Protein AF-A0A1U9KDY7-F1 (afdb_monomer)

Structure (mmCIF, N/CA/C/O backbone):
data_AF-A0A1U9KDY7-F1
#
_entry.id   AF-A0A1U9KDY7-F1
#
loop_
_atom_site.group_PDB
_atom_site.id
_atom_site.type_symbol
_atom_site.label_atom_id
_atom_site.label_alt_id
_atom_site.label_comp_id
_atom_site.label_asym_id
_atom_site.label_entity_id
_atom_site.label_seq_id
_atom_site.pdbx_PDB_ins_code
_atom_site.Cartn_x
_atom_site.Cartn_y
_atom_site.Cartn_z
_atom_site.occupancy
_atom_site.B_iso_or_equiv
_atom_site.auth_seq_id
_atom_site.auth_comp_id
_atom_site.auth_asym_id
_atom_site.auth_atom_id
_atom_site.pdbx_PDB_model_num
ATOM 1 N N . MET A 1 1 ? -13.726 41.980 17.828 1.00 31.78 1 MET A N 1
ATOM 2 C CA . MET A 1 1 ? -12.642 41.576 18.744 1.00 31.78 1 MET A CA 1
ATOM 3 C C . MET A 1 1 ? -13.266 41.300 20.098 1.00 31.78 1 MET A C 1
ATOM 5 O O . MET A 1 1 ? -13.610 42.235 20.807 1.00 31.78 1 MET A O 1
ATOM 9 N N . THR A 1 2 ? -13.547 40.036 20.394 1.00 39.03 2 THR A N 1
ATOM 10 C CA . THR A 1 2 ? -13.950 39.594 21.735 1.00 39.03 2 THR A CA 1
ATOM 11 C C . THR A 1 2 ? -12.689 39.502 22.590 1.00 39.03 2 THR A C 1
ATOM 13 O O . THR A 1 2 ? -11.702 38.934 22.131 1.00 39.03 2 THR A O 1
ATOM 16 N N . ALA A 1 3 ? -12.694 40.101 23.782 1.00 50.66 3 ALA A N 1
ATOM 17 C CA . ALA A 1 3 ? -11.550 40.074 24.691 1.00 50.66 3 ALA A CA 1
ATOM 18 C C . ALA A 1 3 ? -11.145 38.627 25.031 1.00 50.66 3 ALA A C 1
ATOM 20 O O . ALA A 1 3 ? -12.005 37.751 25.130 1.00 50.66 3 ALA A O 1
ATOM 21 N N . ALA A 1 4 ? -9.841 38.383 25.192 1.00 56.50 4 ALA A N 1
ATOM 22 C CA . ALA A 1 4 ? -9.329 37.079 25.602 1.00 56.50 4 ALA A CA 1
ATOM 23 C C . ALA A 1 4 ? -9.941 36.663 26.956 1.00 56.50 4 ALA A C 1
ATOM 25 O O . ALA A 1 4 ? -10.046 37.512 27.847 1.00 56.50 4 ALA A O 1
ATOM 26 N N . PRO A 1 5 ? -10.333 35.385 27.128 1.00 69.56 5 PRO A N 1
ATOM 27 C CA . PRO A 1 5 ? -10.949 34.923 28.364 1.00 69.56 5 PRO A CA 1
ATOM 28 C C . PRO A 1 5 ? -9.964 35.058 29.529 1.00 69.56 5 PRO A C 1
ATOM 30 O O . PRO A 1 5 ? -8.771 34.790 29.398 1.00 69.56 5 PRO A O 1
ATOM 33 N N . THR A 1 6 ? -10.458 35.483 30.683 1.00 77.50 6 THR A N 1
ATOM 34 C CA . THR A 1 6 ? -9.680 35.599 31.920 1.00 77.50 6 THR A CA 1
ATOM 35 C C . THR A 1 6 ? -9.407 34.220 32.537 1.00 77.50 6 THR A C 1
ATOM 37 O O . THR A 1 6 ? -10.126 33.253 32.285 1.00 77.50 6 THR A O 1
ATOM 40 N N . ALA A 1 7 ? -8.392 34.108 33.407 1.00 73.19 7 ALA A N 1
ATOM 41 C CA . ALA A 1 7 ? -8.082 32.863 34.133 1.00 73.19 7 ALA A CA 1
ATOM 42 C C . ALA A 1 7 ? -9.287 32.305 34.908 1.00 73.19 7 ALA A C 1
ATOM 44 O O . ALA A 1 7 ? -9.514 31.096 34.927 1.00 73.19 7 ALA A O 1
ATOM 45 N N . LYS A 1 8 ? -10.107 33.197 35.471 1.00 79.06 8 LYS A N 1
ATOM 46 C CA . LYS A 1 8 ? -11.328 32.840 36.194 1.00 79.06 8 LYS A CA 1
ATOM 47 C C . LYS A 1 8 ? -12.395 32.240 35.275 1.00 79.06 8 LYS A C 1
ATOM 49 O O . LYS A 1 8 ? -13.006 31.241 35.637 1.00 79.06 8 LYS A O 1
ATOM 54 N N . GLU A 1 9 ? -12.600 32.811 34.089 1.00 76.75 9 GLU A N 1
ATOM 55 C CA . GLU A 1 9 ? -13.555 32.285 33.101 1.00 76.75 9 GLU A CA 1
ATOM 56 C C . GLU A 1 9 ? -13.103 30.924 32.560 1.00 76.75 9 GLU A C 1
ATOM 58 O O . GLU A 1 9 ? -13.907 30.000 32.467 1.00 76.75 9 GLU A O 1
ATOM 63 N N . VAL A 1 10 ? -11.804 30.758 32.292 1.00 80.38 10 VAL A N 1
ATOM 64 C CA . VAL A 1 10 ? -11.223 29.472 31.873 1.00 80.38 10 VAL A CA 1
ATOM 65 C C . VAL A 1 10 ? -11.395 28.407 32.958 1.00 80.38 10 VAL A C 1
ATOM 67 O O . VAL A 1 10 ? -11.844 27.303 32.660 1.00 80.38 10 VAL A O 1
ATOM 70 N N . SER A 1 11 ? -11.121 28.735 34.222 1.00 86.62 11 SER A N 1
ATOM 71 C CA . SER A 1 11 ? -11.331 27.828 35.360 1.00 86.62 11 SER A CA 1
ATOM 72 C C . SER A 1 11 ? -12.807 27.420 35.524 1.00 86.62 11 SER A C 1
ATOM 74 O O . SER A 1 11 ? -13.123 26.242 35.726 1.00 86.62 11 SER A O 1
ATOM 76 N N . GLN A 1 12 ? -13.745 28.355 35.331 1.00 85.38 12 GLN A N 1
ATOM 77 C CA . GLN A 1 12 ? -15.184 28.060 35.332 1.00 85.38 12 GLN A CA 1
ATOM 78 C C . GLN A 1 12 ? -15.598 27.140 34.172 1.00 85.38 12 GLN A C 1
ATOM 80 O O . GLN A 1 12 ? -16.376 26.207 34.374 1.00 85.38 12 GLN A O 1
ATOM 85 N N . MET A 1 13 ? -15.051 27.350 32.972 1.00 83.44 13 MET A N 1
ATOM 86 C CA . MET A 1 13 ? -15.305 26.490 31.810 1.00 83.44 13 MET A CA 1
ATOM 87 C C . MET A 1 13 ? -14.715 25.081 31.990 1.00 83.44 13 MET A C 1
ATOM 89 O O . MET A 1 13 ? -15.371 24.096 31.652 1.00 83.44 13 MET A O 1
ATOM 93 N N . LEU A 1 14 ? -13.522 24.960 32.585 1.00 85.12 14 LEU A N 1
ATOM 94 C CA . LEU A 1 14 ? -12.928 23.671 32.969 1.00 85.12 14 LEU A CA 1
ATOM 95 C C . LEU A 1 14 ? -13.802 22.924 33.984 1.00 85.12 14 LEU A C 1
ATOM 97 O O . LEU A 1 14 ? -14.040 21.724 33.846 1.00 85.12 14 LEU A O 1
ATOM 101 N N . THR A 1 15 ? -14.333 23.649 34.970 1.00 90.19 15 THR A N 1
ATOM 102 C CA . THR A 1 15 ? -15.209 23.105 36.015 1.00 90.19 15 THR A CA 1
ATOM 103 C C . THR A 1 15 ? -16.473 22.458 35.433 1.00 90.19 15 THR A C 1
ATOM 105 O O . THR A 1 15 ? -16.929 21.432 35.939 1.00 90.19 15 THR A O 1
ATOM 108 N N . ALA A 1 16 ? -17.004 22.975 34.319 1.00 86.44 16 ALA A N 1
ATOM 109 C CA . ALA A 1 16 ? -18.147 22.372 33.625 1.00 86.44 16 ALA A CA 1
ATOM 110 C C . ALA A 1 16 ? -17.845 20.974 33.042 1.00 86.44 16 ALA A C 1
ATOM 112 O O . ALA A 1 16 ? -18.763 20.187 32.822 1.00 86.44 16 ALA A O 1
ATOM 113 N N . SER A 1 17 ? -16.565 20.641 32.836 1.00 88.69 17 SER A N 1
ATOM 114 C CA . SER A 1 17 ? -16.097 19.352 32.306 1.00 88.69 17 SER A CA 1
ATOM 115 C C . SER A 1 17 ? -15.237 18.569 33.310 1.00 88.69 17 SER A C 1
ATOM 117 O O . SER A 1 17 ? -14.437 17.710 32.922 1.00 88.69 17 SER A O 1
ATOM 119 N N . MET A 1 18 ? -15.414 18.828 34.614 1.00 90.31 18 MET A N 1
ATOM 120 C CA . MET A 1 18 ? -14.553 18.298 35.678 1.00 90.31 18 MET A CA 1
ATOM 121 C C . MET A 1 18 ? -14.406 16.764 35.708 1.00 90.31 18 MET A C 1
ATOM 123 O O . MET A 1 18 ? -13.293 16.295 35.940 1.00 90.31 18 MET A O 1
ATOM 127 N N . PRO A 1 19 ? -15.448 15.944 35.441 1.00 88.88 19 PRO A N 1
ATOM 128 C CA . PRO A 1 19 ? -15.286 14.488 35.398 1.00 88.88 19 PRO A CA 1
ATOM 129 C C . PRO A 1 19 ? -14.310 13.998 34.321 1.00 88.88 19 PRO A C 1
ATOM 131 O O . PRO A 1 19 ? -13.645 12.983 34.522 1.00 88.88 19 PRO A O 1
ATOM 134 N N . THR A 1 20 ? -14.240 14.687 33.180 1.00 87.38 20 THR A N 1
ATOM 135 C CA . THR A 1 20 ? -13.313 14.366 32.085 1.00 87.38 20 THR A CA 1
ATOM 136 C C . THR A 1 20 ? -11.924 14.901 32.413 1.00 87.38 20 THR A C 1
ATOM 138 O O . THR A 1 20 ? -10.951 14.157 32.335 1.00 87.38 20 THR A O 1
ATOM 141 N N . LEU A 1 21 ? -11.847 16.150 32.877 1.00 87.94 21 LEU A N 1
ATOM 142 C CA . LEU A 1 21 ? -10.590 16.796 33.252 1.00 87.94 21 LEU A CA 1
ATOM 143 C C . LEU A 1 21 ? -9.856 16.034 34.368 1.00 87.94 21 LEU A C 1
ATOM 145 O O . LEU A 1 21 ? -8.656 15.803 34.272 1.00 87.94 21 LEU A O 1
ATOM 149 N N . ALA A 1 22 ? -10.576 15.563 35.391 1.00 88.94 22 ALA A N 1
ATOM 150 C CA . ALA A 1 22 ? -9.989 14.796 36.491 1.00 88.94 22 ALA A CA 1
ATOM 151 C C . ALA A 1 22 ? -9.363 13.467 36.027 1.00 88.94 22 ALA A C 1
ATOM 153 O O . ALA A 1 22 ? -8.336 13.063 36.564 1.00 88.94 22 ALA A O 1
ATOM 154 N N . ARG A 1 23 ? -9.938 12.808 35.009 1.00 89.56 23 ARG A N 1
ATOM 155 C CA . ARG A 1 23 ? -9.361 11.588 34.414 1.00 89.56 23 ARG A CA 1
ATOM 156 C C . ARG A 1 23 ? -8.089 11.870 33.634 1.00 89.56 23 ARG A C 1
ATOM 158 O O . ARG A 1 23 ? -7.176 11.058 33.663 1.00 89.56 23 ARG A O 1
ATOM 165 N N . GLU A 1 2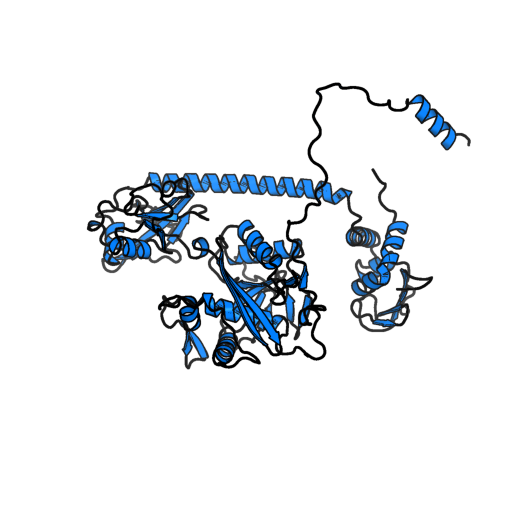4 ? -8.044 12.988 32.921 1.00 84.44 24 GLU A N 1
ATOM 166 C CA . GLU A 1 24 ? -6.861 13.362 32.149 1.00 84.44 24 GLU A CA 1
ATOM 167 C C . GLU A 1 24 ? -5.710 13.818 33.045 1.00 84.44 24 GLU A C 1
ATOM 169 O O . GLU A 1 24 ? -4.569 13.428 32.810 1.00 84.44 24 GLU A O 1
ATOM 174 N N . CYS A 1 25 ? -5.999 14.596 34.091 1.00 83.06 25 CYS A N 1
ATOM 175 C CA . CYS A 1 25 ? -4.983 15.035 35.045 1.00 83.06 25 CYS A CA 1
ATOM 176 C C . CYS A 1 25 ? -4.508 13.898 35.966 1.00 83.06 25 CYS A C 1
ATOM 178 O O . CYS A 1 25 ? -3.344 13.881 36.351 1.00 83.06 25 CYS A O 1
ATOM 180 N N . LEU A 1 26 ? -5.389 12.957 36.329 1.00 90.62 26 LEU A N 1
ATOM 181 C CA . LEU A 1 26 ? -5.114 11.887 37.298 1.00 90.62 26 LEU A CA 1
ATOM 182 C C . LEU A 1 26 ? -5.581 10.516 36.757 1.00 90.62 26 LEU A C 1
ATOM 184 O O . LEU A 1 26 ? -6.595 9.981 37.228 1.00 90.62 26 LEU A O 1
ATOM 188 N N . PRO A 1 27 ? -4.860 9.930 35.781 1.00 79.25 27 PRO A N 1
ATOM 189 C CA . PRO A 1 27 ? -5.314 8.762 35.017 1.00 79.25 27 PRO A CA 1
ATOM 190 C C . PRO A 1 27 ? -5.483 7.468 35.827 1.00 79.25 27 PRO A C 1
ATOM 192 O O . PRO A 1 27 ? -6.337 6.655 35.485 1.00 79.25 27 PRO A O 1
ATOM 195 N N . GLY A 1 28 ? -4.722 7.267 36.908 1.00 81.25 28 GLY A N 1
ATOM 196 C CA . GLY A 1 28 ? -4.883 6.128 37.825 1.00 81.25 28 GLY A CA 1
ATOM 197 C C . GLY A 1 28 ? -5.885 6.367 38.959 1.00 81.25 28 GLY A C 1
ATOM 198 O O . GLY A 1 28 ? -6.029 5.515 39.838 1.00 81.25 28 GLY A O 1
ATOM 199 N N . GLY A 1 29 ? -6.567 7.517 38.971 1.00 88.81 29 GLY A N 1
ATOM 200 C CA . GLY A 1 29 ? -7.576 7.841 39.973 1.00 88.81 29 GLY A CA 1
ATOM 201 C C . GLY A 1 29 ? -8.881 7.055 39.806 1.00 88.81 29 GLY A C 1
ATOM 202 O O . GLY A 1 29 ? -9.156 6.447 38.773 1.00 88.81 29 GLY A O 1
ATOM 203 N N . GLN A 1 30 ? -9.709 7.065 40.850 1.00 90.81 30 GLN A N 1
ATOM 204 C CA . GLN A 1 30 ? -10.998 6.375 40.884 1.00 90.81 30 GLN A CA 1
ATOM 205 C C . GLN A 1 30 ? -12.121 7.313 41.314 1.00 90.81 30 GLN A C 1
ATOM 207 O O . GLN A 1 30 ? -11.955 8.154 42.198 1.00 90.81 30 GLN A O 1
ATOM 212 N N . LYS A 1 31 ? -13.306 7.121 40.730 1.00 94.44 31 LYS A N 1
ATOM 213 C CA . LYS A 1 31 ? -14.515 7.833 41.147 1.00 94.44 31 LYS A CA 1
ATOM 214 C C . LYS A 1 31 ? -15.029 7.278 42.479 1.00 94.44 31 LYS A C 1
ATOM 216 O O . LYS A 1 31 ? -15.332 6.092 42.579 1.00 94.44 31 LYS A O 1
ATOM 221 N N . ARG A 1 32 ? -15.207 8.153 43.470 1.00 90.19 32 ARG A N 1
ATOM 222 C CA . ARG A 1 32 ? -15.816 7.859 44.775 1.00 90.19 32 ARG 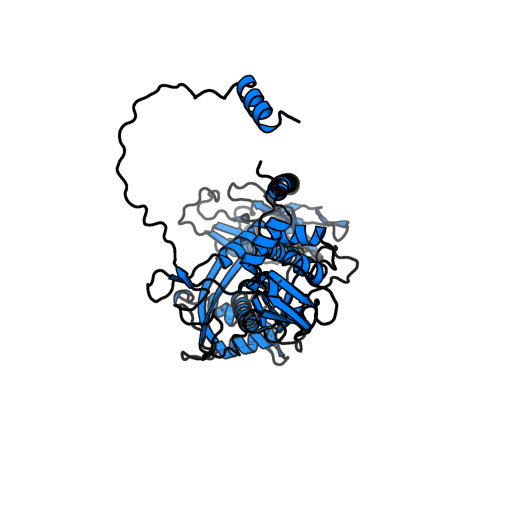A CA 1
ATOM 223 C C . ARG A 1 32 ? -16.914 8.879 45.066 1.00 90.19 32 ARG A C 1
ATOM 225 O O . ARG A 1 32 ? -16.655 10.000 45.493 1.00 90.19 32 ARG A O 1
ATOM 232 N N . GLY A 1 33 ? -18.162 8.504 44.789 1.00 90.62 33 GLY A N 1
ATOM 233 C CA . GLY A 1 33 ? -19.305 9.414 44.902 1.00 90.62 33 GLY A CA 1
ATOM 234 C C . GLY A 1 33 ? -19.148 10.643 43.997 1.00 90.62 33 GLY A C 1
ATOM 235 O O . GLY A 1 33 ? -19.055 10.509 42.774 1.00 90.62 33 GLY A O 1
ATOM 236 N N . ASN A 1 34 ? -19.100 11.827 44.614 1.00 92.38 34 ASN A N 1
ATOM 237 C CA . ASN A 1 34 ? -18.917 13.119 43.939 1.00 92.38 34 ASN A CA 1
ATOM 238 C C . ASN A 1 34 ? -17.442 13.544 43.812 1.00 92.38 34 ASN A C 1
ATOM 240 O O . ASN A 1 34 ? -17.159 14.676 43.415 1.00 92.38 34 ASN A O 1
ATOM 244 N N . GLU A 1 35 ? -16.509 12.658 44.155 1.00 93.81 35 GLU A N 1
ATOM 245 C CA . GLU A 1 35 ? -15.072 12.909 44.121 1.00 93.81 35 GLU A CA 1
ATOM 246 C C . GLU A 1 35 ? -14.350 11.967 43.148 1.00 93.81 35 GLU A C 1
ATOM 248 O O . GLU A 1 35 ? -14.798 10.853 42.868 1.00 93.81 35 GLU A O 1
ATOM 253 N N . TRP A 1 36 ? -13.215 12.427 42.633 1.00 95.81 36 TRP A N 1
ATOM 254 C CA . TRP A 1 36 ? -12.211 11.636 41.932 1.00 95.81 36 TRP A CA 1
ATOM 255 C C . TRP A 1 36 ? -10.949 11.617 42.789 1.00 95.81 36 TRP A C 1
ATOM 257 O O . TRP A 1 36 ? -10.396 12.677 43.080 1.00 95.81 36 TRP A O 1
ATOM 267 N N . THR A 1 37 ? -10.520 10.435 43.228 1.00 94.81 37 THR A N 1
ATOM 268 C CA . THR A 1 37 ? -9.414 10.289 44.182 1.00 94.81 37 THR A CA 1
ATOM 269 C C . THR A 1 37 ? -8.218 9.579 43.561 1.00 94.81 37 THR A C 1
ATOM 271 O O . THR A 1 37 ? -8.402 8.548 42.913 1.00 94.81 37 THR A O 1
ATOM 274 N N . ALA A 1 38 ? -7.011 10.094 43.795 1.00 92.38 38 ALA A N 1
ATOM 275 C CA . ALA A 1 38 ? -5.741 9.521 43.346 1.00 92.38 38 ALA A CA 1
ATOM 276 C C . ALA A 1 38 ? -4.706 9.473 44.487 1.00 92.38 38 ALA A C 1
ATOM 278 O O . ALA A 1 38 ? -4.865 10.104 45.530 1.00 92.38 38 ALA A O 1
ATOM 279 N N . GLY A 1 39 ? -3.648 8.687 44.324 1.00 87.88 39 GLY A N 1
ATOM 280 C CA . GLY A 1 39 ? -2.564 8.489 45.288 1.00 87.88 39 GLY A CA 1
ATOM 281 C C . GLY A 1 39 ? -1.512 9.596 45.283 1.00 87.88 39 GLY A C 1
ATOM 282 O O . GLY A 1 39 ? -0.847 9.793 46.297 1.00 87.88 39 GLY A O 1
ATOM 283 N N . SER A 1 40 ? -1.389 10.344 44.189 1.00 90.00 40 SER A N 1
ATOM 284 C CA . SER A 1 40 ? -0.450 11.461 44.044 1.00 90.00 40 SER A CA 1
ATOM 285 C C . SER A 1 40 ? -0.849 12.357 42.865 1.00 90.00 40 SER A C 1
ATOM 287 O O . SER A 1 40 ? -1.687 11.979 42.044 1.00 90.00 40 SER A O 1
ATOM 289 N N . LEU A 1 41 ? -0.231 13.539 42.757 1.00 86.19 41 LEU A N 1
ATOM 290 C CA . LEU A 1 41 ? -0.391 14.440 41.604 1.00 86.19 41 LEU A CA 1
ATOM 291 C C . LEU A 1 41 ? 0.188 13.871 40.300 1.00 86.19 41 LEU A C 1
ATOM 293 O O . LEU A 1 41 ? -0.178 14.336 39.226 1.00 86.19 41 LEU A O 1
ATOM 297 N N . ALA A 1 42 ? 1.026 12.834 40.395 1.00 82.88 42 ALA A N 1
ATOM 298 C CA . ALA A 1 42 ? 1.508 12.052 39.258 1.00 82.88 42 ALA A CA 1
ATOM 299 C C . ALA A 1 42 ? 0.456 11.059 38.716 1.00 82.88 42 ALA A C 1
ATOM 301 O O . ALA A 1 42 ? 0.704 10.380 37.723 1.00 82.88 42 ALA A O 1
ATOM 302 N N . GLY A 1 43 ? -0.722 10.968 39.350 1.00 82.56 43 GLY A N 1
ATOM 303 C CA . GLY A 1 43 ? -1.843 10.174 38.854 1.00 82.56 43 GLY A CA 1
ATOM 304 C C . GLY A 1 43 ? -1.814 8.696 39.242 1.00 82.56 43 GLY A C 1
ATOM 305 O O . GLY A 1 43 ? -2.520 7.907 38.622 1.00 82.56 43 GLY A O 1
ATOM 306 N N . GLU A 1 44 ? -1.034 8.303 40.250 1.00 87.44 44 GLU A N 1
ATOM 307 C CA . GLU A 1 44 ? -1.033 6.934 40.787 1.00 87.44 44 GLU A CA 1
ATOM 308 C C . GLU A 1 44 ? -2.369 6.603 41.486 1.00 87.44 44 GLU A C 1
ATOM 310 O O . GLU A 1 44 ? -3.053 7.516 41.956 1.00 87.44 44 GLU A O 1
ATOM 315 N N . PRO A 1 45 ? -2.773 5.326 41.618 1.00 87.62 45 PRO A N 1
ATOM 316 C CA . PRO A 1 45 ? -3.964 4.954 42.384 1.00 87.62 45 PRO A CA 1
ATOM 317 C C . PRO A 1 45 ? -3.828 5.253 43.884 1.00 87.62 45 PRO A C 1
ATOM 319 O O . PRO A 1 45 ? -2.783 5.024 44.486 1.00 87.62 45 PRO A O 1
ATOM 322 N N . GLY A 1 46 ? -4.901 5.730 44.520 1.00 89.44 46 GLY A N 1
ATOM 323 C CA . GLY A 1 46 ? -4.927 5.995 45.963 1.00 89.44 46 GLY A CA 1
ATOM 324 C C . GLY A 1 46 ? -5.932 7.076 46.362 1.00 89.44 46 GLY A C 1
ATOM 325 O O . GLY A 1 46 ? -6.846 7.393 45.604 1.00 89.44 46 GLY A O 1
ATOM 326 N N . THR A 1 47 ? -5.778 7.626 47.570 1.00 89.00 47 THR A N 1
ATOM 327 C CA . THR A 1 47 ? -6.737 8.576 48.173 1.00 89.00 47 THR A CA 1
ATOM 328 C C . THR A 1 47 ? -6.089 9.841 48.740 1.00 89.00 47 THR A C 1
ATOM 330 O O . THR A 1 47 ? -6.687 10.513 49.576 1.00 89.00 47 THR A O 1
ATOM 333 N N . ARG A 1 48 ? -4.850 10.151 48.345 1.00 90.75 48 ARG A N 1
ATOM 334 C CA . ARG A 1 48 ? -4.112 11.315 48.857 1.00 90.75 48 ARG A CA 1
ATOM 335 C C . ARG A 1 48 ? -4.453 12.605 48.121 1.00 90.75 48 ARG A C 1
ATOM 337 O O . ARG A 1 48 ? -4.278 13.661 48.695 1.00 90.75 48 ARG A O 1
ATOM 344 N N . VAL A 1 49 ? -4.966 12.547 46.899 1.00 92.12 49 VAL A N 1
ATOM 345 C CA . VAL A 1 49 ? -5.482 13.702 46.155 1.00 92.12 49 VAL A CA 1
ATOM 346 C C . VAL A 1 49 ? -6.968 13.475 45.924 1.00 92.12 49 VAL A C 1
ATOM 348 O O . VAL A 1 49 ? -7.344 12.401 45.459 1.00 92.12 49 VAL A O 1
ATOM 351 N N . SER A 1 50 ? -7.813 14.456 46.243 1.00 94.12 50 SER A N 1
ATOM 352 C CA . SER A 1 50 ? -9.250 14.409 45.945 1.00 94.12 50 SER A CA 1
ATOM 353 C C . SER A 1 50 ? -9.680 15.624 45.136 1.00 94.12 50 SER A C 1
ATOM 355 O O . SER A 1 50 ? -9.347 16.761 45.472 1.00 94.12 50 SER A O 1
ATOM 357 N N . VAL A 1 51 ? -10.437 15.368 44.071 1.00 96.00 51 VAL A N 1
ATOM 358 C CA . VAL A 1 51 ? -10.995 16.359 43.150 1.00 96.00 51 VAL A CA 1
ATOM 359 C C . VAL A 1 51 ? -12.517 16.260 43.183 1.00 96.00 51 VAL A C 1
ATOM 361 O O . VAL A 1 51 ? -13.086 15.197 42.937 1.00 96.00 51 VAL A O 1
ATOM 364 N N . ARG A 1 52 ? -13.211 17.367 43.438 1.00 95.38 52 ARG A N 1
ATOM 365 C CA . ARG A 1 52 ? -14.677 17.432 43.415 1.00 95.38 52 ARG A CA 1
ATOM 366 C C . ARG A 1 52 ? -15.167 17.487 41.973 1.00 95.38 52 ARG A C 1
ATOM 368 O O . ARG A 1 52 ? -15.045 18.510 41.309 1.00 95.38 52 ARG A O 1
ATOM 375 N N . ILE A 1 53 ? -15.764 16.399 41.496 1.00 93.88 53 ILE A N 1
ATOM 376 C CA . ILE A 1 53 ? -16.263 16.274 40.116 1.00 93.88 53 ILE A CA 1
ATOM 377 C C . ILE A 1 53 ? -17.774 16.527 39.988 1.00 93.88 53 ILE A C 1
ATOM 379 O O . ILE A 1 53 ? -18.281 16.589 38.872 1.00 93.88 53 ILE A O 1
ATOM 383 N N . ALA A 1 54 ? -18.495 16.660 41.107 1.00 88.44 54 ALA A N 1
ATOM 384 C CA . ALA A 1 54 ? -19.924 16.976 41.145 1.00 88.44 54 ALA A CA 1
ATOM 385 C C . ALA A 1 54 ? -20.332 17.695 42.450 1.00 88.44 54 ALA A C 1
ATOM 387 O O . ALA A 1 54 ? -19.625 17.639 43.460 1.00 88.44 54 ALA A O 1
ATOM 388 N N . GLY A 1 55 ? -21.507 18.335 42.444 1.00 87.69 55 GLY A N 1
ATOM 389 C CA . GLY A 1 55 ? -22.081 19.046 43.595 1.00 87.69 55 GLY A CA 1
ATOM 390 C C . GLY A 1 55 ? -21.639 20.510 43.713 1.00 87.69 55 GLY A C 1
ATOM 391 O O . GLY A 1 55 ? -20.964 21.042 42.839 1.00 87.69 55 GLY A O 1
ATOM 392 N N . SER A 1 56 ? -22.007 21.169 44.816 1.00 83.69 56 SER A N 1
ATOM 393 C CA . SER A 1 56 ? -21.802 22.618 45.022 1.00 83.69 56 SER A CA 1
ATOM 394 C C . SER A 1 56 ? -20.337 23.069 45.092 1.00 83.69 56 SER A C 1
ATOM 396 O O . SER A 1 56 ? -20.066 24.260 44.988 1.00 83.69 56 SER A O 1
ATOM 398 N N . LYS A 1 57 ? -19.395 22.132 45.263 1.00 87.94 57 LYS A N 1
ATOM 399 C CA . LYS A 1 57 ? -17.944 22.386 45.307 1.00 87.94 57 LYS A CA 1
ATOM 400 C C . LYS A 1 57 ? -17.192 21.841 44.082 1.00 87.94 57 LYS A C 1
ATOM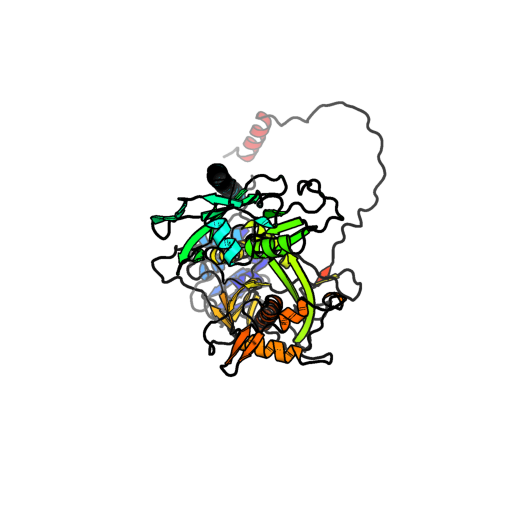 402 O O . LYS A 1 57 ? -15.980 21.646 44.160 1.00 87.94 57 LYS A O 1
ATOM 407 N N . VAL A 1 58 ? -17.895 21.523 42.990 1.00 92.00 58 VAL A N 1
ATOM 408 C CA . VAL A 1 58 ? -17.276 21.017 41.753 1.00 92.00 58 VAL A CA 1
ATOM 409 C C . VAL A 1 58 ? -16.148 21.943 41.286 1.00 92.00 58 VAL A C 1
ATOM 411 O O . VAL A 1 58 ? -16.267 23.160 41.384 1.00 92.00 58 VAL A O 1
ATOM 414 N N . GLY A 1 59 ? -15.041 21.359 40.828 1.00 86.50 59 GLY A N 1
ATOM 415 C CA . GLY A 1 59 ? -13.863 22.103 40.376 1.00 86.50 59 GLY A CA 1
ATOM 416 C C . GLY A 1 59 ? -12.822 22.381 41.457 1.00 86.50 59 GLY A C 1
ATOM 417 O O . GLY A 1 59 ? -11.722 22.799 41.123 1.00 86.50 59 GLY A O 1
ATOM 418 N N . THR A 1 60 ? -13.118 22.113 42.733 1.00 94.38 60 THR A N 1
ATOM 419 C CA . THR A 1 60 ? -12.123 22.241 43.811 1.00 94.38 60 THR A CA 1
ATOM 420 C C . THR A 1 60 ? -11.376 20.934 44.045 1.00 94.38 60 THR A C 1
ATOM 422 O O . THR A 1 60 ? -11.956 19.847 43.956 1.00 94.38 60 THR A O 1
ATOM 425 N N . TRP A 1 61 ? -10.091 21.027 44.369 1.00 95.31 61 TRP A N 1
ATOM 426 C CA . TRP A 1 61 ? -9.265 19.868 44.695 1.00 95.31 61 TRP A CA 1
ATOM 427 C C . TRP A 1 61 ? -8.328 20.147 45.870 1.00 95.31 61 TRP A C 1
ATOM 429 O O . TRP A 1 61 ? -8.012 21.299 46.177 1.00 95.31 61 TRP A O 1
ATOM 439 N N . LYS A 1 62 ? -7.891 19.078 46.537 1.00 93.38 62 LYS A N 1
ATOM 440 C CA . LYS A 1 62 ? -6.943 19.133 47.653 1.00 93.38 62 LYS A CA 1
ATOM 441 C C . LYS A 1 62 ? -6.024 17.916 47.614 1.00 93.38 62 LYS A C 1
ATOM 443 O O . LYS A 1 62 ? -6.483 16.787 47.416 1.00 93.38 62 LYS A O 1
ATOM 448 N N . ASN A 1 63 ? -4.735 18.151 47.819 1.00 91.06 63 ASN A N 1
ATOM 449 C CA . ASN A 1 63 ? -3.779 17.134 48.223 1.00 91.06 63 ASN A CA 1
ATOM 450 C C . ASN A 1 63 ? -3.828 17.029 49.755 1.00 91.06 63 ASN A C 1
ATOM 452 O O . ASN A 1 63 ? -3.792 18.036 50.445 1.00 91.06 63 ASN A O 1
ATOM 456 N N . PHE A 1 64 ? -3.958 15.827 50.296 1.00 88.38 64 PHE A N 1
ATOM 457 C CA . PHE A 1 64 ? -3.943 15.540 51.731 1.00 88.38 64 PHE A CA 1
ATOM 458 C C . PHE A 1 64 ? -2.551 15.127 52.221 1.00 88.38 64 PHE A C 1
ATOM 460 O O . PHE A 1 64 ? -2.352 14.953 53.420 1.00 88.38 64 PHE A O 1
ATOM 467 N N . ALA A 1 65 ? -1.594 14.933 51.307 1.00 82.12 65 ALA A N 1
ATOM 468 C CA . ALA A 1 65 ? -0.192 14.696 51.642 1.00 82.12 65 ALA A CA 1
ATOM 469 C C . ALA A 1 65 ? 0.643 15.990 51.682 1.00 82.12 65 ALA A C 1
ATOM 471 O O . ALA A 1 65 ? 1.751 15.976 52.212 1.00 82.12 65 ALA A O 1
ATOM 472 N N . SER A 1 66 ? 0.121 17.088 51.132 1.00 79.00 66 SER A N 1
ATOM 473 C CA . SER A 1 66 ? 0.703 18.435 51.171 1.00 79.00 66 SER A CA 1
ATOM 474 C C . SER A 1 66 ? -0.395 19.456 51.487 1.00 79.00 66 SER A C 1
ATOM 476 O O . SER A 1 66 ? -1.568 19.107 51.536 1.00 79.00 66 SER A O 1
ATOM 478 N N . GLU A 1 67 ? -0.056 20.729 51.697 1.00 79.38 67 GLU A N 1
ATOM 479 C CA . GLU A 1 67 ? -1.075 21.784 51.840 1.00 79.38 67 GLU A CA 1
ATOM 480 C C . GLU A 1 67 ? -1.622 22.292 50.492 1.00 79.38 67 GLU A C 1
ATOM 482 O O . GLU A 1 67 ? -2.438 23.214 50.453 1.00 79.38 67 GLU A O 1
ATOM 487 N N . GLU A 1 68 ? -1.240 21.668 49.378 1.00 84.88 68 GLU A N 1
ATOM 488 C CA . GLU A 1 68 ? -1.612 22.096 48.029 1.00 84.88 68 GLU A CA 1
ATOM 489 C C . GLU A 1 68 ? -3.081 21.795 47.714 1.00 84.88 68 GLU A C 1
ATOM 491 O O . GLU A 1 68 ? -3.629 20.745 48.055 1.00 84.88 68 GLU A O 1
ATOM 496 N N . GLY A 1 69 ? -3.732 22.726 47.032 1.00 88.12 69 GLY A N 1
ATOM 497 C CA . GLY A 1 69 ? -5.108 22.614 46.572 1.00 88.12 69 GLY A CA 1
ATOM 498 C C . GLY A 1 69 ? -5.507 23.889 45.847 1.00 88.12 69 GLY A C 1
ATOM 499 O O . GLY A 1 69 ? -4.780 24.882 45.891 1.00 88.12 69 GLY A O 1
ATOM 500 N N . GLY A 1 70 ? -6.653 23.869 45.182 1.00 91.12 70 GLY A N 1
ATOM 501 C CA . GLY A 1 70 ? -7.078 25.009 44.381 1.00 91.12 70 GLY A CA 1
ATOM 502 C C . GLY A 1 70 ? -8.270 24.699 43.497 1.00 91.12 70 GLY A C 1
ATOM 503 O O . GLY A 1 70 ? -9.066 23.797 43.788 1.00 91.12 70 GLY A O 1
ATOM 504 N N . ASP A 1 71 ? -8.394 25.470 42.425 1.00 92.06 71 ASP A N 1
ATOM 505 C CA . ASP A 1 71 ? -9.437 25.308 41.422 1.00 92.06 71 ASP A CA 1
ATOM 506 C C . ASP A 1 71 ? -9.015 24.377 40.264 1.00 92.06 71 ASP A C 1
ATOM 508 O O . ASP A 1 71 ? -7.956 23.740 40.287 1.00 92.06 71 ASP A O 1
ATOM 512 N N . ALA A 1 72 ? -9.866 24.256 39.243 1.00 89.44 72 ALA A N 1
ATOM 513 C CA . ALA A 1 72 ? -9.630 23.361 38.115 1.00 89.44 72 ALA A CA 1
ATOM 514 C C . ALA A 1 72 ? -8.375 23.736 37.304 1.00 89.44 72 ALA A C 1
ATOM 516 O O . ALA A 1 72 ? -7.737 22.857 36.723 1.00 89.44 72 ALA A O 1
ATOM 517 N N . LEU A 1 73 ? -8.003 25.019 37.262 1.00 89.19 73 LEU A N 1
ATOM 518 C CA . LEU A 1 73 ? -6.803 25.480 36.572 1.00 89.19 73 LEU A CA 1
ATOM 519 C C . LEU A 1 73 ? -5.546 25.222 37.414 1.00 89.19 73 LEU A C 1
ATOM 521 O O . LEU A 1 73 ? -4.520 24.810 36.867 1.00 89.19 73 LEU A O 1
ATOM 525 N N . ASP A 1 74 ? -5.644 25.380 38.735 1.00 91.56 74 ASP A N 1
ATOM 526 C CA . ASP A 1 74 ? -4.578 25.000 39.666 1.00 91.56 74 ASP A CA 1
ATOM 527 C C . ASP A 1 74 ? -4.290 23.493 39.606 1.00 91.56 74 ASP A C 1
ATOM 529 O O . ASP A 1 74 ? -3.133 23.082 39.681 1.00 91.56 74 ASP A O 1
ATOM 533 N N . LEU A 1 75 ? -5.322 22.661 39.405 1.00 91.38 75 LEU A N 1
ATOM 534 C CA . LEU A 1 75 ? -5.158 21.213 39.224 1.00 91.38 75 LEU A CA 1
ATOM 535 C C . LEU A 1 75 ? -4.340 20.895 37.968 1.00 91.38 75 LEU A C 1
ATOM 537 O O . LEU A 1 75 ? -3.407 20.096 38.018 1.00 91.38 75 LEU A O 1
ATOM 541 N N . VAL A 1 76 ? -4.666 21.538 36.841 1.00 88.31 76 VAL A N 1
ATOM 542 C CA . VAL A 1 76 ? -3.908 21.404 35.586 1.00 88.31 76 VAL A CA 1
ATOM 543 C C . VAL A 1 76 ? -2.458 21.834 35.795 1.00 88.31 76 VAL A C 1
ATOM 545 O O . VAL A 1 76 ? -1.544 21.148 35.338 1.00 88.31 76 VAL A O 1
ATOM 548 N N . SER A 1 77 ? -2.251 22.943 36.508 1.00 89.69 77 SER A N 1
ATOM 549 C CA . SER A 1 77 ? -0.919 23.450 36.833 1.00 89.69 77 SER A CA 1
ATOM 550 C C . SER A 1 77 ? -0.103 22.431 37.627 1.00 89.69 77 SER A C 1
ATOM 552 O O . SER A 1 77 ? 1.018 22.081 37.251 1.00 89.69 77 SER A O 1
ATOM 554 N N . ALA A 1 78 ? -0.699 21.885 38.686 1.00 85.38 78 ALA A N 1
ATOM 555 C CA . ALA A 1 78 ? -0.057 20.928 39.574 1.00 85.38 78 ALA A CA 1
ATOM 556 C C . ALA A 1 78 ? 0.243 19.579 38.892 1.00 85.38 78 ALA A C 1
ATOM 558 O O . ALA A 1 78 ? 1.313 19.014 39.106 1.00 85.38 78 ALA A O 1
ATOM 559 N N . CYS A 1 79 ? -0.663 19.073 38.049 1.00 85.38 79 CYS A N 1
ATOM 560 C CA . CYS A 1 79 ? -0.521 17.755 37.421 1.00 85.38 79 CYS A CA 1
ATOM 561 C C . CYS A 1 79 ? 0.299 17.765 36.123 1.00 85.38 79 CYS A C 1
ATOM 563 O O . CYS A 1 79 ? 1.047 16.825 35.867 1.00 85.38 79 CYS A O 1
ATOM 565 N N . LEU A 1 80 ? 0.134 18.782 35.268 1.00 82.12 80 LEU A N 1
ATOM 566 C CA . LEU A 1 80 ? 0.584 18.715 33.870 1.00 82.12 80 LEU A CA 1
ATOM 567 C C . LEU A 1 80 ? 1.728 19.672 33.534 1.00 82.12 80 LEU A C 1
ATOM 569 O O . LEU A 1 80 ? 2.411 19.464 32.531 1.00 82.12 80 LEU A O 1
ATOM 573 N N . THR A 1 81 ? 1.943 20.720 34.333 1.00 81.75 81 THR A N 1
ATOM 574 C CA . THR A 1 81 ? 2.945 21.757 34.026 1.00 81.75 81 THR A CA 1
ATOM 575 C C . THR A 1 81 ? 3.940 22.011 35.153 1.00 81.75 81 THR A C 1
ATOM 577 O O . THR A 1 81 ? 4.746 22.934 35.051 1.00 81.75 81 THR A O 1
ATOM 580 N N . GLY A 1 82 ? 3.922 21.196 36.213 1.00 78.25 82 GLY A N 1
ATOM 581 C CA . GLY A 1 82 ? 4.855 21.320 37.337 1.00 78.25 82 GLY A CA 1
ATOM 582 C C . GLY A 1 82 ? 4.706 22.635 38.108 1.00 78.25 82 GLY A C 1
ATOM 583 O O . GLY A 1 82 ? 5.698 23.174 38.589 1.00 78.25 82 GLY A O 1
ATOM 584 N N . GLY A 1 83 ? 3.488 23.179 38.180 1.00 77.38 83 GLY A N 1
ATOM 585 C CA . GLY A 1 83 ? 3.170 24.426 38.880 1.00 77.38 83 GLY A CA 1
ATOM 586 C C . GLY A 1 83 ? 3.232 25.695 38.019 1.00 77.38 83 GLY A C 1
ATOM 587 O O . GLY A 1 83 ? 2.931 26.780 38.519 1.00 77.38 83 GLY A O 1
ATOM 588 N N . ASP A 1 84 ? 3.580 25.605 36.728 1.00 79.62 84 ASP A N 1
ATOM 589 C CA . ASP A 1 84 ? 3.560 26.765 35.827 1.00 79.62 84 ASP A CA 1
ATOM 590 C C . ASP A 1 84 ? 2.124 27.104 35.383 1.00 79.62 84 ASP A C 1
ATOM 592 O O . ASP A 1 84 ? 1.592 26.539 34.417 1.00 79.62 84 ASP A O 1
ATOM 596 N N . LEU A 1 85 ? 1.524 28.087 36.063 1.00 75.69 85 LEU A N 1
ATOM 597 C CA . LEU A 1 85 ? 0.174 28.597 35.795 1.00 75.69 85 LEU A CA 1
ATOM 598 C C . LEU A 1 85 ? 0.006 29.196 34.390 1.00 75.69 85 LEU A C 1
ATOM 600 O O . LEU A 1 85 ? -1.079 29.123 33.811 1.00 75.69 85 LEU A O 1
ATOM 604 N N . LYS A 1 86 ? 1.060 29.769 33.798 1.00 75.12 86 LYS A N 1
ATOM 605 C CA . LYS A 1 86 ? 0.993 30.354 32.449 1.00 75.12 86 LYS A CA 1
ATOM 606 C C . LYS A 1 86 ? 0.909 29.254 31.394 1.00 75.12 86 LYS A C 1
ATOM 608 O O . LYS A 1 86 ? 0.164 29.381 30.417 1.00 75.12 86 LYS A O 1
ATOM 613 N N . GLN A 1 87 ? 1.653 28.168 31.591 1.00 72.88 87 GLN A N 1
ATOM 614 C CA . GLN A 1 87 ? 1.547 26.977 30.751 1.00 72.88 87 GLN A CA 1
ATOM 615 C C . GLN A 1 87 ? 0.224 26.240 30.977 1.00 72.88 87 GLN A C 1
ATOM 617 O O . GLN A 1 87 ? -0.391 25.823 29.995 1.00 72.88 87 GLN A O 1
ATOM 622 N N . ALA A 1 88 ? -0.258 26.165 32.220 1.00 77.00 88 ALA A N 1
ATOM 623 C CA . ALA A 1 88 ? -1.550 25.570 32.557 1.00 77.00 88 ALA A CA 1
ATOM 624 C C . ALA A 1 88 ? -2.708 26.308 31.874 1.00 77.00 88 ALA A C 1
ATOM 626 O O . ALA A 1 88 ? -3.546 25.688 31.226 1.00 77.00 88 ALA A O 1
ATOM 627 N N . PHE A 1 89 ? -2.699 27.644 31.916 1.00 79.38 89 PHE A N 1
ATOM 628 C CA . PHE A 1 89 ? -3.682 28.486 31.233 1.00 79.38 89 PHE A CA 1
ATOM 629 C C . PHE A 1 89 ? -3.654 28.283 29.713 1.00 79.38 89 PHE A C 1
ATOM 631 O O . PHE A 1 89 ? -4.694 28.124 29.075 1.00 79.38 89 PHE A O 1
ATOM 638 N N . LYS A 1 90 ? -2.459 28.206 29.114 1.00 74.69 90 LYS A N 1
ATOM 639 C CA . LYS A 1 90 ? -2.303 27.923 27.680 1.00 74.69 90 LYS A CA 1
ATOM 640 C C . LYS A 1 90 ? -2.819 26.529 27.307 1.00 74.69 90 LYS A C 1
ATOM 642 O O . LYS A 1 90 ? -3.443 26.378 26.256 1.00 74.69 90 LYS A O 1
ATOM 647 N N . TRP A 1 91 ? -2.545 25.525 28.136 1.00 83.12 91 TRP A N 1
ATOM 648 C CA . TRP A 1 91 ? -3.046 24.165 27.956 1.00 83.12 91 TRP A CA 1
ATOM 649 C C . TRP A 1 91 ? -4.577 24.134 28.051 1.00 83.12 91 TRP A C 1
ATOM 651 O O . TRP A 1 91 ? -5.225 23.644 27.130 1.00 83.12 91 TRP A O 1
ATOM 661 N N . ALA A 1 92 ? -5.150 24.766 29.078 1.00 81.06 92 ALA A N 1
ATOM 662 C CA . ALA A 1 92 ? -6.589 24.836 29.317 1.00 81.06 92 ALA A CA 1
ATOM 663 C C . ALA A 1 92 ? -7.346 25.540 28.184 1.00 81.06 92 ALA A C 1
ATOM 665 O O . ALA A 1 92 ? -8.355 25.028 27.710 1.00 81.06 92 ALA A O 1
ATOM 666 N N . CYS A 1 93 ? -6.834 26.666 27.676 1.00 76.69 93 CYS A N 1
ATOM 667 C CA . CYS A 1 93 ? -7.425 27.351 26.523 1.00 76.69 93 CYS A CA 1
ATOM 668 C C . CYS A 1 93 ? -7.422 26.485 25.255 1.00 76.69 93 CYS A C 1
ATOM 670 O O . CYS A 1 93 ? -8.365 26.551 24.471 1.00 76.69 93 CYS A O 1
ATOM 672 N N . ASN A 1 94 ? -6.389 25.663 25.043 1.00 76.25 94 ASN A N 1
ATOM 673 C CA . ASN A 1 94 ? -6.357 24.727 23.917 1.00 76.25 94 ASN A CA 1
ATOM 674 C C . ASN A 1 94 ? -7.323 23.557 24.125 1.00 76.25 94 ASN A C 1
ATOM 676 O O . ASN A 1 94 ? -8.013 23.170 23.187 1.00 76.25 94 ASN A O 1
ATOM 680 N N . TRP A 1 95 ? -7.382 23.021 25.343 1.00 81.06 95 TRP A N 1
ATOM 681 C CA . TRP A 1 95 ? -8.268 21.922 25.714 1.00 81.06 95 TRP A CA 1
ATOM 682 C C . TRP A 1 95 ? -9.751 22.308 25.597 1.00 81.06 95 TRP A C 1
ATOM 684 O O . TRP A 1 95 ? -10.555 21.534 25.088 1.00 81.06 95 TRP A O 1
ATOM 694 N N . LEU A 1 96 ? -10.093 23.547 25.968 1.00 78.75 96 LEU A N 1
ATOM 695 C CA . LEU A 1 96 ? -11.431 24.135 25.831 1.00 78.75 96 LEU A CA 1
ATOM 696 C C . LEU A 1 96 ? -11.743 24.670 24.419 1.00 78.75 96 LEU A C 1
ATOM 698 O O . LEU A 1 96 ? -12.846 25.154 24.182 1.00 78.75 96 LEU A O 1
ATOM 702 N N . GLY A 1 97 ? -10.787 24.631 23.484 1.00 70.75 97 GLY A N 1
ATOM 703 C CA . GLY A 1 97 ? -10.979 25.128 22.115 1.00 70.75 97 GLY A CA 1
ATOM 704 C C . GLY A 1 97 ? -11.096 26.656 21.985 1.00 70.75 97 GLY A C 1
ATOM 705 O O . GLY A 1 97 ? -11.613 27.144 20.984 1.00 70.75 97 GLY A O 1
ATOM 706 N N . LEU A 1 98 ? -10.612 27.418 22.971 1.00 65.56 98 LEU A N 1
ATOM 707 C CA . LEU A 1 98 ? -10.732 28.882 23.058 1.00 65.56 98 LEU A CA 1
ATOM 708 C C . LEU A 1 98 ? -9.608 29.650 22.340 1.00 65.56 98 LEU A C 1
ATOM 710 O O . LEU A 1 98 ? -9.623 30.879 22.301 1.00 65.56 98 LEU A O 1
ATOM 714 N N . SER A 1 99 ? -8.606 28.972 21.778 1.00 56.47 99 SER A N 1
ATOM 715 C CA . SER A 1 99 ? -7.487 29.634 21.098 1.00 56.47 99 SER A CA 1
ATOM 716 C C . SER A 1 99 ? -7.831 30.019 19.651 1.00 56.47 99 SER A C 1
ATOM 718 O O . SER A 1 99 ? -7.388 29.383 18.701 1.00 56.47 99 SER 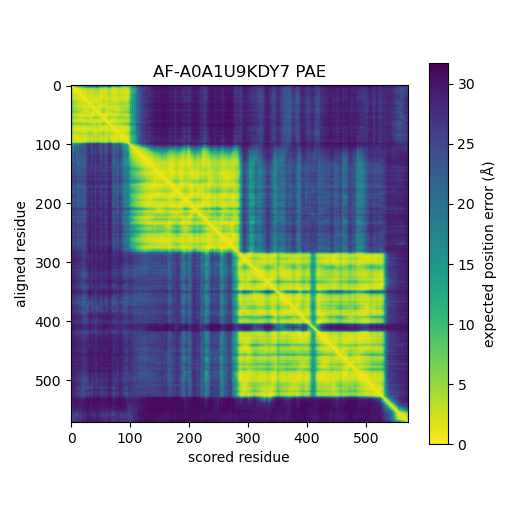A O 1
ATOM 720 N N . SER A 1 100 ? -8.608 31.092 19.462 1.00 49.38 100 SER A N 1
ATOM 721 C CA . SER A 1 100 ? -9.024 31.555 18.126 1.00 49.38 100 SER A CA 1
ATOM 722 C C . SER A 1 100 ? -7.997 32.438 17.396 1.00 49.38 100 SER A C 1
ATOM 724 O O . SER A 1 100 ? -7.908 32.354 16.176 1.00 49.38 100 SER A O 1
ATOM 726 N N . GLU A 1 101 ? -7.179 33.243 18.086 1.00 46.97 101 GLU A N 1
ATOM 727 C CA . GLU A 1 101 ? -6.307 34.228 17.402 1.00 46.97 101 GLU A CA 1
ATOM 728 C C . GLU A 1 101 ? -5.031 33.620 16.793 1.00 46.97 101 GLU A C 1
ATOM 730 O O . GLU A 1 101 ? -4.693 33.905 15.648 1.00 46.97 101 GLU A O 1
ATOM 735 N N . ARG A 1 102 ? -4.366 32.681 17.479 1.00 47.06 102 ARG A N 1
ATOM 736 C CA . ARG A 1 102 ? -3.139 32.035 16.958 1.00 47.06 102 ARG A CA 1
ATOM 737 C C . ARG A 1 102 ? -3.394 30.915 15.956 1.00 47.06 102 ARG A C 1
ATOM 739 O O . ARG A 1 102 ? -2.453 30.427 15.337 1.00 47.06 102 ARG A O 1
ATOM 746 N N . VAL A 1 103 ? -4.636 30.458 15.826 1.00 41.53 103 VAL A N 1
ATOM 747 C CA . VAL A 1 103 ? -4.997 29.426 14.849 1.00 41.53 103 VAL A CA 1
ATOM 748 C C . VAL A 1 103 ? -5.097 30.030 13.458 1.00 41.53 103 VAL A C 1
ATOM 750 O O . VAL A 1 103 ? -4.665 29.369 12.523 1.00 41.53 103 VAL A O 1
ATOM 753 N N . GLU A 1 104 ? -5.581 31.264 13.303 1.00 43.31 104 GLU A N 1
ATOM 754 C CA . GLU A 1 104 ? -5.656 31.889 11.981 1.00 43.31 104 GLU A CA 1
ATOM 755 C C . GLU A 1 104 ? -4.278 32.346 11.493 1.00 43.31 104 GLU A C 1
ATOM 757 O O . GLU A 1 104 ? -3.892 31.979 10.390 1.00 43.31 104 GLU A O 1
ATOM 762 N N . GLU A 1 105 ? -3.469 32.992 12.341 1.00 47.38 105 GLU A N 1
ATOM 763 C CA . GLU A 1 105 ? -2.072 33.336 12.015 1.00 47.38 105 GLU A CA 1
ATOM 764 C C . GLU A 1 105 ? -1.250 32.086 11.679 1.00 47.38 105 GLU A C 1
ATOM 766 O O . GLU A 1 105 ? -0.598 32.021 10.641 1.00 47.38 105 GLU A O 1
ATOM 771 N N . ARG A 1 106 ? -1.362 31.022 12.486 1.00 44.16 106 ARG A N 1
ATOM 772 C CA . ARG A 1 106 ? -0.659 29.764 12.214 1.00 44.16 106 ARG A CA 1
ATOM 773 C C . ARG A 1 106 ? -1.246 28.997 11.032 1.00 44.16 106 ARG A C 1
ATOM 775 O O . ARG A 1 106 ? -0.514 28.254 10.391 1.00 44.16 106 ARG A O 1
ATOM 782 N N . ARG A 1 107 ? -2.536 29.141 10.710 1.00 46.84 107 ARG A N 1
ATOM 783 C CA . ARG A 1 107 ? -3.129 28.605 9.470 1.00 46.84 107 ARG A CA 1
ATOM 784 C C . ARG A 1 107 ? -2.631 29.369 8.256 1.00 46.84 107 ARG A C 1
ATOM 786 O O . ARG A 1 107 ? -2.395 28.720 7.246 1.00 46.84 107 ARG A O 1
ATOM 793 N N . VAL A 1 108 ? -2.467 30.686 8.345 1.00 54.62 108 VAL A N 1
ATOM 794 C CA . VAL A 1 108 ? -1.879 31.513 7.285 1.00 54.62 108 VAL A CA 1
ATOM 795 C C . VAL A 1 108 ? -0.411 31.137 7.100 1.00 54.62 108 VAL A C 1
ATOM 797 O O . VAL A 1 108 ? -0.056 30.733 6.003 1.00 54.62 108 VAL A O 1
ATOM 800 N N . GLU A 1 109 ? 0.399 31.082 8.159 1.00 58.19 109 GLU A N 1
ATOM 801 C CA . GLU A 1 109 ? 1.802 30.639 8.081 1.00 58.19 109 GLU A CA 1
ATOM 802 C C . GLU A 1 109 ? 1.943 29.197 7.565 1.00 58.19 109 GLU A C 1
ATOM 804 O O . GLU A 1 109 ? 2.815 28.902 6.750 1.00 58.19 109 GLU A O 1
ATOM 809 N N . LEU A 1 110 ? 1.091 28.267 8.016 1.00 49.31 110 LEU A N 1
ATOM 810 C CA . LEU A 1 110 ? 1.098 26.886 7.524 1.00 49.31 110 LEU A CA 1
ATOM 811 C C . LEU A 1 110 ? 0.631 26.798 6.070 1.00 49.31 110 LEU A C 1
ATOM 813 O O . LEU A 1 110 ? 1.171 25.977 5.336 1.00 49.31 110 LEU A O 1
ATOM 817 N N . LYS A 1 111 ? -0.335 27.623 5.645 1.00 57.34 111 LYS A N 1
ATOM 818 C CA . LYS A 1 111 ? -0.757 27.725 4.242 1.00 57.34 111 LYS A CA 1
ATOM 819 C C . LYS A 1 111 ? 0.352 28.320 3.386 1.00 57.34 111 LYS A C 1
ATOM 821 O O . LYS A 1 111 ? 0.673 27.727 2.371 1.00 57.34 111 LYS A O 1
ATOM 826 N N . GLU A 1 112 ? 0.986 29.408 3.805 1.00 70.50 112 GLU A N 1
ATOM 827 C CA . GLU A 1 112 ? 2.100 30.044 3.094 1.00 70.50 112 GLU A CA 1
ATOM 828 C C . GLU A 1 112 ? 3.311 29.118 3.000 1.00 70.50 112 GLU A C 1
ATOM 830 O O . GLU A 1 112 ? 3.921 28.986 1.938 1.00 70.50 112 GLU A O 1
ATOM 835 N N . LYS A 1 113 ? 3.636 28.407 4.085 1.00 64.19 113 LYS A N 1
ATOM 836 C CA . LYS A 1 113 ? 4.699 27.403 4.092 1.00 64.19 113 LYS A CA 1
ATOM 837 C C . LYS A 1 113 ? 4.352 26.214 3.199 1.00 64.19 113 LYS A C 1
ATOM 839 O O . LYS A 1 113 ? 5.188 25.823 2.391 1.00 64.19 113 LYS A O 1
ATOM 844 N N . ALA A 1 114 ? 3.133 25.683 3.285 1.00 57.16 114 ALA A N 1
ATOM 845 C CA . ALA A 1 114 ? 2.674 24.600 2.418 1.00 57.16 114 ALA A CA 1
ATOM 846 C C . ALA A 1 114 ? 2.622 25.032 0.945 1.00 57.16 114 ALA A C 1
ATOM 848 O O . ALA A 1 114 ? 2.991 24.259 0.069 1.00 57.16 114 ALA A O 1
ATOM 849 N N . GLU A 1 115 ? 2.221 26.269 0.651 1.00 68.50 115 GLU A N 1
ATOM 850 C CA . GLU A 1 115 ? 2.248 26.839 -0.696 1.00 68.50 115 GLU A CA 1
ATOM 851 C C . GLU A 1 115 ? 3.675 27.017 -1.204 1.00 68.50 115 GLU A C 1
ATOM 853 O O . GLU A 1 115 ? 3.950 26.718 -2.363 1.00 68.50 115 GLU A O 1
ATOM 858 N N . THR A 1 116 ? 4.597 27.467 -0.355 1.00 79.38 116 THR A N 1
ATOM 859 C CA . THR A 1 116 ? 6.013 27.616 -0.709 1.00 79.38 116 THR A CA 1
ATOM 860 C C . THR A 1 116 ? 6.650 26.254 -0.976 1.00 79.38 116 THR A C 1
ATOM 862 O O . THR A 1 116 ? 7.313 26.074 -1.997 1.00 79.38 116 THR A O 1
ATOM 865 N N . GLU A 1 117 ? 6.396 25.269 -0.111 1.00 61.25 117 GLU A N 1
ATOM 866 C CA . GLU A 1 117 ? 6.832 23.880 -0.284 1.00 61.25 117 GLU A CA 1
ATOM 867 C C . GLU A 1 117 ? 6.221 23.258 -1.547 1.00 61.25 117 GLU A C 1
ATOM 869 O O . GLU A 1 117 ? 6.938 22.634 -2.328 1.00 61.25 117 GLU A O 1
ATOM 874 N N . LYS A 1 118 ? 4.931 23.501 -1.813 1.00 59.75 118 LYS A N 1
ATOM 875 C CA . LYS A 1 118 ? 4.245 23.055 -3.032 1.00 59.75 118 LYS A CA 1
ATOM 876 C C . LYS A 1 118 ? 4.854 23.684 -4.283 1.00 59.75 118 LYS A C 1
ATOM 878 O O . LYS A 1 118 ? 5.171 22.960 -5.221 1.00 59.75 118 LYS A O 1
ATOM 883 N N . ARG A 1 119 ? 5.083 25.002 -4.298 1.00 76.31 119 ARG A N 1
ATOM 884 C CA . ARG A 1 119 ? 5.734 25.701 -5.422 1.00 76.31 119 ARG A CA 1
ATOM 885 C C . ARG A 1 119 ? 7.149 25.173 -5.655 1.00 76.31 119 ARG A C 1
ATOM 887 O O . ARG A 1 119 ? 7.529 24.943 -6.800 1.00 76.31 119 ARG A O 1
ATOM 894 N N . ALA A 1 120 ? 7.918 24.942 -4.592 1.00 76.62 120 ALA A N 1
ATOM 895 C CA . ALA A 1 120 ? 9.257 24.366 -4.692 1.00 76.62 120 ALA A CA 1
ATOM 896 C C . ALA A 1 120 ? 9.223 22.931 -5.250 1.00 76.62 120 ALA A C 1
ATOM 898 O O . ALA A 1 120 ? 9.998 22.604 -6.150 1.00 76.62 120 ALA A O 1
ATOM 899 N N . ALA A 1 121 ? 8.292 22.095 -4.780 1.00 63.00 121 ALA A N 1
ATOM 900 C CA . ALA A 1 121 ? 8.093 20.736 -5.277 1.00 63.00 121 ALA A CA 1
ATOM 901 C C . ALA A 1 121 ? 7.643 20.717 -6.749 1.00 63.00 121 ALA A C 1
ATOM 903 O O . ALA A 1 121 ? 8.160 19.933 -7.543 1.00 63.00 121 ALA A O 1
ATOM 904 N N . GLU A 1 122 ? 6.736 21.611 -7.147 1.00 68.00 122 GLU A N 1
ATOM 905 C CA . GLU A 1 122 ? 6.292 21.767 -8.536 1.00 68.00 122 GLU A CA 1
ATOM 906 C C . GLU A 1 122 ? 7.436 22.206 -9.457 1.00 68.00 122 GLU A C 1
ATOM 908 O O . GLU A 1 122 ? 7.571 21.679 -10.566 1.00 68.00 122 GLU A O 1
ATOM 913 N N . GLN A 1 123 ? 8.288 23.126 -8.996 1.00 79.25 123 GLN A N 1
ATOM 914 C CA . GLN A 1 123 ? 9.484 23.554 -9.721 1.00 79.25 123 GLN A CA 1
ATOM 915 C C . GLN A 1 123 ? 10.510 22.422 -9.857 1.00 79.25 123 GLN A C 1
ATOM 917 O O . GLN A 1 123 ? 11.044 22.224 -10.950 1.00 79.25 123 GLN A O 1
ATOM 922 N N . ASP A 1 124 ? 10.781 21.660 -8.793 1.00 74.50 124 ASP A N 1
ATOM 923 C CA . ASP A 1 124 ? 11.678 20.498 -8.855 1.00 74.50 124 ASP A CA 1
ATOM 924 C C . ASP A 1 124 ? 11.125 19.423 -9.801 1.00 74.50 124 ASP A C 1
ATOM 926 O O . ASP A 1 124 ? 11.829 18.946 -10.694 1.00 74.50 124 ASP A O 1
ATOM 930 N N . ALA A 1 125 ? 9.830 19.114 -9.702 1.00 72.00 125 ALA A N 1
ATOM 931 C CA . ALA A 1 125 ? 9.159 18.192 -10.609 1.00 72.00 125 ALA A CA 1
ATOM 932 C C . ALA A 1 125 ? 9.235 18.675 -12.068 1.00 72.00 125 ALA A C 1
ATOM 934 O O . ALA A 1 125 ? 9.510 17.878 -12.964 1.00 72.00 125 ALA A O 1
ATOM 935 N N . ALA A 1 126 ? 9.050 19.975 -12.329 1.00 79.56 126 ALA A N 1
ATOM 936 C CA . ALA A 1 126 ? 9.193 20.551 -13.665 1.00 79.56 126 ALA A CA 1
ATOM 937 C C . ALA A 1 126 ? 10.623 20.419 -14.209 1.00 79.56 126 ALA A C 1
ATOM 939 O O . ALA A 1 126 ? 10.798 19.991 -15.351 1.00 79.56 126 ALA A O 1
ATOM 940 N N . LYS A 1 127 ? 11.642 20.706 -13.389 1.00 86.50 127 LYS A N 1
ATOM 941 C CA . LYS A 1 127 ? 13.057 20.531 -13.755 1.00 86.50 127 LYS A CA 1
ATOM 942 C C . LYS A 1 127 ? 13.382 19.070 -14.065 1.00 86.50 127 LYS A C 1
ATOM 944 O O . LYS A 1 127 ? 14.008 18.787 -15.085 1.00 86.50 127 LYS A O 1
ATOM 949 N N . ARG A 1 128 ? 12.918 18.129 -13.235 1.00 81.19 128 ARG A N 1
ATOM 950 C CA . ARG A 1 128 ? 13.100 16.686 -13.471 1.00 81.19 128 ARG A CA 1
ATOM 951 C C . ARG A 1 128 ? 12.401 16.218 -14.743 1.00 81.19 128 ARG A C 1
ATOM 953 O O . ARG A 1 128 ? 13.002 15.454 -15.490 1.00 81.19 128 ARG A O 1
ATOM 960 N N . ARG A 1 129 ? 11.181 16.698 -15.020 1.00 83.62 129 ARG A N 1
ATOM 961 C CA . ARG A 1 129 ? 10.456 16.412 -16.272 1.00 83.62 129 ARG A CA 1
ATOM 962 C C . ARG A 1 129 ? 11.224 16.898 -17.496 1.00 83.62 129 ARG A C 1
ATOM 964 O O . ARG A 1 129 ? 11.368 16.141 -18.450 1.00 83.62 129 ARG A O 1
ATOM 971 N N . LEU A 1 130 ? 11.726 18.135 -17.461 1.00 90.75 130 LEU A N 1
ATOM 972 C CA . LEU A 1 130 ? 12.547 18.687 -18.541 1.00 90.75 130 LEU A CA 1
ATOM 973 C C . LEU A 1 130 ? 13.804 17.839 -18.749 1.00 90.75 130 LEU A C 1
ATOM 975 O O . LEU A 1 130 ? 14.020 17.348 -19.848 1.00 90.75 130 LEU A O 1
ATOM 979 N N . ARG A 1 131 ? 14.543 17.537 -17.676 1.00 93.19 131 ARG A N 1
ATOM 980 C CA . ARG A 1 131 ? 15.741 16.689 -17.747 1.00 93.19 131 ARG A CA 1
ATOM 981 C C . ARG A 1 131 ? 15.446 15.287 -18.292 1.00 93.19 131 ARG A C 1
ATOM 983 O O . ARG A 1 131 ? 16.204 14.784 -19.112 1.00 93.19 131 ARG A O 1
ATOM 990 N N . ALA A 1 132 ? 14.356 14.654 -17.855 1.00 91.94 132 ALA A N 1
ATOM 991 C CA . ALA A 1 132 ? 13.931 13.346 -18.352 1.00 91.94 132 ALA A CA 1
ATOM 992 C C . ALA A 1 132 ? 13.608 13.384 -19.851 1.00 91.94 132 ALA A C 1
ATOM 994 O O . ALA A 1 132 ? 14.013 12.492 -20.598 1.00 91.94 132 ALA A O 1
ATOM 995 N N . ARG A 1 133 ? 12.915 14.440 -20.292 1.00 94.50 133 ARG A N 1
ATOM 996 C CA . ARG A 1 133 ? 12.608 14.678 -21.702 1.00 94.50 133 ARG A CA 1
ATOM 997 C C . ARG A 1 133 ? 13.880 14.891 -22.521 1.00 94.50 133 ARG A C 1
ATOM 999 O O . ARG A 1 133 ? 14.008 14.270 -23.569 1.00 94.50 133 ARG A O 1
ATOM 1006 N N . ASP A 1 134 ? 14.804 15.718 -22.045 1.00 95.62 134 ASP A N 1
ATOM 1007 C CA . ASP A 1 134 ? 16.036 16.054 -22.764 1.00 95.62 134 ASP A CA 1
ATOM 1008 C C . ASP A 1 134 ? 16.952 14.829 -22.905 1.00 95.62 134 ASP A C 1
ATOM 1010 O O . ASP A 1 134 ? 17.449 14.555 -23.994 1.00 95.62 134 ASP A O 1
ATOM 1014 N N . ILE A 1 135 ? 17.085 14.022 -21.844 1.00 95.50 135 ILE A N 1
ATOM 1015 C CA . ILE A 1 135 ? 17.805 12.737 -21.877 1.00 95.50 135 ILE A CA 1
ATOM 1016 C C . ILE A 1 135 ? 17.205 11.796 -22.930 1.00 95.50 135 ILE A C 1
ATOM 1018 O O . ILE A 1 135 ? 17.932 11.195 -23.723 1.00 95.50 135 ILE A O 1
ATOM 1022 N N . TRP A 1 136 ? 15.877 11.662 -22.957 1.00 96.75 136 TRP A N 1
ATOM 1023 C CA . TRP A 1 136 ? 15.218 10.778 -23.914 1.00 96.75 136 TRP A CA 1
ATOM 1024 C C . TRP A 1 136 ? 15.358 11.295 -25.354 1.00 96.75 136 TRP A C 1
ATOM 1026 O O . TRP A 1 136 ? 15.741 10.534 -26.240 1.00 96.75 136 TRP A O 1
ATOM 1036 N N . LEU A 1 137 ? 15.130 12.592 -25.594 1.00 94.81 137 LEU A N 1
ATOM 1037 C CA . LEU A 1 137 ? 15.256 13.203 -26.923 1.00 94.81 137 LEU A CA 1
ATOM 1038 C C . LEU A 1 137 ? 16.691 13.162 -27.464 1.00 94.81 137 LEU A C 1
ATOM 1040 O O . LEU A 1 137 ? 16.865 12.954 -28.662 1.00 94.81 137 LEU A O 1
ATOM 1044 N N . GLY A 1 138 ? 17.696 13.312 -26.597 1.00 94.69 138 GLY A N 1
ATOM 1045 C CA . GLY A 1 138 ? 19.115 13.240 -26.962 1.00 94.69 138 GLY A CA 1
ATOM 1046 C C . GLY A 1 138 ? 19.637 11.823 -27.231 1.00 94.69 138 GLY A C 1
ATOM 1047 O O . GLY A 1 138 ? 20.783 11.663 -27.641 1.00 94.69 138 GLY A O 1
ATOM 1048 N N . SER A 1 139 ? 18.819 10.793 -27.008 1.00 95.88 139 SER A N 1
ATOM 1049 C CA . SER A 1 139 ? 19.198 9.391 -27.213 1.00 95.88 139 SER A CA 1
ATOM 1050 C C . SER A 1 139 ? 18.804 8.880 -28.598 1.00 95.88 139 SER A C 1
ATOM 1052 O O . SER A 1 139 ? 17.860 9.385 -29.211 1.00 95.88 139 SER A O 1
ATOM 1054 N N . ARG A 1 140 ? 19.502 7.845 -29.080 1.00 96.69 140 ARG A N 1
ATOM 1055 C CA . ARG A 1 140 ? 19.280 7.258 -30.409 1.00 96.69 140 ARG A CA 1
ATOM 1056 C C . ARG A 1 140 ? 17.891 6.629 -30.483 1.00 96.69 140 ARG A C 1
ATOM 1058 O O . ARG A 1 140 ? 17.514 5.855 -29.602 1.00 96.69 140 ARG A O 1
ATOM 1065 N N . GLU A 1 141 ? 17.144 6.986 -31.524 1.00 94.19 141 GLU A N 1
ATOM 1066 C CA . GLU A 1 141 ? 15.778 6.500 -31.737 1.00 94.19 141 GLU A CA 1
ATOM 1067 C C . GLU A 1 141 ? 15.749 5.031 -32.157 1.00 94.19 141 GLU A C 1
ATOM 1069 O O . GLU A 1 141 ? 14.990 4.253 -31.584 1.00 94.19 141 GLU A O 1
ATOM 1074 N N . ASP A 1 142 ? 16.597 4.640 -33.110 1.00 93.38 142 ASP A N 1
ATOM 1075 C CA . ASP A 1 142 ? 16.689 3.241 -33.504 1.00 93.38 142 ASP A CA 1
ATOM 1076 C C . ASP A 1 142 ? 17.483 2.443 -32.465 1.00 93.38 142 ASP A C 1
ATOM 1078 O O . ASP A 1 142 ? 18.607 2.792 -32.086 1.00 93.38 142 ASP A O 1
ATOM 1082 N N . ILE A 1 143 ? 16.863 1.364 -32.001 1.00 96.31 143 ILE A N 1
ATOM 1083 C CA . ILE A 1 143 ? 17.432 0.434 -31.033 1.00 96.31 143 ILE A CA 1
ATOM 1084 C C . ILE A 1 143 ? 17.892 -0.870 -31.690 1.00 96.31 143 ILE A C 1
ATOM 1086 O O . ILE A 1 143 ? 18.526 -1.670 -31.006 1.00 96.31 143 ILE A O 1
ATOM 1090 N N . ARG A 1 144 ? 17.618 -1.100 -32.982 1.00 94.75 144 ARG A N 1
ATOM 1091 C CA . ARG A 1 144 ? 18.056 -2.300 -33.716 1.00 94.75 144 ARG A CA 1
ATOM 1092 C C . ARG A 1 144 ? 19.572 -2.329 -33.883 1.00 94.75 144 ARG A C 1
ATOM 1094 O O . ARG A 1 144 ? 20.206 -1.288 -34.029 1.00 94.75 144 ARG A O 1
ATOM 1101 N N . ALA A 1 145 ? 20.155 -3.528 -33.853 1.00 93.31 145 ALA A N 1
ATOM 1102 C CA . ALA A 1 145 ? 21.607 -3.731 -33.909 1.00 93.31 145 ALA A CA 1
ATOM 1103 C C . ALA A 1 145 ? 22.391 -2.954 -32.825 1.00 93.31 145 ALA A C 1
ATOM 1105 O O . ALA A 1 145 ? 23.576 -2.660 -32.981 1.00 93.31 145 ALA A O 1
ATOM 1106 N N . THR A 1 146 ? 21.740 -2.633 -31.704 1.00 96.81 146 THR A N 1
ATOM 1107 C CA . THR A 1 146 ? 22.369 -2.013 -30.530 1.00 96.81 146 THR A CA 1
ATOM 1108 C C . THR A 1 146 ? 22.452 -3.013 -29.370 1.00 96.81 146 THR A C 1
ATOM 1110 O O . THR A 1 146 ? 21.786 -4.053 -29.395 1.00 96.81 146 THR A O 1
ATOM 1113 N N . PRO A 1 147 ? 23.196 -2.702 -28.293 1.00 97.50 147 PRO A N 1
ATOM 1114 C CA . PRO A 1 147 ? 23.122 -3.444 -27.035 1.00 97.50 147 PRO A CA 1
ATOM 1115 C C . PRO A 1 147 ? 21.700 -3.671 -26.504 1.00 97.50 147 PRO A C 1
ATOM 1117 O O . PRO A 1 147 ? 21.453 -4.690 -25.866 1.00 97.50 147 PRO A O 1
ATOM 1120 N N . VAL A 1 148 ? 20.757 -2.758 -26.776 1.00 97.62 148 VAL A N 1
ATOM 1121 C CA . VAL A 1 148 ? 19.347 -2.908 -26.376 1.00 97.62 148 VAL A CA 1
ATOM 1122 C C . VAL A 1 148 ? 18.690 -4.066 -27.120 1.00 97.62 148 VAL A C 1
ATOM 1124 O O . VAL A 1 148 ? 18.044 -4.901 -26.492 1.00 97.62 148 VAL A O 1
ATOM 1127 N N . ASP A 1 149 ? 18.884 -4.145 -28.436 1.00 97.06 149 ASP A N 1
ATOM 1128 C CA . ASP A 1 149 ? 18.374 -5.237 -29.272 1.00 97.06 149 ASP A CA 1
ATOM 1129 C C . ASP A 1 149 ? 18.974 -6.579 -28.845 1.00 97.06 149 ASP A C 1
ATOM 1131 O O . ASP A 1 149 ? 18.248 -7.523 -28.549 1.00 97.06 149 ASP A O 1
ATOM 1135 N N . LEU A 1 150 ? 20.297 -6.639 -28.666 1.00 96.69 150 LEU A N 1
ATOM 1136 C CA . LEU A 1 150 ? 20.971 -7.851 -28.193 1.00 96.69 150 LEU A CA 1
ATOM 1137 C C . LEU A 1 150 ? 20.489 -8.280 -26.800 1.00 96.69 150 LEU A C 1
ATOM 1139 O O . LEU A 1 150 ? 20.283 -9.470 -26.553 1.00 96.69 150 LEU A O 1
ATOM 1143 N N . TYR A 1 151 ? 20.264 -7.321 -25.899 1.00 96.94 151 TYR A N 1
ATOM 1144 C CA . TYR A 1 151 ? 19.702 -7.577 -24.579 1.00 96.94 151 TYR A CA 1
ATOM 1145 C C . TYR A 1 151 ? 18.290 -8.177 -24.667 1.00 96.94 151 TYR A C 1
ATOM 1147 O O . TYR A 1 151 ? 18.039 -9.227 -24.066 1.00 96.94 151 TYR A O 1
ATOM 1155 N N . LEU A 1 152 ? 17.388 -7.545 -25.425 1.00 96.38 152 LEU A N 1
ATOM 1156 C CA . LEU A 1 152 ? 16.004 -7.994 -25.607 1.00 96.38 152 LEU A CA 1
ATOM 1157 C C . LEU A 1 152 ? 15.942 -9.359 -26.302 1.00 96.38 152 LEU A C 1
ATOM 1159 O O . LEU A 1 152 ? 15.237 -10.258 -25.836 1.00 96.38 152 LEU A O 1
ATOM 1163 N N . ARG A 1 153 ? 16.761 -9.569 -27.334 1.00 95.00 153 ARG A N 1
ATOM 1164 C CA . ARG A 1 153 ? 16.870 -10.845 -28.045 1.00 95.00 153 ARG A CA 1
ATOM 1165 C C . ARG A 1 153 ? 17.317 -11.971 -27.125 1.00 95.00 153 ARG A C 1
ATOM 1167 O O . ARG A 1 153 ? 16.766 -13.067 -27.182 1.00 95.00 153 ARG A O 1
ATOM 1174 N N . SER A 1 154 ? 18.239 -11.691 -26.205 1.00 92.25 154 SER A N 1
ATOM 1175 C CA . SER A 1 154 ? 18.674 -12.664 -25.197 1.00 92.25 154 SER A CA 1
ATOM 1176 C C . SER A 1 154 ? 17.578 -13.042 -24.182 1.00 92.25 154 SER A C 1
ATOM 1178 O O . SER A 1 154 ? 17.698 -14.028 -23.456 1.00 92.25 154 SER A O 1
ATOM 1180 N N . ARG A 1 155 ? 16.479 -12.277 -24.150 1.00 91.00 155 ARG A N 1
ATOM 1181 C CA . ARG A 1 155 ? 15.252 -12.536 -23.382 1.00 91.00 155 ARG A CA 1
ATOM 1182 C C . ARG A 1 155 ? 14.121 -13.116 -24.242 1.00 91.00 155 ARG A C 1
ATOM 1184 O O . ARG A 1 155 ? 12.987 -13.167 -23.777 1.00 91.00 155 ARG A O 1
ATOM 1191 N N . GLY A 1 156 ? 14.415 -13.535 -25.474 1.00 92.44 156 GLY A N 1
ATOM 1192 C CA . GLY A 1 156 ? 13.430 -14.067 -26.420 1.00 92.44 156 GLY A CA 1
ATOM 1193 C C . GLY A 1 156 ? 12.549 -13.000 -27.080 1.00 92.44 156 GLY A C 1
ATOM 1194 O O . GLY A 1 156 ? 11.531 -13.339 -27.677 1.00 92.44 156 GLY A O 1
ATOM 1195 N N . ILE A 1 157 ? 12.911 -11.718 -26.971 1.00 95.75 157 ILE A N 1
ATOM 1196 C CA . ILE A 1 157 ? 12.169 -10.601 -27.562 1.00 95.75 157 ILE A CA 1
ATOM 1197 C C . ILE A 1 157 ? 12.893 -10.171 -28.837 1.00 95.75 157 ILE A C 1
ATOM 1199 O O . ILE A 1 157 ? 13.878 -9.439 -28.787 1.00 95.75 157 ILE A O 1
ATOM 1203 N N . ASP A 1 158 ? 12.411 -10.650 -29.979 1.00 94.06 158 ASP A N 1
ATOM 1204 C CA . ASP A 1 158 ? 12.989 -10.348 -31.288 1.00 94.06 158 ASP A CA 1
ATOM 1205 C C . ASP A 1 158 ? 12.342 -9.096 -31.903 1.00 94.06 158 ASP A C 1
ATOM 1207 O O . ASP A 1 158 ? 11.171 -9.112 -32.289 1.00 94.06 158 ASP A O 1
ATOM 1211 N N . LEU A 1 159 ? 13.110 -8.006 -32.003 1.00 92.81 159 LEU A N 1
ATOM 1212 C CA . LEU A 1 159 ? 12.640 -6.730 -32.550 1.00 92.81 159 LEU A CA 1
ATOM 1213 C C . LEU A 1 159 ? 12.329 -6.772 -34.053 1.00 92.81 159 LEU A C 1
ATOM 1215 O O . LEU A 1 159 ? 11.635 -5.882 -34.546 1.00 92.81 159 LEU A O 1
ATOM 1219 N N . THR A 1 160 ? 12.811 -7.780 -34.785 1.00 91.00 160 THR A N 1
ATOM 1220 C CA . THR A 1 160 ? 12.502 -7.952 -36.217 1.00 91.00 160 THR A CA 1
ATOM 1221 C C . THR A 1 160 ? 11.057 -8.386 -36.454 1.00 91.00 160 THR A C 1
ATOM 1223 O O . THR A 1 160 ? 10.516 -8.171 -37.533 1.00 91.00 160 THR A O 1
ATOM 1226 N N . ARG A 1 161 ? 10.406 -8.939 -35.423 1.00 90.88 161 ARG A N 1
ATOM 1227 C CA . ARG A 1 161 ? 8.996 -9.348 -35.448 1.00 90.88 161 ARG A CA 1
ATOM 1228 C C . ARG A 1 161 ? 8.020 -8.196 -35.193 1.00 90.88 161 ARG A C 1
ATOM 1230 O O . ARG A 1 161 ? 6.813 -8.414 -35.213 1.00 90.88 161 ARG A O 1
ATOM 1237 N N . PHE A 1 162 ? 8.527 -6.995 -34.923 1.00 88.06 162 PHE A N 1
ATOM 1238 C CA . PHE A 1 162 ? 7.725 -5.779 -34.855 1.00 88.06 162 PHE A CA 1
ATOM 1239 C C . PHE A 1 162 ? 7.869 -4.992 -36.160 1.00 88.06 162 PHE A C 1
ATOM 1241 O O . PHE A 1 162 ? 8.991 -4.800 -36.634 1.00 88.06 162 PHE A O 1
ATOM 1248 N N . ASP A 1 163 ? 6.760 -4.442 -36.665 1.00 85.88 163 ASP A N 1
ATOM 1249 C CA . ASP A 1 163 ? 6.754 -3.554 -37.842 1.00 85.88 163 ASP A CA 1
ATOM 1250 C C . ASP A 1 163 ? 7.766 -2.405 -37.671 1.00 85.88 163 ASP A C 1
ATOM 1252 O O . ASP A 1 163 ? 8.606 -2.120 -38.527 1.00 85.88 163 ASP A O 1
ATOM 1256 N N . HIS A 1 164 ? 7.753 -1.806 -36.483 1.00 86.12 164 HIS A N 1
ATOM 1257 C CA . HIS A 1 164 ? 8.715 -0.816 -36.023 1.00 86.12 164 HIS A CA 1
ATOM 1258 C C . HIS A 1 164 ? 9.089 -1.101 -34.561 1.00 86.12 164 HIS A C 1
ATOM 1260 O O . HIS A 1 164 ? 8.230 -1.547 -33.787 1.00 86.12 164 HIS A O 1
ATOM 1266 N N . PRO A 1 165 ? 10.331 -0.815 -34.127 1.00 87.75 165 PRO A N 1
ATOM 1267 C CA . PRO A 1 165 ? 10.675 -0.902 -32.717 1.00 87.75 165 PRO A CA 1
ATOM 1268 C C . PRO A 1 165 ? 9.722 -0.030 -31.884 1.00 87.75 165 PRO A C 1
ATOM 1270 O O . PRO A 1 165 ? 9.234 0.995 -32.372 1.00 87.75 165 PRO A O 1
ATOM 1273 N N . PRO A 1 166 ? 9.420 -0.405 -30.632 1.00 91.94 166 PRO A N 1
ATOM 1274 C CA . PRO A 1 166 ? 8.561 0.401 -29.777 1.00 91.94 166 PRO A CA 1
ATOM 1275 C C . PRO A 1 166 ? 9.122 1.818 -29.622 1.00 91.94 166 PRO A C 1
ATOM 1277 O O . PRO A 1 166 ? 10.140 2.006 -28.963 1.00 91.94 166 PRO A O 1
ATOM 1280 N N . HIS A 1 167 ? 8.432 2.825 -30.168 1.00 91.56 167 HIS A N 1
ATOM 1281 C CA . HIS A 1 167 ? 8.907 4.217 -30.162 1.00 91.56 167 HIS A CA 1
ATOM 1282 C C . HIS A 1 167 ? 9.165 4.788 -28.767 1.00 91.56 167 HIS A C 1
ATOM 1284 O O . HIS A 1 167 ? 9.855 5.789 -28.643 1.00 91.56 167 HIS A O 1
ATOM 1290 N N . ALA A 1 168 ? 8.596 4.198 -27.711 1.00 95.06 168 ALA A N 1
ATOM 1291 C CA . ALA A 1 168 ? 8.886 4.611 -26.343 1.00 95.06 168 ALA A CA 1
ATOM 1292 C C . ALA A 1 168 ? 10.325 4.276 -25.913 1.00 95.06 168 ALA A C 1
ATOM 1294 O O . ALA A 1 168 ? 10.823 4.902 -24.977 1.00 95.06 168 ALA A O 1
ATOM 1295 N N . LEU A 1 169 ? 10.982 3.316 -26.570 1.00 97.62 169 LEU A N 1
ATOM 1296 C CA . LEU A 1 169 ? 12.327 2.846 -26.255 1.00 97.62 169 LEU A CA 1
ATOM 1297 C C . LEU A 1 169 ? 13.377 3.561 -27.106 1.00 97.62 169 LEU A C 1
ATOM 1299 O O . LEU A 1 169 ? 13.168 3.806 -28.288 1.00 97.62 169 LEU A O 1
ATOM 1303 N N . ARG A 1 170 ? 14.515 3.873 -26.488 1.00 97.94 170 ARG A N 1
ATOM 1304 C CA . ARG A 1 170 ? 15.683 4.499 -27.114 1.00 97.94 170 ARG A CA 1
ATOM 1305 C C . ARG A 1 170 ? 16.974 3.905 -26.568 1.00 97.94 170 ARG A C 1
ATOM 1307 O O . ARG A 1 170 ? 16.988 3.314 -25.484 1.00 97.94 170 ARG A O 1
ATOM 1314 N N . PHE A 1 171 ? 18.061 4.096 -27.307 1.00 98.19 171 PHE A N 1
ATOM 1315 C CA . PHE A 1 171 ? 19.394 3.644 -26.924 1.00 98.19 171 PHE A CA 1
ATOM 1316 C C . PHE A 1 171 ? 20.319 4.825 -26.609 1.00 98.19 171 PHE A C 1
ATOM 1318 O O . PHE A 1 171 ? 20.517 5.720 -27.432 1.00 98.19 171 PHE A O 1
ATOM 1325 N N . ALA A 1 172 ? 20.924 4.799 -25.422 1.00 97.88 172 ALA A N 1
ATOM 1326 C CA . ALA A 1 172 ? 21.984 5.716 -25.025 1.00 97.88 172 ALA A CA 1
ATOM 1327 C C . ALA A 1 172 ? 23.311 4.937 -24.911 1.00 97.88 172 ALA A C 1
ATOM 1329 O O . ALA A 1 172 ? 23.418 4.080 -24.034 1.00 97.88 172 ALA A O 1
ATOM 1330 N N . PRO A 1 173 ? 24.312 5.179 -25.781 1.00 96.88 173 PRO A N 1
ATOM 1331 C CA . PRO A 1 173 ? 25.568 4.421 -25.763 1.00 96.88 173 PRO A CA 1
ATOM 1332 C C . PRO A 1 173 ? 26.441 4.714 -24.537 1.00 96.88 173 PRO A C 1
ATOM 1334 O O . PRO A 1 173 ? 27.087 3.805 -24.027 1.00 96.88 173 PRO A O 1
ATOM 1337 N N . GLU A 1 174 ? 26.421 5.954 -24.047 1.00 95.56 174 GLU A N 1
ATOM 1338 C CA . GLU A 1 174 ? 27.243 6.426 -22.928 1.00 95.56 174 GLU A CA 1
ATOM 1339 C C . GLU A 1 174 ? 26.363 7.135 -21.889 1.00 95.56 174 GLU A C 1
ATOM 1341 O O . GLU A 1 174 ? 26.396 8.353 -21.726 1.00 95.56 174 GLU A O 1
ATOM 1346 N N . HIS A 1 175 ? 25.510 6.374 -21.201 1.00 96.81 175 HIS A N 1
ATOM 1347 C CA . HIS A 1 175 ? 24.609 6.913 -20.184 1.00 96.81 175 HIS A CA 1
ATOM 1348 C C . HIS A 1 175 ? 25.258 6.871 -18.802 1.00 96.81 175 HIS A C 1
ATOM 1350 O O . HIS A 1 175 ? 25.562 5.797 -18.280 1.00 96.81 175 HIS A O 1
ATOM 1356 N N . TYR A 1 176 ? 25.461 8.037 -18.191 1.00 95.06 176 TYR A N 1
ATOM 1357 C CA . TYR A 1 176 ? 26.165 8.152 -16.913 1.00 95.06 176 TYR A CA 1
ATOM 1358 C C . TYR A 1 176 ? 25.476 7.354 -15.793 1.00 95.06 176 TYR A C 1
ATOM 1360 O O . TYR A 1 176 ? 24.293 7.558 -15.503 1.00 95.06 176 TYR A O 1
ATOM 1368 N N . CYS A 1 177 ? 26.220 6.454 -15.150 1.00 91.38 177 CYS A N 1
ATOM 1369 C CA . CYS A 1 177 ? 25.780 5.692 -13.989 1.00 91.38 177 CYS A CA 1
ATOM 1370 C C . CYS A 1 177 ? 26.445 6.245 -12.727 1.00 91.38 177 CYS A C 1
ATOM 1372 O O . CYS A 1 177 ? 27.658 6.162 -12.568 1.00 91.38 177 CYS A O 1
ATOM 1374 N N . THR A 1 178 ? 25.643 6.764 -11.798 1.00 88.75 178 THR A N 1
ATOM 1375 C CA . THR A 1 178 ? 26.150 7.338 -10.540 1.00 88.75 178 THR A CA 1
ATOM 1376 C C . THR A 1 178 ? 26.766 6.302 -9.603 1.00 88.75 178 THR A C 1
ATOM 1378 O O . THR A 1 178 ? 27.540 6.669 -8.739 1.00 88.75 178 THR A O 1
ATOM 1381 N N . GLU A 1 179 ? 26.376 5.030 -9.716 1.00 85.81 179 GLU A N 1
ATOM 1382 C CA . GLU A 1 179 ? 26.826 3.967 -8.806 1.00 85.81 179 GLU A CA 1
ATOM 1383 C C . GLU A 1 179 ? 28.288 3.575 -9.047 1.00 85.81 179 GLU A C 1
ATOM 1385 O O . GLU A 1 179 ? 29.001 3.250 -8.108 1.00 85.81 179 GLU A O 1
ATOM 1390 N N . ILE A 1 180 ? 28.732 3.646 -10.303 1.00 89.69 180 ILE A N 1
ATOM 1391 C CA . ILE A 1 180 ? 30.113 3.338 -10.703 1.00 89.69 180 ILE A CA 1
ATOM 1392 C C . ILE A 1 180 ? 30.861 4.570 -11.229 1.00 89.69 180 ILE A C 1
ATOM 1394 O O . ILE A 1 180 ? 31.937 4.437 -11.800 1.00 89.69 180 ILE A O 1
ATOM 1398 N N . GLU A 1 181 ? 30.244 5.748 -11.106 1.00 92.69 181 GLU A N 1
ATOM 1399 C CA . GLU A 1 181 ? 30.754 7.050 -11.556 1.00 92.69 181 GLU A CA 1
ATOM 1400 C C . GLU A 1 181 ? 31.251 7.089 -13.017 1.00 92.69 181 GLU A C 1
ATOM 1402 O O . GLU A 1 181 ? 32.112 7.891 -13.376 1.00 92.69 181 GLU A O 1
ATOM 1407 N N . ALA A 1 182 ? 30.677 6.257 -13.891 1.00 93.25 182 ALA A N 1
ATOM 1408 C CA . ALA A 1 182 ? 31.128 6.063 -15.269 1.00 93.25 182 ALA A CA 1
ATOM 1409 C C . ALA A 1 182 ? 29.952 5.881 -16.252 1.00 93.25 182 ALA A C 1
ATOM 1411 O O . ALA A 1 182 ? 28.857 5.471 -15.844 1.00 93.25 182 ALA A O 1
ATOM 1412 N N . PRO A 1 183 ? 30.135 6.185 -17.553 1.00 96.19 183 PRO A N 1
ATOM 1413 C CA . PRO A 1 183 ? 29.123 5.925 -18.571 1.00 96.19 183 PRO A CA 1
ATOM 1414 C C . PRO A 1 183 ? 28.981 4.427 -18.865 1.00 96.19 183 PRO A C 1
ATOM 1416 O O . PRO A 1 183 ? 29.964 3.696 -18.964 1.00 96.19 183 PRO A O 1
ATOM 1419 N N . LEU A 1 184 ? 27.739 3.982 -19.058 1.00 96.69 184 LEU A N 1
ATOM 1420 C CA . LEU A 1 184 ? 27.400 2.636 -19.517 1.00 96.69 184 LEU A CA 1
ATOM 1421 C C . LEU A 1 184 ? 26.335 2.702 -20.622 1.00 96.69 184 LEU A C 1
ATOM 1423 O O . LEU A 1 184 ? 25.494 3.605 -20.604 1.00 96.69 184 LEU A O 1
ATOM 1427 N N . PRO A 1 185 ? 26.286 1.718 -21.533 1.00 97.44 185 PRO A N 1
ATOM 1428 C CA . PRO A 1 185 ? 25.168 1.564 -22.456 1.00 97.44 185 PRO A CA 1
ATOM 1429 C C . PRO A 1 185 ? 23.847 1.436 -21.688 1.00 97.44 185 PRO A C 1
ATOM 1431 O O . PRO A 1 185 ? 23.772 0.707 -20.700 1.00 97.44 185 PRO A O 1
ATOM 1434 N N . ALA A 1 186 ? 22.786 2.107 -22.134 1.00 98.00 186 ALA A N 1
ATOM 1435 C CA . ALA A 1 186 ? 21.485 2.042 -21.478 1.00 98.00 186 ALA A CA 1
ATOM 1436 C C . ALA A 1 186 ? 20.314 1.971 -22.462 1.00 98.00 186 ALA A C 1
ATOM 1438 O O . ALA A 1 186 ? 20.279 2.650 -23.491 1.00 98.00 186 ALA A O 1
ATOM 1439 N N . MET A 1 187 ? 19.313 1.174 -22.086 1.00 98.31 187 MET A N 1
ATOM 1440 C CA . MET A 1 187 ? 17.969 1.253 -22.645 1.00 98.31 187 MET A CA 1
ATOM 1441 C C . MET A 1 187 ? 17.192 2.322 -21.881 1.00 98.31 187 MET A C 1
ATOM 1443 O O . MET A 1 187 ? 17.010 2.221 -20.662 1.00 98.31 187 MET A O 1
ATOM 1447 N N . LEU A 1 188 ? 16.705 3.326 -22.602 1.00 98.19 188 LEU A N 1
ATOM 1448 C CA . LEU A 1 188 ? 15.856 4.376 -22.057 1.00 98.19 188 LEU A CA 1
ATOM 1449 C C . LEU A 1 188 ? 14.421 4.182 -22.528 1.00 98.19 188 LEU A C 1
ATOM 1451 O O . LEU A 1 188 ? 14.191 3.890 -23.696 1.00 98.19 188 LEU A O 1
ATOM 1455 N N . ALA A 1 189 ? 13.454 4.378 -21.638 1.00 97.69 189 ALA A N 1
ATOM 1456 C CA . ALA A 1 189 ? 12.042 4.278 -21.974 1.00 97.69 189 ALA A CA 1
ATOM 1457 C C . ALA A 1 189 ? 11.267 5.511 -21.503 1.00 97.69 189 ALA A C 1
ATOM 1459 O O . ALA A 1 189 ? 11.287 5.853 -20.319 1.00 97.69 189 ALA A O 1
ATOM 1460 N N . ALA A 1 190 ? 10.576 6.175 -22.429 1.00 97.19 190 ALA A N 1
ATOM 1461 C CA . ALA A 1 190 ? 9.720 7.311 -22.117 1.00 97.19 190 ALA A CA 1
ATOM 1462 C C . ALA A 1 190 ? 8.485 6.856 -21.338 1.00 97.19 190 ALA A C 1
ATOM 1464 O O . ALA A 1 190 ? 7.719 6.003 -21.794 1.00 97.19 190 ALA A O 1
ATOM 1465 N N . ILE A 1 191 ? 8.262 7.488 -20.188 1.00 93.56 191 ILE A N 1
ATOM 1466 C CA . ILE A 1 191 ? 7.039 7.346 -19.410 1.00 93.56 191 ILE A CA 1
ATOM 1467 C C . ILE A 1 191 ? 6.154 8.552 -19.712 1.00 93.56 191 ILE A C 1
ATOM 1469 O O . ILE A 1 191 ? 6.572 9.704 -19.559 1.00 93.56 191 ILE A O 1
ATOM 1473 N N . THR A 1 192 ? 4.930 8.284 -20.162 1.00 89.81 192 THR A N 1
ATOM 1474 C CA . THR A 1 192 ? 4.010 9.314 -20.658 1.00 89.81 192 THR A CA 1
ATOM 1475 C C . THR A 1 192 ? 2.685 9.312 -19.912 1.00 89.81 192 THR A C 1
ATOM 1477 O O . THR A 1 192 ? 2.146 8.247 -19.606 1.00 89.81 192 THR A O 1
ATOM 1480 N N . ASN A 1 193 ? 2.149 10.506 -19.657 1.00 80.56 193 ASN A N 1
ATOM 1481 C CA . ASN A 1 193 ? 0.808 10.684 -19.091 1.00 80.56 193 ASN A CA 1
ATOM 1482 C C . ASN A 1 193 ? -0.286 10.458 -20.154 1.00 80.56 193 ASN A C 1
ATOM 1484 O O . ASN A 1 193 ? 0.039 10.161 -21.304 1.00 80.56 193 ASN A O 1
ATOM 1488 N N . LEU A 1 194 ? -1.574 10.608 -19.821 1.00 73.50 194 LEU A N 1
ATOM 1489 C CA . LEU A 1 194 ? -2.691 10.363 -20.754 1.00 73.50 194 LEU A CA 1
ATOM 1490 C C . LEU A 1 194 ? -2.649 11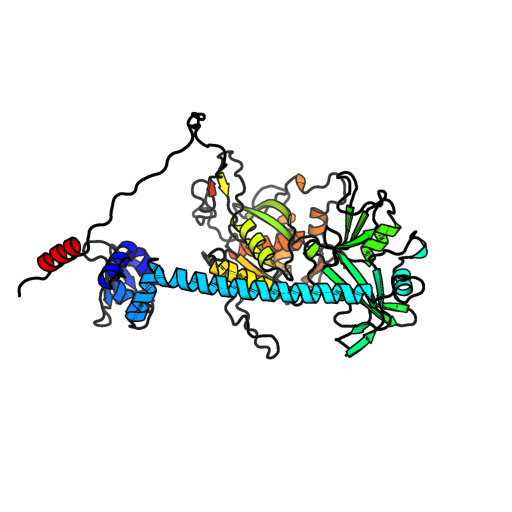.253 -22.008 1.00 73.50 194 LEU A C 1
ATOM 1492 O O . LEU A 1 194 ? -2.862 10.759 -23.122 1.00 73.50 194 LEU A O 1
ATOM 1496 N N . GLU A 1 195 ? -2.235 12.514 -21.875 1.00 77.81 195 GLU A N 1
ATOM 1497 C CA . GLU A 1 195 ? -2.058 13.424 -23.017 1.00 77.81 195 GLU A CA 1
ATOM 1498 C C . GLU A 1 195 ? -0.869 13.056 -23.921 1.00 77.81 195 GLU A C 1
ATOM 1500 O O . GLU A 1 195 ? -0.737 13.609 -25.012 1.00 77.81 195 GLU A O 1
ATOM 1505 N N . GLY A 1 196 ? -0.025 12.103 -23.509 1.00 80.06 196 GLY A N 1
ATOM 1506 C CA . GLY A 1 196 ? 1.163 11.673 -24.247 1.00 80.06 196 GLY A CA 1
ATOM 1507 C C . GLY A 1 196 ? 2.403 12.523 -23.976 1.00 80.06 196 GLY A C 1
ATOM 1508 O O . GLY A 1 196 ? 3.385 12.403 -24.703 1.00 80.06 196 GLY A O 1
ATOM 1509 N N . ARG A 1 197 ? 2.381 13.371 -22.941 1.00 86.75 197 ARG A N 1
ATOM 1510 C CA . ARG A 1 197 ? 3.544 14.162 -22.523 1.00 86.75 197 ARG A CA 1
ATOM 1511 C C . ARG A 1 197 ? 4.511 13.284 -21.737 1.00 86.75 197 ARG A C 1
ATOM 1513 O O . ARG A 1 197 ? 4.080 12.523 -20.874 1.00 86.75 197 ARG A O 1
ATOM 1520 N N . ILE A 1 198 ? 5.807 13.409 -22.022 1.00 91.81 198 ILE A N 1
ATOM 1521 C CA . ILE A 1 198 ? 6.867 12.727 -21.267 1.00 91.81 198 ILE A CA 1
ATOM 1522 C C . ILE A 1 198 ? 6.952 13.360 -19.877 1.00 91.81 198 ILE A C 1
ATOM 1524 O O . ILE A 1 198 ? 7.180 14.564 -19.754 1.00 91.81 198 ILE A O 1
ATOM 1528 N N . VAL A 1 199 ? 6.753 12.547 -18.842 1.00 84.75 199 VAL A N 1
ATOM 1529 C CA . VAL A 1 199 ? 6.805 12.975 -17.432 1.00 84.75 199 VAL A CA 1
ATOM 1530 C C . VAL A 1 199 ? 7.983 12.364 -16.676 1.00 84.75 199 VAL A C 1
ATOM 1532 O O . VAL A 1 199 ? 8.443 12.923 -15.683 1.00 84.75 199 VAL A O 1
ATOM 1535 N N . ALA A 1 200 ? 8.510 11.246 -17.166 1.00 91.56 200 ALA A N 1
ATOM 1536 C CA . ALA A 1 200 ? 9.674 10.594 -16.598 1.00 91.56 200 ALA A CA 1
ATOM 1537 C C . ALA A 1 200 ? 10.374 9.730 -17.655 1.00 91.56 200 ALA A C 1
ATOM 1539 O O . ALA A 1 200 ? 9.819 9.447 -18.720 1.00 91.56 200 ALA A O 1
ATOM 1540 N N . VAL A 1 201 ? 11.592 9.294 -17.348 1.00 96.69 201 VAL A N 1
ATOM 1541 C CA . VAL A 1 201 ? 12.337 8.326 -18.159 1.00 96.69 201 VAL A CA 1
ATOM 1542 C C . VAL A 1 201 ? 12.788 7.166 -17.281 1.00 96.69 201 VAL A C 1
ATOM 1544 O O . VAL A 1 201 ? 13.402 7.361 -16.230 1.00 96.69 201 VAL A O 1
ATOM 1547 N N . HIS A 1 202 ? 12.458 5.950 -17.702 1.00 95.44 202 HIS A N 1
ATOM 1548 C CA . HIS A 1 202 ? 12.981 4.729 -17.106 1.00 95.44 202 HIS A CA 1
ATOM 1549 C C . HIS A 1 202 ? 14.332 4.401 -17.748 1.00 95.44 202 HIS A C 1
ATOM 1551 O O . HIS A 1 202 ? 14.452 4.364 -18.970 1.00 95.44 202 HIS A O 1
ATOM 1557 N N . GLN A 1 203 ? 15.342 4.169 -16.919 1.00 95.56 203 GLN A N 1
ATOM 1558 C CA . GLN A 1 203 ? 16.739 3.981 -17.296 1.00 95.56 203 GLN A CA 1
ATOM 1559 C C . GLN A 1 203 ? 17.149 2.567 -16.899 1.00 95.56 203 GLN A C 1
ATOM 1561 O O . GLN A 1 203 ? 17.026 2.197 -15.733 1.00 95.56 203 GLN A O 1
ATOM 1566 N N . THR A 1 204 ? 17.599 1.761 -17.856 1.00 95.75 204 THR A N 1
ATOM 1567 C CA . THR A 1 204 ? 18.149 0.421 -17.606 1.00 95.75 204 THR A CA 1
ATOM 1568 C C . THR A 1 204 ? 19.562 0.364 -18.151 1.00 95.75 204 THR A C 1
ATOM 1570 O O . THR A 1 204 ? 19.741 0.353 -19.367 1.00 95.75 204 THR A O 1
ATOM 1573 N N . TRP A 1 205 ? 20.554 0.322 -17.265 1.00 97.56 205 TRP A N 1
ATOM 1574 C CA . TRP A 1 205 ? 21.951 0.168 -17.667 1.00 97.56 205 TRP A CA 1
ATOM 1575 C C . TRP A 1 205 ? 22.232 -1.280 -18.065 1.00 97.56 205 TRP A C 1
ATOM 1577 O O . TRP A 1 205 ? 21.752 -2.227 -17.434 1.00 97.56 205 TRP A O 1
ATOM 1587 N N . LEU A 1 206 ? 23.008 -1.444 -19.128 1.00 97.44 206 LEU A N 1
ATOM 1588 C CA . LEU A 1 206 ? 23.335 -2.716 -19.752 1.00 97.44 206 LEU A CA 1
ATOM 1589 C C . LEU A 1 206 ? 24.834 -2.990 -19.628 1.00 97.44 206 LEU A C 1
ATOM 1591 O O . LEU A 1 206 ? 25.657 -2.077 -19.657 1.00 97.44 206 LEU A O 1
ATOM 1595 N N . GLY A 1 207 ? 25.175 -4.266 -19.502 1.00 95.19 207 GLY A N 1
ATOM 1596 C CA . GLY A 1 207 ? 26.547 -4.748 -19.447 1.00 95.19 207 GLY A CA 1
ATOM 1597 C C . GLY A 1 207 ? 26.690 -6.051 -20.220 1.00 95.19 207 GLY A C 1
ATOM 1598 O O . GLY A 1 207 ? 25.719 -6.789 -20.412 1.00 95.19 207 GLY A O 1
ATOM 1599 N N . GLN A 1 208 ? 27.909 -6.334 -20.669 1.00 94.69 208 GLN A N 1
ATOM 1600 C CA . GLN A 1 208 ? 28.229 -7.595 -21.323 1.00 94.69 208 GLN A CA 1
ATOM 1601 C C . GLN A 1 208 ? 28.856 -8.557 -20.311 1.00 94.69 208 GLN A C 1
ATOM 1603 O O . GLN A 1 208 ? 29.837 -8.236 -19.640 1.00 94.69 208 GLN A O 1
ATOM 1608 N N . HIS A 1 209 ? 28.288 -9.754 -20.200 1.00 90.00 209 HIS A N 1
ATOM 1609 C CA . HIS A 1 209 ? 28.739 -10.788 -19.277 1.00 90.00 209 HIS A CA 1
ATOM 1610 C C . HIS A 1 209 ? 28.794 -12.127 -20.014 1.00 90.00 209 HIS A C 1
ATOM 1612 O O . HIS A 1 209 ? 27.778 -12.596 -20.519 1.00 90.00 209 HIS A O 1
ATOM 1618 N N . GLY A 1 210 ? 29.984 -12.729 -20.113 1.00 84.00 210 GLY A N 1
ATOM 1619 C CA . GLY A 1 210 ? 30.166 -13.992 -20.844 1.00 84.00 210 GLY A CA 1
ATOM 1620 C C . GLY A 1 210 ? 29.792 -13.898 -22.329 1.00 84.00 210 GLY A C 1
ATOM 1621 O O . GLY A 1 210 ? 29.238 -14.838 -22.881 1.00 84.00 210 GLY A O 1
ATOM 1622 N N . GLY A 1 211 ? 30.014 -12.737 -22.957 1.00 86.69 211 GLY A N 1
ATOM 1623 C CA . GLY A 1 211 ? 29.645 -12.478 -24.354 1.00 86.69 211 GLY A CA 1
ATOM 1624 C C . GLY A 1 211 ? 28.179 -12.080 -24.576 1.00 86.69 211 GLY A C 1
ATOM 1625 O O . GLY A 1 211 ? 27.870 -11.516 -25.623 1.00 86.69 211 GLY A O 1
ATOM 1626 N N . GLN A 1 212 ? 27.295 -12.269 -23.591 1.00 90.56 212 GLN A N 1
ATOM 1627 C CA . GLN A 1 212 ? 25.871 -11.936 -23.679 1.00 90.56 212 GLN A CA 1
ATOM 1628 C C . GLN A 1 212 ? 25.560 -10.575 -23.042 1.00 90.56 212 GLN A C 1
ATOM 1630 O O . GLN A 1 212 ? 26.082 -10.233 -21.979 1.00 90.56 212 GLN A O 1
ATOM 1635 N N . TRP A 1 213 ? 24.669 -9.807 -23.669 1.00 94.25 213 TRP A N 1
ATOM 1636 C CA . TRP A 1 213 ? 24.150 -8.562 -23.104 1.00 94.25 213 TRP A CA 1
ATOM 1637 C C . TRP A 1 213 ? 23.062 -8.840 -22.072 1.00 94.25 213 TRP A C 1
ATOM 1639 O O . TRP A 1 213 ? 22.072 -9.514 -22.352 1.00 94.25 213 TRP A O 1
ATOM 1649 N N . SER A 1 214 ? 23.224 -8.287 -20.877 1.00 92.75 214 SER A N 1
ATOM 1650 C CA . SER A 1 214 ? 22.209 -8.314 -19.829 1.00 92.75 214 SER A CA 1
ATOM 1651 C C . SER A 1 214 ? 22.191 -6.988 -19.071 1.00 92.75 214 SER A C 1
ATOM 1653 O O . SER A 1 214 ? 22.842 -6.018 -19.465 1.00 92.75 214 SER A O 1
ATOM 1655 N N . LYS A 1 215 ? 21.385 -6.900 -18.011 1.00 91.31 215 LYS A N 1
ATOM 1656 C CA . LYS A 1 215 ? 21.420 -5.732 -17.124 1.00 91.31 215 LYS A CA 1
ATOM 1657 C C . LYS A 1 215 ? 22.805 -5.645 -16.499 1.00 91.31 215 LYS A C 1
ATOM 1659 O O . LYS A 1 215 ? 23.352 -6.669 -16.095 1.00 91.31 215 LYS A O 1
ATOM 1664 N N . ALA A 1 216 ? 23.341 -4.434 -16.407 1.00 91.19 216 ALA A N 1
ATOM 1665 C CA . ALA A 1 216 ? 24.611 -4.211 -15.736 1.00 91.19 216 ALA A CA 1
ATOM 1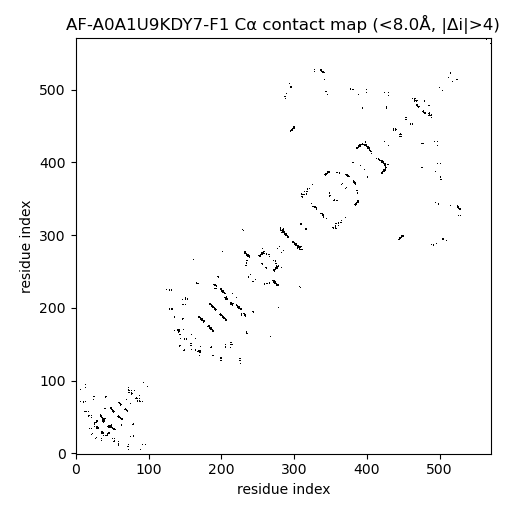666 C C . ALA A 1 216 ? 24.544 -4.746 -14.294 1.00 91.19 216 ALA A C 1
ATOM 1668 O O . ALA A 1 216 ? 23.522 -4.598 -13.617 1.00 91.19 216 ALA A O 1
ATOM 1669 N N . LYS A 1 217 ? 25.629 -5.377 -13.833 1.00 87.69 217 LYS A N 1
ATOM 1670 C CA . LYS A 1 217 ? 25.779 -5.841 -12.446 1.00 87.69 217 LYS A CA 1
ATOM 1671 C C . LYS A 1 217 ? 25.968 -4.644 -11.513 1.00 87.69 217 LYS A C 1
ATOM 1673 O O . LYS A 1 217 ? 27.090 -4.269 -11.203 1.00 87.69 217 LYS A O 1
ATOM 1678 N N . LEU A 1 218 ? 24.844 -4.058 -11.126 1.00 81.25 218 LEU A N 1
ATOM 1679 C CA . LEU A 1 218 ? 24.713 -2.905 -10.244 1.00 81.25 218 LEU A CA 1
ATOM 1680 C C . LEU A 1 218 ? 23.746 -3.265 -9.111 1.00 81.25 218 LEU A C 1
ATOM 1682 O O . LEU A 1 218 ? 22.826 -4.062 -9.329 1.00 81.25 218 LEU A O 1
ATOM 1686 N N . GLU A 1 219 ? 23.897 -2.646 -7.943 1.00 72.69 219 GLU A N 1
ATOM 1687 C CA . GLU A 1 219 ? 22.910 -2.687 -6.861 1.00 72.69 219 GLU A CA 1
ATOM 1688 C C . GLU A 1 219 ? 21.540 -2.230 -7.372 1.00 72.69 219 GLU A C 1
ATOM 1690 O O . GLU A 1 219 ? 20.520 -2.864 -7.096 1.00 72.69 219 GLU A O 1
ATOM 1695 N N . CYS A 1 220 ? 21.515 -1.165 -8.184 1.00 74.94 220 CYS A N 1
ATOM 1696 C CA . CYS A 1 220 ? 20.292 -0.644 -8.781 1.00 74.94 220 CYS A CA 1
ATOM 1697 C C . CYS A 1 220 ? 20.444 -0.430 -10.295 1.00 74.94 220 CYS A C 1
ATOM 1699 O O . CYS A 1 220 ? 20.599 0.686 -10.794 1.00 74.94 220 CYS A O 1
ATOM 1701 N N . SER A 1 221 ? 20.339 -1.529 -11.049 1.00 66.81 221 SER A N 1
ATOM 1702 C CA . SER A 1 221 ? 20.451 -1.542 -12.520 1.00 66.81 221 SER A CA 1
ATOM 1703 C C . SER A 1 221 ? 19.290 -0.871 -13.274 1.00 66.81 221 SER A C 1
ATOM 1705 O O . SER A 1 221 ? 19.363 -0.699 -14.495 1.00 66.81 221 SER A O 1
ATOM 1707 N N . LYS A 1 222 ? 18.221 -0.476 -12.568 1.00 80.00 222 LYS A N 1
ATOM 1708 C CA . LYS A 1 222 ? 17.057 0.233 -13.115 1.00 80.00 222 LYS A CA 1
ATOM 1709 C C . LYS A 1 222 ? 16.710 1.442 -12.257 1.00 80.00 222 LYS A C 1
ATOM 1711 O O . LYS A 1 222 ? 16.489 1.290 -11.063 1.00 80.00 222 LYS A O 1
ATOM 1716 N N . LYS A 1 223 ? 16.583 2.625 -12.860 1.00 84.25 223 LYS A N 1
ATOM 1717 C CA . LYS A 1 223 ? 16.161 3.848 -12.154 1.00 84.25 223 LYS A CA 1
ATOM 1718 C C . LYS A 1 223 ? 15.166 4.646 -12.977 1.00 84.25 223 LYS A C 1
ATOM 1720 O O . LYS A 1 223 ? 15.220 4.647 -14.203 1.00 84.25 223 LYS A O 1
ATOM 1725 N N . VAL A 1 224 ? 14.298 5.394 -12.308 1.00 86.62 224 VAL A N 1
ATOM 1726 C CA . VAL A 1 224 ? 13.394 6.345 -12.961 1.00 86.62 224 VAL A CA 1
ATOM 1727 C C . VAL A 1 224 ? 13.813 7.763 -12.609 1.00 86.62 224 VAL A C 1
ATOM 1729 O O . VAL A 1 224 ? 14.042 8.077 -11.444 1.00 86.62 224 VAL A O 1
ATOM 1732 N N . LEU A 1 225 ? 13.921 8.623 -13.621 1.00 88.50 225 LEU A N 1
ATOM 1733 C CA . LEU A 1 225 ? 14.091 10.059 -13.435 1.00 88.50 225 LEU A CA 1
ATOM 1734 C C . LEU A 1 225 ? 12.765 10.759 -13.744 1.00 88.50 225 LEU A C 1
ATOM 1736 O O . LEU A 1 225 ? 12.331 10.768 -14.893 1.00 88.50 225 LEU A O 1
ATOM 1740 N N . GLY A 1 226 ? 12.156 11.358 -12.721 1.00 80.06 226 GLY A N 1
ATOM 1741 C CA . GLY A 1 226 ? 10.849 12.022 -12.793 1.00 80.06 226 GLY A CA 1
ATOM 1742 C C . GLY A 1 226 ? 9.773 11.297 -11.978 1.00 80.06 226 GLY A C 1
ATOM 1743 O O . GLY A 1 226 ? 10.004 10.199 -11.477 1.00 80.06 226 GLY A O 1
ATOM 1744 N N . THR A 1 227 ? 8.610 11.930 -11.828 1.00 77.12 227 THR A N 1
ATOM 1745 C CA . THR A 1 227 ? 7.421 11.338 -11.196 1.00 77.12 227 THR A CA 1
ATOM 1746 C C . THR A 1 227 ? 6.520 10.730 -12.268 1.00 77.12 227 THR A C 1
ATOM 1748 O O . THR A 1 227 ? 6.365 11.296 -13.351 1.00 77.12 227 THR A O 1
ATOM 1751 N N . PHE A 1 228 ? 5.958 9.552 -11.999 1.00 71.81 228 PHE A N 1
ATOM 1752 C CA . PHE A 1 228 ? 5.302 8.737 -13.028 1.00 71.81 228 PHE A CA 1
ATOM 1753 C C . PHE A 1 228 ? 3.937 8.167 -12.623 1.00 71.81 228 PHE A C 1
ATOM 1755 O O . PHE A 1 228 ? 3.399 7.322 -13.340 1.00 71.81 228 PHE A O 1
ATOM 1762 N N . ALA A 1 229 ? 3.357 8.654 -11.523 1.00 68.12 229 ALA A N 1
ATOM 1763 C CA . ALA A 1 229 ? 2.010 8.288 -11.100 1.00 68.12 229 ALA A CA 1
ATOM 1764 C C . ALA A 1 229 ? 0.988 8.499 -12.234 1.00 68.12 229 ALA A C 1
ATOM 1766 O O . ALA A 1 229 ? 1.029 9.504 -12.957 1.00 68.12 229 ALA A O 1
ATOM 1767 N N . GLY A 1 230 ? 0.109 7.513 -12.436 1.00 65.06 230 GLY A N 1
ATOM 1768 C CA . GLY A 1 230 ? -0.929 7.542 -13.475 1.00 65.06 230 GLY A CA 1
ATOM 1769 C C . GLY A 1 230 ? -0.391 7.574 -14.913 1.00 65.06 230 GLY A C 1
ATOM 1770 O O . GLY A 1 230 ? -1.136 7.848 -15.854 1.00 65.06 230 GLY A O 1
ATOM 1771 N N . SER A 1 231 ? 0.908 7.329 -15.096 1.00 80.94 231 SER A N 1
ATOM 1772 C CA . SER A 1 231 ? 1.605 7.380 -16.383 1.00 80.94 231 SER A CA 1
ATOM 1773 C C . SER A 1 231 ? 2.183 6.013 -16.735 1.00 80.94 231 SER A C 1
ATOM 1775 O O . SER A 1 231 ? 2.332 5.156 -15.875 1.00 80.94 231 SER A O 1
ATOM 1777 N N . GLY A 1 232 ? 2.529 5.778 -17.999 1.00 87.25 232 GLY A N 1
ATOM 1778 C CA . GLY A 1 232 ? 3.055 4.477 -18.421 1.00 87.25 232 GLY A CA 1
ATOM 1779 C C . GLY A 1 232 ? 3.959 4.549 -19.642 1.00 87.25 232 GLY A C 1
ATOM 1780 O O . GLY A 1 232 ? 3.972 5.540 -20.383 1.00 87.25 232 GLY A O 1
ATOM 1781 N N . ILE A 1 233 ? 4.718 3.478 -19.854 1.00 94.88 233 ILE A N 1
ATOM 1782 C CA . ILE A 1 233 ? 5.531 3.274 -21.052 1.00 94.88 233 ILE A CA 1
ATOM 1783 C C . ILE A 1 233 ? 4.639 2.625 -22.105 1.00 94.88 233 ILE A C 1
ATOM 1785 O O . ILE A 1 233 ? 4.166 1.503 -21.932 1.00 94.88 233 ILE A O 1
ATOM 1789 N N . ARG A 1 234 ? 4.392 3.333 -23.204 1.00 92.75 234 ARG A N 1
ATOM 1790 C CA . ARG A 1 234 ? 3.489 2.888 -24.272 1.00 92.75 234 ARG A CA 1
ATOM 1791 C C . ARG A 1 234 ? 4.266 2.057 -25.286 1.00 92.75 234 ARG A C 1
ATOM 1793 O O . ARG A 1 234 ? 4.926 2.612 -26.160 1.00 92.75 234 ARG A O 1
ATOM 1800 N N . LEU A 1 235 ? 4.198 0.738 -25.159 1.00 94.25 235 LEU A N 1
ATOM 1801 C CA . LEU A 1 235 ? 4.996 -0.181 -25.973 1.00 94.25 235 LEU A CA 1
ATOM 1802 C C . LEU A 1 235 ? 4.297 -0.557 -27.279 1.00 94.25 235 LEU A C 1
ATOM 1804 O O . LEU A 1 235 ? 4.970 -0.813 -28.273 1.00 94.25 235 LEU A O 1
ATOM 1808 N N . ARG A 1 236 ? 2.956 -0.548 -27.304 1.00 91.81 236 ARG A N 1
ATOM 1809 C CA . ARG A 1 236 ? 2.186 -0.874 -28.508 1.00 91.81 236 ARG A CA 1
ATOM 1810 C C . ARG A 1 236 ? 0.867 -0.114 -28.595 1.00 91.81 236 ARG A C 1
ATOM 1812 O O . ARG A 1 236 ? 0.195 0.076 -27.585 1.00 91.81 236 ARG A O 1
ATOM 1819 N N . ARG A 1 237 ? 0.484 0.296 -29.810 1.00 89.12 237 ARG A N 1
ATOM 1820 C CA . ARG A 1 237 ? -0.738 1.076 -30.090 1.00 89.12 237 ARG A CA 1
ATOM 1821 C C . ARG A 1 237 ? -1.978 0.237 -30.422 1.00 89.12 237 ARG A C 1
ATOM 1823 O O . ARG A 1 237 ? -3.011 0.838 -30.668 1.00 89.12 237 ARG A O 1
ATOM 1830 N N . GLY A 1 238 ? -1.899 -1.092 -30.404 1.00 87.12 238 GLY A N 1
ATOM 1831 C CA . GLY A 1 238 ? -3.042 -1.952 -30.733 1.00 87.12 238 GLY A CA 1
ATOM 1832 C C . GLY A 1 238 ? -3.491 -1.845 -32.192 1.00 87.12 238 GLY A C 1
ATOM 1833 O O . GLY A 1 238 ? -2.909 -1.099 -32.982 1.00 87.12 238 GLY A O 1
ATOM 1834 N N . GLN A 1 239 ? -4.536 -2.595 -32.540 1.00 85.19 239 GLN A N 1
ATOM 1835 C CA . GLN A 1 239 ? -5.082 -2.678 -33.900 1.00 85.19 239 GLN A CA 1
ATOM 1836 C C . GLN A 1 239 ? -5.566 -1.326 -34.446 1.00 85.19 239 GLN A C 1
ATOM 1838 O O . GLN A 1 239 ? -5.458 -1.072 -35.642 1.00 85.19 239 GLN A O 1
ATOM 1843 N N . SER A 1 240 ? -6.064 -0.431 -33.586 1.00 86.25 240 SER A N 1
ATOM 1844 C CA . SER A 1 240 ? -6.569 0.872 -34.035 1.00 86.25 240 SER A CA 1
ATOM 1845 C C . SER A 1 240 ? -5.465 1.854 -34.430 1.00 86.25 240 SER A C 1
ATOM 1847 O O . SER A 1 240 ? -5.746 2.850 -35.095 1.00 86.25 240 SER A O 1
ATOM 1849 N N . GLY A 1 241 ? -4.229 1.654 -33.953 1.00 86.62 241 GLY A N 1
ATOM 1850 C CA . GLY A 1 241 ? -3.115 2.593 -34.135 1.00 86.62 241 GLY A CA 1
ATOM 1851 C C . GLY A 1 241 ? -3.302 3.960 -33.451 1.00 86.62 241 GLY A C 1
ATOM 1852 O O . GLY A 1 241 ? -2.382 4.786 -33.435 1.00 86.62 241 GLY A O 1
ATOM 1853 N N . LYS A 1 242 ? -4.462 4.226 -32.833 1.00 86.81 242 LYS A N 1
ATOM 1854 C CA . LYS A 1 242 ? -4.814 5.539 -32.277 1.00 86.81 242 LYS A CA 1
ATOM 1855 C C . LYS A 1 242 ? -3.982 5.880 -31.040 1.00 86.81 242 LYS A C 1
ATOM 1857 O O . LYS A 1 242 ? -3.396 5.016 -30.375 1.00 86.81 242 LYS A O 1
ATOM 1862 N N . ALA A 1 243 ? -3.890 7.170 -30.717 1.00 82.81 243 ALA A N 1
ATOM 1863 C CA . ALA A 1 243 ? -3.332 7.599 -29.435 1.00 82.81 243 ALA A CA 1
ATOM 1864 C C . ALA A 1 243 ? -4.257 7.166 -28.288 1.00 82.81 243 ALA A C 1
ATOM 1866 O O . ALA A 1 243 ? -5.465 7.136 -28.476 1.00 82.81 243 ALA A O 1
ATOM 1867 N N . LEU A 1 244 ? -3.706 6.906 -27.094 1.00 78.19 244 LEU A N 1
ATOM 1868 C CA . LEU A 1 244 ? -4.471 6.404 -25.938 1.00 78.19 244 LEU A CA 1
ATOM 1869 C C . LEU A 1 244 ? -5.721 7.250 -25.614 1.00 78.19 244 LEU A C 1
ATOM 1871 O O . LEU A 1 244 ? -6.758 6.707 -25.269 1.00 78.19 244 LEU A O 1
ATOM 1875 N N . LYS A 1 245 ? -5.648 8.573 -25.807 1.00 78.38 245 LYS A N 1
ATOM 1876 C CA . LYS A 1 245 ? -6.763 9.516 -25.595 1.00 78.38 245 LYS A CA 1
ATOM 1877 C C . LYS A 1 245 ? -7.907 9.421 -26.626 1.00 78.38 245 LYS A C 1
ATOM 1879 O O . LYS A 1 245 ? -8.904 10.111 -26.482 1.00 78.38 245 LYS A O 1
ATOM 1884 N N . GLN A 1 246 ? -7.720 8.663 -27.706 1.00 81.94 246 GLN A N 1
ATOM 1885 C CA . GLN A 1 246 ? -8.648 8.519 -28.843 1.00 81.94 246 GLN A CA 1
ATOM 1886 C C . GLN A 1 246 ? -9.126 7.066 -29.010 1.00 81.94 246 GLN A C 1
ATOM 1888 O O . GLN A 1 246 ? -9.648 6.700 -30.064 1.00 81.94 246 GLN A O 1
ATOM 1893 N N . VAL A 1 247 ? -8.863 6.227 -28.010 1.00 80.88 247 VAL A N 1
ATOM 1894 C CA . VAL A 1 247 ? -9.187 4.800 -28.009 1.00 80.88 247 VAL A CA 1
ATOM 1895 C C . VAL A 1 247 ? -10.682 4.606 -27.767 1.00 80.88 247 VAL A C 1
ATOM 1897 O O . VAL A 1 247 ? -11.270 5.334 -26.969 1.00 80.88 247 VAL A O 1
ATOM 1900 N N . SER A 1 248 ? -11.292 3.652 -28.477 1.00 78.25 248 SER A N 1
ATOM 1901 C CA . SER A 1 248 ? -12.686 3.262 -28.223 1.00 78.25 248 SER A CA 1
ATOM 1902 C C . SER A 1 248 ? -12.785 2.546 -26.873 1.00 78.25 248 SER A C 1
ATOM 1904 O O . SER A 1 248 ? -11.878 1.771 -26.569 1.00 78.25 248 SER A O 1
ATOM 1906 N N . PRO A 1 249 ? -13.869 2.712 -26.094 1.00 72.62 249 PRO A N 1
ATOM 1907 C CA . PRO A 1 249 ? -14.103 1.917 -24.886 1.00 72.62 249 PRO A CA 1
ATOM 1908 C C . PRO A 1 249 ? -14.007 0.394 -25.097 1.00 72.62 249 PRO A C 1
ATOM 1910 O O . PRO A 1 249 ? -13.646 -0.319 -24.167 1.00 72.62 249 PRO A O 1
ATOM 1913 N N . ASP A 1 250 ? -14.270 -0.089 -26.315 1.00 77.25 250 ASP A N 1
ATOM 1914 C CA . ASP A 1 250 ? -14.251 -1.519 -26.664 1.00 77.25 250 ASP A CA 1
ATOM 1915 C C . ASP A 1 250 ? -12.849 -2.069 -26.991 1.00 77.25 250 ASP A C 1
ATOM 1917 O O . ASP A 1 250 ? -12.669 -3.274 -27.160 1.00 77.25 250 ASP A O 1
ATOM 1921 N N . GLU A 1 251 ? -11.834 -1.208 -27.121 1.00 79.81 251 GLU A N 1
ATOM 1922 C CA . GLU A 1 251 ? -10.470 -1.646 -27.426 1.00 79.81 251 GLU A CA 1
ATOM 1923 C C . GLU A 1 251 ? -9.753 -2.091 -26.146 1.00 79.81 251 GLU A C 1
ATOM 1925 O O . GLU A 1 251 ? -9.510 -1.305 -25.226 1.00 79.81 251 GLU A O 1
ATOM 1930 N N . MET A 1 252 ? -9.360 -3.363 -26.105 1.00 79.12 252 MET A N 1
ATOM 1931 C CA . MET A 1 252 ? -8.690 -3.944 -24.948 1.00 79.12 252 MET A CA 1
ATOM 1932 C C . MET A 1 252 ? -7.269 -3.388 -24.758 1.00 79.12 252 MET A C 1
ATOM 1934 O O . MET A 1 252 ? -6.447 -3.360 -25.680 1.00 79.12 252 MET A O 1
ATOM 1938 N N . VAL A 1 253 ? -6.963 -2.995 -23.518 1.00 80.62 253 VAL A N 1
ATOM 1939 C CA . VAL A 1 253 ? -5.649 -2.494 -23.104 1.00 80.62 253 VAL A CA 1
ATOM 1940 C C . VAL A 1 253 ? -5.013 -3.462 -22.113 1.00 80.62 253 VAL A C 1
ATOM 1942 O O . VAL A 1 253 ? -5.506 -3.639 -21.002 1.00 80.62 253 VAL A O 1
ATOM 1945 N N . ALA A 1 254 ? -3.884 -4.056 -22.492 1.00 81.88 254 ALA A N 1
ATOM 1946 C CA . ALA A 1 254 ? -3.083 -4.896 -21.614 1.00 81.88 254 ALA A CA 1
ATOM 1947 C C . ALA A 1 254 ? -2.006 -4.059 -20.906 1.00 81.88 254 ALA A C 1
ATOM 1949 O O . ALA A 1 254 ? -1.229 -3.338 -21.539 1.00 81.88 254 ALA A O 1
ATOM 1950 N N . ILE A 1 255 ? -1.948 -4.162 -19.578 1.00 83.00 255 ILE A N 1
ATOM 1951 C CA . ILE A 1 255 ? -0.972 -3.449 -18.750 1.00 83.00 255 ILE A CA 1
ATOM 1952 C C . ILE A 1 255 ? -0.199 -4.462 -17.906 1.00 83.00 255 ILE A C 1
ATOM 1954 O O . ILE A 1 255 ? -0.794 -5.262 -17.186 1.00 83.00 255 ILE A O 1
ATOM 1958 N N . GLY A 1 256 ? 1.129 -4.420 -17.982 1.00 76.19 256 GLY A N 1
ATOM 1959 C CA . GLY A 1 256 ? 2.024 -5.215 -17.138 1.00 76.19 256 GLY A CA 1
ATOM 1960 C C . GLY A 1 256 ? 3.018 -4.340 -16.380 1.00 76.19 256 GLY A C 1
ATOM 1961 O O . GLY A 1 256 ? 3.106 -3.138 -16.607 1.00 76.19 256 GLY A O 1
ATOM 1962 N N . GLU A 1 257 ? 3.774 -4.929 -15.456 1.00 80.44 257 GLU A N 1
ATOM 1963 C CA . GLU A 1 257 ? 4.739 -4.184 -14.636 1.00 80.44 257 GLU A CA 1
ATOM 1964 C C . GLU A 1 257 ? 5.978 -3.764 -15.449 1.00 80.44 257 GLU A C 1
ATOM 1966 O O . GLU A 1 257 ? 6.264 -2.577 -15.603 1.00 80.44 257 GLU A O 1
ATOM 1971 N N . GLY A 1 258 ? 6.707 -4.745 -15.990 1.00 85.31 258 GLY A N 1
ATOM 1972 C CA . GLY A 1 258 ? 7.999 -4.540 -16.645 1.00 85.31 258 GLY A CA 1
ATOM 1973 C C . GLY A 1 258 ? 7.919 -4.390 -18.163 1.00 85.31 258 GLY A C 1
ATOM 1974 O O . GLY A 1 258 ? 7.029 -4.941 -18.813 1.00 85.31 258 GLY A O 1
ATOM 1975 N N . ILE A 1 259 ? 8.907 -3.693 -18.733 1.00 93.06 259 ILE A N 1
ATOM 1976 C CA . ILE A 1 259 ? 9.063 -3.508 -20.185 1.00 93.06 259 ILE A CA 1
ATOM 1977 C C . ILE A 1 259 ? 9.181 -4.866 -20.877 1.00 93.06 259 ILE A C 1
ATOM 1979 O O . ILE A 1 259 ? 8.452 -5.142 -21.821 1.00 93.06 259 ILE A O 1
ATOM 1983 N N . GLU A 1 260 ? 10.067 -5.725 -20.375 1.00 92.56 260 GLU A N 1
ATOM 1984 C CA . GLU A 1 260 ? 10.380 -7.025 -20.964 1.00 92.56 260 GLU A CA 1
ATOM 1985 C C . GLU A 1 260 ? 9.127 -7.916 -21.034 1.00 92.56 260 GLU A C 1
ATOM 1987 O O . GLU A 1 260 ? 8.787 -8.420 -22.099 1.00 92.56 260 GLU A O 1
ATOM 1992 N N . THR A 1 261 ? 8.387 -8.028 -19.925 1.00 88.06 261 THR A N 1
ATOM 1993 C CA . THR A 1 261 ? 7.134 -8.797 -19.847 1.00 88.06 261 THR A CA 1
ATOM 1994 C C . THR A 1 261 ? 6.096 -8.288 -20.842 1.00 88.06 261 THR A C 1
ATOM 1996 O O . THR A 1 261 ? 5.470 -9.069 -21.553 1.00 88.06 261 THR A O 1
ATOM 1999 N N . CYS A 1 262 ? 5.923 -6.970 -20.918 1.00 93.19 262 CYS A N 1
ATOM 2000 C CA . CYS A 1 262 ? 4.954 -6.366 -21.822 1.00 93.19 262 CYS A CA 1
ATOM 2001 C C . CYS A 1 262 ? 5.353 -6.538 -23.295 1.00 93.19 262 CYS A C 1
ATOM 2003 O O . CYS A 1 262 ? 4.488 -6.760 -24.136 1.00 93.19 262 CYS A O 1
ATOM 2005 N N . LEU A 1 263 ? 6.647 -6.487 -23.621 1.00 94.38 263 LEU A N 1
ATOM 2006 C CA . LEU A 1 263 ? 7.132 -6.760 -24.976 1.00 94.38 263 LEU A CA 1
ATOM 2007 C C . LEU A 1 263 ? 6.913 -8.215 -25.395 1.00 94.38 263 LEU A C 1
ATOM 2009 O O . LEU A 1 263 ? 6.571 -8.459 -26.549 1.00 94.38 263 LEU A O 1
ATOM 2013 N N . SER A 1 264 ? 7.048 -9.175 -24.476 1.00 92.12 264 SER A N 1
ATOM 2014 C CA . SER A 1 264 ? 6.705 -10.576 -24.750 1.00 92.12 264 SER A CA 1
ATOM 2015 C C . SER A 1 264 ? 5.226 -10.734 -25.115 1.00 92.12 264 SER A C 1
ATOM 2017 O O . SER A 1 264 ? 4.910 -11.398 -26.099 1.00 92.12 264 SER A O 1
ATOM 2019 N N . VAL A 1 265 ? 4.325 -10.062 -24.388 1.00 90.50 265 VAL A N 1
ATOM 2020 C CA . VAL A 1 265 ? 2.892 -10.024 -24.735 1.00 90.50 265 VAL A CA 1
ATOM 2021 C C . VAL A 1 265 ? 2.676 -9.325 -26.078 1.00 90.50 265 VAL A C 1
ATOM 2023 O O . VAL A 1 265 ? 1.867 -9.776 -26.877 1.00 90.50 265 VAL A O 1
ATOM 2026 N N . ALA A 1 266 ? 3.439 -8.273 -26.379 1.00 92.00 266 ALA A N 1
ATOM 2027 C CA . ALA A 1 266 ? 3.325 -7.540 -27.639 1.00 92.00 266 ALA A CA 1
ATOM 2028 C C . ALA A 1 266 ? 3.704 -8.360 -28.870 1.00 92.00 266 ALA A C 1
ATOM 2030 O O . ALA A 1 266 ? 3.147 -8.127 -29.941 1.00 92.00 266 ALA A O 1
ATOM 2031 N N . LEU A 1 267 ? 4.615 -9.320 -28.707 1.00 90.69 267 LEU A N 1
ATOM 2032 C CA . LEU A 1 267 ? 4.966 -10.289 -29.742 1.00 90.69 267 LEU A CA 1
ATOM 2033 C C . LEU A 1 267 ? 3.920 -11.392 -29.911 1.00 90.69 267 LEU A C 1
ATOM 2035 O O . LEU A 1 267 ? 3.745 -11.891 -31.020 1.00 90.69 267 LEU A O 1
ATOM 2039 N N . ALA A 1 268 ? 3.281 -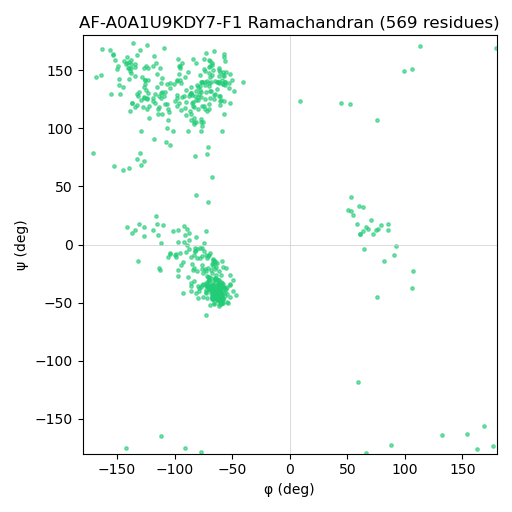11.811 -28.818 1.00 89.75 268 ALA A N 1
ATOM 2040 C CA . ALA A 1 268 ? 2.285 -12.878 -28.833 1.00 89.75 268 ALA A CA 1
ATOM 2041 C C . ALA A 1 268 ? 0.908 -12.390 -29.310 1.00 89.75 268 ALA A C 1
ATOM 2043 O O . ALA A 1 268 ? 0.212 -13.123 -30.003 1.00 89.75 268 ALA A O 1
ATOM 2044 N N . CYS A 1 269 ? 0.551 -11.152 -28.963 1.00 90.44 269 CYS A N 1
ATOM 2045 C CA . CYS A 1 269 ? -0.764 -10.551 -29.181 1.00 90.44 269 CYS A CA 1
ATOM 2046 C C . CYS A 1 269 ? -0.626 -9.201 -29.921 1.00 90.44 269 CYS A C 1
ATOM 2048 O O . CYS A 1 269 ? -0.783 -8.129 -29.315 1.00 90.44 269 CYS A O 1
ATOM 2050 N N . PRO A 1 270 ? -0.285 -9.211 -31.226 1.00 87.44 270 PRO A N 1
ATOM 2051 C CA . PRO A 1 270 ? -0.115 -8.015 -32.051 1.00 87.44 270 PRO A CA 1
ATOM 2052 C C . PRO A 1 270 ? -1.444 -7.318 -32.412 1.00 87.44 270 PRO A C 1
ATOM 2054 O O . PRO A 1 270 ? -1.500 -6.411 -33.234 1.00 87.44 270 PRO A O 1
ATOM 2057 N N . GLU A 1 271 ? -2.555 -7.662 -31.803 1.00 87.06 271 GLU A N 1
ATOM 2058 C CA . GLU A 1 271 ? -3.807 -6.913 -31.872 1.00 87.06 271 GLU A CA 1
ATOM 2059 C C . GLU A 1 271 ? -3.958 -5.987 -30.659 1.00 87.06 271 GLU A C 1
ATOM 2061 O O . GLU A 1 271 ? -4.529 -4.900 -30.771 1.00 87.06 271 GLU A O 1
ATOM 2066 N N . LEU A 1 272 ? -3.345 -6.346 -29.525 1.00 89.25 272 LEU A N 1
ATOM 2067 C CA . LEU A 1 272 ? -3.517 -5.639 -28.262 1.00 89.25 272 LEU A CA 1
ATOM 2068 C C . LEU A 1 272 ? -2.711 -4.342 -28.183 1.00 89.25 272 LEU A C 1
ATOM 2070 O O . LEU A 1 272 ? -1.581 -4.209 -28.681 1.00 89.25 272 LEU A O 1
ATOM 2074 N N . ARG A 1 273 ? -3.304 -3.373 -27.484 1.00 91.94 273 ARG A N 1
ATOM 2075 C CA . ARG A 1 273 ? -2.615 -2.187 -26.979 1.00 91.94 273 ARG A CA 1
ATOM 2076 C C . ARG A 1 273 ? -1.905 -2.538 -25.682 1.00 91.94 273 ARG A C 1
ATOM 2078 O O . ARG A 1 273 ? -2.513 -3.129 -24.797 1.00 91.94 273 ARG A O 1
ATOM 2085 N N . ILE A 1 274 ? -0.631 -2.158 -25.560 1.00 92.88 274 ILE A N 1
ATOM 2086 C CA . ILE A 1 274 ? 0.217 -2.629 -24.459 1.00 92.88 274 ILE A CA 1
ATOM 2087 C C . ILE A 1 274 ? 0.981 -1.488 -23.800 1.00 92.88 274 ILE A C 1
ATOM 2089 O O . ILE A 1 274 ? 1.658 -0.697 -24.472 1.00 92.88 274 ILE A O 1
ATOM 2093 N N . LEU A 1 275 ? 0.892 -1.436 -22.470 1.00 92.00 275 LEU A N 1
ATOM 2094 C CA . LEU A 1 275 ? 1.604 -0.490 -21.620 1.00 92.00 275 LEU A CA 1
ATOM 2095 C C . LEU A 1 275 ? 2.395 -1.224 -20.530 1.00 92.00 275 LEU A C 1
ATOM 2097 O O . LEU A 1 275 ? 1.895 -2.171 -19.930 1.00 92.00 275 LEU A O 1
ATOM 2101 N N . ALA A 1 276 ? 3.598 -0.736 -20.227 1.00 91.38 276 ALA A N 1
ATOM 2102 C CA . ALA A 1 276 ? 4.301 -1.091 -18.998 1.00 91.38 276 ALA A CA 1
ATOM 2103 C C . ALA A 1 276 ? 4.093 0.002 -17.940 1.00 91.38 276 ALA A C 1
ATOM 2105 O O . ALA A 1 276 ? 4.322 1.187 -18.200 1.00 91.38 276 ALA A O 1
ATOM 2106 N N . ALA A 1 277 ? 3.665 -0.404 -16.749 1.00 83.75 277 ALA A N 1
ATOM 2107 C CA . ALA A 1 277 ? 3.378 0.471 -15.618 1.00 83.75 277 ALA A CA 1
ATOM 2108 C C . ALA A 1 277 ? 4.625 0.854 -14.813 1.00 83.75 277 ALA A C 1
ATOM 2110 O O . ALA A 1 277 ? 4.533 1.705 -13.937 1.00 83.75 277 ALA A O 1
ATOM 2111 N N . VAL A 1 278 ? 5.795 0.293 -15.136 1.00 78.50 278 VAL A N 1
ATOM 2112 C CA . VAL A 1 278 ? 7.097 0.550 -14.494 1.00 78.50 278 VAL A CA 1
ATOM 2113 C C . VAL A 1 278 ? 7.245 -0.122 -13.130 1.00 78.50 278 VAL A C 1
ATOM 2115 O O . VAL A 1 278 ? 8.276 -0.740 -12.877 1.00 78.50 278 VAL A O 1
ATOM 2118 N N . SER A 1 279 ? 6.230 -0.035 -12.274 1.00 68.75 279 SER A N 1
ATOM 2119 C CA . SER A 1 279 ? 6.198 -0.663 -10.952 1.00 68.75 279 SER A CA 1
ATOM 2120 C C . SER A 1 279 ? 4.796 -1.162 -10.606 1.00 68.75 279 SER A C 1
ATOM 2122 O O . SER A 1 279 ? 3.796 -0.654 -11.120 1.00 68.75 279 SER A O 1
ATOM 2124 N N . LEU A 1 280 ? 4.717 -2.123 -9.678 1.00 62.28 280 LEU A N 1
ATOM 2125 C CA . LEU A 1 280 ? 3.442 -2.586 -9.117 1.00 62.28 280 LEU A CA 1
ATOM 2126 C C . LEU A 1 280 ? 2.648 -1.452 -8.458 1.00 62.28 280 LEU A C 1
ATOM 2128 O O . LEU A 1 280 ? 1.429 -1.428 -8.580 1.00 62.28 280 LEU A O 1
ATOM 2132 N N . SER A 1 281 ? 3.321 -0.476 -7.835 1.00 55.81 281 SER A N 1
ATOM 2133 C CA . SER A 1 281 ? 2.652 0.691 -7.245 1.00 55.81 281 SER A CA 1
ATOM 2134 C C . SER A 1 281 ? 1.811 1.455 -8.271 1.00 55.81 281 SER A C 1
ATOM 2136 O O . SER A 1 281 ? 0.696 1.866 -7.986 1.00 55.81 281 SER A O 1
ATOM 2138 N N . ASN A 1 282 ? 2.279 1.549 -9.512 1.00 60.94 282 ASN A N 1
ATOM 2139 C CA . ASN A 1 282 ? 1.576 2.254 -10.576 1.00 60.94 282 ASN A CA 1
ATOM 2140 C C . ASN A 1 282 ? 0.469 1.403 -11.246 1.00 60.94 282 ASN A C 1
ATOM 2142 O O . ASN A 1 282 ? -0.284 1.903 -12.078 1.00 60.94 282 ASN A O 1
ATOM 2146 N N . LEU A 1 283 ? 0.351 0.119 -10.870 1.00 57.09 283 LEU A N 1
ATOM 2147 C CA . LEU A 1 283 ? -0.795 -0.756 -11.174 1.00 57.09 283 LEU A CA 1
ATOM 2148 C C . LEU A 1 283 ? -1.892 -0.683 -10.093 1.00 57.09 283 LEU A C 1
ATOM 2150 O O . LEU A 1 283 ? -2.932 -1.335 -10.229 1.00 57.09 283 LEU A O 1
ATOM 2154 N N . GLY A 1 284 ? -1.670 0.131 -9.055 1.00 57.34 284 GLY A N 1
ATOM 2155 C CA . GLY A 1 284 ? -2.563 0.352 -7.927 1.00 57.34 284 GLY A CA 1
ATOM 2156 C C . GLY A 1 284 ? -2.187 -0.455 -6.683 1.00 57.34 284 GLY A C 1
ATOM 2157 O O . GLY A 1 284 ? -1.680 -1.572 -6.755 1.00 57.34 284 GLY A O 1
ATOM 2158 N N . THR A 1 285 ? -2.492 0.110 -5.522 1.00 65.25 285 THR A N 1
ATOM 2159 C CA . THR A 1 285 ? -2.443 -0.551 -4.218 1.00 65.25 285 THR A CA 1
ATOM 2160 C C . THR A 1 285 ? -3.615 -1.522 -4.082 1.00 65.25 285 THR A C 1
ATOM 2162 O O . THR A 1 285 ? -4.746 -1.197 -4.445 1.00 65.25 285 THR A O 1
ATOM 2165 N N . ILE A 1 286 ? -3.382 -2.719 -3.544 1.00 71.12 286 ILE A N 1
ATOM 2166 C CA . ILE A 1 286 ? -4.455 -3.684 -3.275 1.00 71.12 286 ILE A CA 1
ATOM 2167 C C . ILE A 1 286 ? -5.034 -3.408 -1.884 1.00 71.12 286 ILE A C 1
ATOM 2169 O O . ILE A 1 286 ? -4.304 -3.333 -0.898 1.00 71.12 286 ILE A O 1
ATOM 2173 N N . ARG A 1 287 ? -6.357 -3.255 -1.812 1.00 85.56 287 ARG A N 1
ATOM 2174 C CA . ARG A 1 287 ? -7.133 -3.114 -0.577 1.00 85.56 287 ARG A CA 1
ATOM 2175 C C . ARG A 1 287 ? -7.936 -4.391 -0.354 1.00 85.56 287 ARG A C 1
ATOM 2177 O O . ARG A 1 287 ? -8.644 -4.826 -1.261 1.00 85.56 287 ARG A O 1
ATOM 2184 N N . LEU A 1 288 ? -7.864 -4.937 0.858 1.00 91.31 288 LEU A N 1
ATOM 2185 C CA . LEU A 1 288 ? -8.719 -6.022 1.337 1.00 91.31 288 LEU A CA 1
ATOM 2186 C C . LEU A 1 288 ? -9.366 -5.588 2.653 1.00 91.31 288 LEU A C 1
ATOM 2188 O O . LEU A 1 288 ? -8.668 -5.182 3.579 1.00 91.31 288 LEU A O 1
ATOM 2192 N N . THR A 1 289 ? -10.695 -5.655 2.730 1.00 94.06 289 THR A N 1
ATOM 2193 C CA . THR A 1 289 ? -11.448 -5.423 3.969 1.00 94.06 289 THR A CA 1
ATOM 2194 C C . THR A 1 289 ? -12.084 -6.723 4.428 1.00 94.06 289 THR A C 1
ATOM 2196 O O . THR A 1 289 ? -12.762 -7.392 3.648 1.00 94.06 289 THR A O 1
ATOM 2199 N N . ARG A 1 290 ? -11.892 -7.047 5.707 1.00 95.62 290 ARG A N 1
ATOM 2200 C CA . ARG A 1 290 ? -12.436 -8.237 6.359 1.00 95.62 290 ARG A CA 1
ATOM 2201 C C . ARG A 1 290 ? -13.276 -7.823 7.563 1.00 95.62 290 ARG A C 1
ATOM 2203 O O . ARG A 1 290 ? -12.819 -7.017 8.374 1.00 95.62 290 ARG A O 1
ATOM 2210 N N . ALA A 1 291 ? -14.491 -8.351 7.652 1.00 94.56 291 ALA A N 1
ATOM 2211 C CA . ALA A 1 291 ? -15.350 -8.226 8.823 1.00 94.56 291 ALA A CA 1
ATOM 2212 C C . ALA A 1 291 ? -15.202 -9.459 9.716 1.00 94.56 291 ALA A C 1
ATOM 2214 O O . ALA A 1 291 ? -14.882 -10.544 9.231 1.00 94.56 291 ALA A O 1
ATOM 2215 N N . TRP A 1 292 ? -15.455 -9.270 11.006 1.00 94.69 292 TRP A N 1
ATOM 2216 C CA . TRP A 1 292 ? -15.325 -10.287 12.042 1.00 94.69 292 TRP A CA 1
ATOM 2217 C C . TRP A 1 292 ? -16.627 -10.380 12.827 1.00 94.69 292 TRP A C 1
ATOM 2219 O O . TRP A 1 292 ? -17.205 -9.351 13.178 1.00 94.69 292 TRP A O 1
ATOM 2229 N N . GLY A 1 293 ? -17.069 -11.603 13.082 1.00 91.88 293 GLY A N 1
ATOM 2230 C CA . GLY A 1 293 ? -18.217 -11.940 13.907 1.00 91.88 293 GLY A CA 1
ATOM 2231 C C . GLY A 1 293 ? -17.797 -12.645 15.192 1.00 91.88 293 GLY A C 1
ATOM 2232 O O . GLY A 1 293 ? -16.625 -12.636 15.586 1.00 91.88 293 GLY A O 1
ATOM 2233 N N . VAL A 1 294 ? -18.789 -13.253 15.839 1.00 91.25 294 VAL A N 1
ATOM 2234 C CA . VAL A 1 294 ? -18.615 -14.004 17.085 1.00 91.25 294 VAL A CA 1
ATOM 2235 C C . VAL A 1 294 ? -17.616 -15.148 16.874 1.00 91.25 294 VAL A C 1
ATOM 2237 O O . VAL A 1 294 ? -17.546 -15.751 15.805 1.00 91.25 294 VAL A O 1
ATOM 2240 N N . ASP A 1 295 ? -16.777 -15.390 17.881 1.00 89.25 295 ASP A N 1
ATOM 2241 C CA . ASP A 1 295 ? -15.750 -16.444 17.891 1.00 89.25 295 ASP A CA 1
ATOM 2242 C C . ASP A 1 295 ? -14.781 -16.439 16.695 1.00 89.25 295 ASP A C 1
ATOM 2244 O O . ASP A 1 295 ? -14.224 -17.469 16.304 1.00 89.25 295 ASP A O 1
ATOM 2248 N N . GLY A 1 296 ? -14.548 -15.259 16.116 1.00 90.94 296 GLY A N 1
ATOM 2249 C CA . GLY A 1 296 ? -13.572 -15.070 15.047 1.00 90.94 296 GLY A CA 1
ATOM 2250 C C . GLY A 1 296 ? -14.016 -15.603 13.687 1.00 90.94 296 GLY A C 1
ATOM 2251 O O . GLY A 1 296 ? -13.189 -15.686 12.780 1.00 90.94 296 GLY A O 1
ATOM 2252 N N . GLU A 1 297 ? -15.296 -15.942 13.516 1.00 94.81 297 GLU A N 1
ATOM 2253 C CA . GLU A 1 297 ? -15.868 -16.109 12.179 1.00 94.81 297 GLU A CA 1
ATOM 2254 C C . GLU A 1 297 ? -15.705 -14.809 11.377 1.00 94.81 297 GLU A C 1
ATOM 2256 O O . GLU A 1 297 ? -15.708 -13.712 11.942 1.00 94.81 297 GLU A O 1
ATOM 2261 N N . SER A 1 298 ? -15.490 -14.895 10.066 1.00 96.44 298 SER A N 1
ATOM 2262 C CA . SER A 1 298 ? -15.065 -13.729 9.291 1.00 96.44 298 SER A CA 1
ATOM 2263 C C . SER A 1 298 ? -15.542 -13.730 7.847 1.00 96.44 298 SER A C 1
ATOM 2265 O O . SER A 1 298 ? -15.723 -14.782 7.247 1.00 96.44 298 SER A O 1
ATOM 2267 N N . TRP A 1 299 ? -15.673 -12.539 7.263 1.00 95.12 299 TRP A N 1
ATOM 2268 C CA . TRP A 1 299 ? -16.148 -12.340 5.894 1.00 95.12 299 TRP A CA 1
ATOM 2269 C C . TRP A 1 299 ? -15.210 -11.415 5.137 1.00 95.12 299 TRP A C 1
ATOM 2271 O O . TRP A 1 299 ? -14.891 -10.320 5.610 1.00 95.12 299 TRP A O 1
ATOM 2281 N N . ILE A 1 300 ? -14.802 -11.813 3.933 1.00 94.50 300 ILE A N 1
ATOM 2282 C CA . ILE A 1 300 ? -14.177 -10.877 2.997 1.00 94.50 300 ILE A CA 1
ATOM 2283 C C . ILE A 1 300 ? -15.273 -9.946 2.478 1.00 94.50 300 ILE A C 1
ATOM 2285 O O . ILE A 1 300 ? -16.203 -10.392 1.818 1.00 94.50 300 ILE A O 1
ATOM 2289 N N . ILE A 1 301 ? -15.183 -8.655 2.789 1.00 93.06 301 ILE A N 1
ATOM 2290 C CA . ILE A 1 301 ? -16.202 -7.664 2.408 1.00 93.06 301 ILE A CA 1
ATOM 2291 C C . ILE A 1 301 ? -15.850 -7.005 1.079 1.00 93.06 301 ILE A C 1
ATOM 2293 O O . ILE A 1 301 ? -16.706 -6.788 0.227 1.00 93.06 301 ILE A O 1
ATOM 2297 N N . GLU A 1 302 ? -14.573 -6.686 0.892 1.00 89.19 302 GLU A N 1
ATOM 2298 C CA . GLU A 1 302 ? -14.094 -6.008 -0.304 1.00 89.19 302 GLU A CA 1
ATOM 2299 C C . GLU A 1 302 ? -12.670 -6.465 -0.611 1.00 89.19 302 GLU A C 1
ATOM 2301 O O . GLU A 1 302 ? -11.829 -6.540 0.284 1.00 89.19 302 GLU A O 1
ATOM 2306 N N . HIS A 1 303 ? -12.387 -6.715 -1.887 1.00 87.88 303 HIS A N 1
ATOM 2307 C CA . HIS A 1 303 ? -11.033 -6.856 -2.403 1.00 87.88 303 HIS A CA 1
ATOM 2308 C C . HIS A 1 303 ? -10.947 -6.145 -3.753 1.00 87.88 303 HIS A C 1
ATOM 2310 O O . HIS A 1 303 ? -11.607 -6.546 -4.713 1.00 87.88 303 HIS A O 1
ATOM 2316 N N . ARG A 1 304 ? -10.153 -5.074 -3.836 1.00 82.50 304 ARG A N 1
ATOM 2317 C CA . ARG A 1 304 ? -9.996 -4.312 -5.080 1.00 82.50 304 ARG A CA 1
ATOM 2318 C C . ARG A 1 304 ? -8.641 -3.632 -5.190 1.00 82.50 304 ARG A C 1
ATOM 2320 O O . ARG A 1 304 ? -7.982 -3.349 -4.191 1.00 82.50 304 ARG A O 1
ATOM 2327 N N . ARG A 1 305 ? -8.258 -3.306 -6.423 1.00 78.62 305 ARG A N 1
ATOM 2328 C CA . ARG A 1 305 ? -7.114 -2.433 -6.710 1.00 78.62 305 ARG A CA 1
ATOM 2329 C C . ARG A 1 305 ? -7.552 -0.976 -6.675 1.00 78.62 305 ARG A C 1
ATOM 2331 O O . ARG A 1 305 ? -8.592 -0.621 -7.224 1.00 78.62 305 ARG A O 1
ATOM 2338 N N . VAL A 1 306 ? -6.750 -0.143 -6.031 1.00 76.00 306 VAL A N 1
ATOM 2339 C CA . VAL A 1 306 ? -6.945 1.299 -5.911 1.00 76.00 306 VAL A CA 1
ATOM 2340 C C . VAL A 1 306 ? -5.711 1.984 -6.491 1.00 76.00 306 VAL A C 1
ATOM 2342 O O . VAL A 1 306 ? -4.616 1.751 -5.986 1.00 76.00 306 VAL A O 1
ATOM 2345 N N . PRO A 1 307 ? -5.837 2.809 -7.539 1.00 67.06 307 PRO A N 1
ATOM 2346 C CA . PRO A 1 307 ? -4.712 3.590 -8.049 1.00 67.06 307 PRO A CA 1
ATOM 2347 C C . PRO A 1 307 ? -4.119 4.477 -6.942 1.00 67.06 307 PRO A C 1
ATOM 2349 O O . PRO A 1 307 ? -4.858 5.241 -6.328 1.00 67.06 307 PRO A O 1
ATOM 2352 N N . ALA A 1 308 ? -2.819 4.348 -6.668 1.00 69.62 308 ALA A N 1
ATOM 2353 C CA . ALA A 1 308 ? -2.088 5.165 -5.695 1.00 69.62 308 ALA A CA 1
ATOM 2354 C C . ALA A 1 308 ? -0.572 5.026 -5.916 1.00 69.62 308 ALA A C 1
ATOM 2356 O O . ALA A 1 308 ? -0.110 3.936 -6.242 1.00 69.62 308 ALA A O 1
ATOM 2357 N N . ASP A 1 309 ? 0.208 6.083 -5.684 1.00 69.12 309 ASP A N 1
ATOM 2358 C CA . ASP A 1 309 ? 1.674 6.055 -5.651 1.00 69.12 309 ASP A CA 1
ATOM 2359 C C . ASP A 1 309 ? 2.218 6.108 -4.207 1.00 69.12 309 ASP A C 1
ATOM 2361 O O . ASP A 1 309 ? 2.602 7.173 -3.708 1.00 69.12 309 ASP A O 1
ATOM 2365 N N . PRO A 1 310 ? 2.332 4.952 -3.526 1.00 69.31 310 PRO A N 1
ATOM 2366 C CA . PRO A 1 310 ? 2.876 4.877 -2.176 1.00 69.31 310 PRO A CA 1
ATOM 2367 C C . PRO A 1 310 ? 4.360 5.261 -2.064 1.00 69.31 310 PRO A C 1
ATOM 2369 O O . PRO A 1 310 ? 4.835 5.488 -0.948 1.00 69.31 310 PRO A O 1
ATOM 2372 N N . ALA A 1 311 ? 5.111 5.311 -3.170 1.00 65.00 311 ALA A N 1
ATOM 2373 C CA . ALA A 1 311 ? 6.545 5.583 -3.139 1.00 65.00 311 ALA A CA 1
ATOM 2374 C C . ALA A 1 311 ? 6.857 7.080 -3.135 1.00 65.00 311 ALA A C 1
ATOM 2376 O O . ALA A 1 311 ? 7.850 7.487 -2.524 1.00 65.00 311 ALA A O 1
ATOM 2377 N N . THR A 1 312 ? 6.034 7.897 -3.805 1.00 64.44 312 THR A N 1
ATOM 2378 C CA . THR A 1 312 ? 6.342 9.325 -3.976 1.00 64.44 312 THR A CA 1
ATOM 2379 C C . THR A 1 312 ? 5.215 10.302 -3.659 1.00 64.44 312 THR A C 1
ATOM 2381 O O . THR A 1 312 ? 5.538 11.473 -3.467 1.00 64.44 312 THR A O 1
ATOM 2384 N N . SER A 1 313 ? 3.951 9.872 -3.530 1.00 71.69 313 SER A N 1
ATOM 2385 C CA . SER A 1 313 ? 2.822 10.778 -3.264 1.00 71.69 313 SER A CA 1
ATOM 2386 C C . SER A 1 313 ? 2.311 10.699 -1.814 1.00 71.69 313 SER A C 1
ATOM 2388 O O . SER A 1 313 ? 1.632 9.742 -1.431 1.00 71.69 313 SER A O 1
ATOM 2390 N N . PRO A 1 314 ? 2.582 11.726 -0.986 1.00 76.50 314 PRO A N 1
ATOM 2391 C CA . PRO A 1 314 ? 1.902 11.926 0.291 1.00 76.50 314 PRO A CA 1
ATOM 2392 C C . PRO A 1 314 ? 0.373 12.014 0.172 1.00 76.50 314 PRO A C 1
ATOM 2394 O O . PRO A 1 314 ? -0.336 11.518 1.047 1.00 76.50 314 PRO A O 1
ATOM 2397 N N . GLU A 1 315 ? -0.131 12.644 -0.888 1.00 76.12 315 GLU A N 1
ATOM 2398 C CA . GLU A 1 315 ? -1.559 12.883 -1.111 1.00 76.12 315 GLU A CA 1
ATOM 2399 C C . GLU A 1 315 ? -2.321 11.586 -1.399 1.00 76.12 315 GLU A C 1
ATOM 2401 O O . GLU A 1 315 ? -3.428 11.403 -0.888 1.00 76.12 315 GLU A O 1
ATOM 2406 N N . ASP A 1 316 ? -1.726 10.661 -2.153 1.00 79.56 316 ASP A N 1
ATOM 2407 C CA . ASP A 1 316 ? -2.323 9.350 -2.419 1.00 79.56 316 ASP A CA 1
ATOM 2408 C C . ASP A 1 316 ? -2.426 8.517 -1.138 1.00 79.56 316 ASP A C 1
ATOM 2410 O O . ASP A 1 316 ? -3.442 7.862 -0.900 1.00 79.56 316 ASP A O 1
ATOM 2414 N N . TRP A 1 317 ? -1.419 8.592 -0.260 1.00 85.62 317 TRP A N 1
ATOM 2415 C CA . TRP A 1 317 ? -1.485 7.992 1.075 1.00 85.62 317 TRP A CA 1
ATOM 2416 C C . TRP A 1 317 ? -2.625 8.573 1.912 1.00 85.62 317 TRP A C 1
ATOM 2418 O O . TRP A 1 317 ? -3.382 7.826 2.537 1.00 85.62 317 TRP A O 1
ATOM 2428 N N . ASP A 1 318 ? -2.752 9.899 1.929 1.00 84.62 318 ASP A N 1
ATOM 2429 C CA . ASP A 1 318 ? -3.782 10.580 2.710 1.00 84.62 318 ASP A CA 1
ATOM 2430 C C . ASP A 1 318 ? -5.175 10.253 2.163 1.00 84.62 318 ASP A C 1
ATOM 2432 O O . ASP A 1 318 ? -6.082 9.961 2.943 1.00 84.62 318 ASP A O 1
ATOM 2436 N N . THR A 1 319 ? -5.332 10.206 0.839 1.00 85.44 319 THR A N 1
ATOM 2437 C CA . THR A 1 319 ? -6.570 9.807 0.155 1.00 85.44 319 THR A CA 1
ATOM 2438 C C . THR A 1 319 ? -6.924 8.354 0.460 1.00 85.44 319 THR A C 1
ATOM 2440 O O . THR A 1 319 ? -8.066 8.060 0.816 1.00 85.44 319 THR A O 1
ATOM 2443 N N . LEU A 1 320 ? -5.951 7.441 0.396 1.00 87.38 320 LEU A N 1
ATOM 2444 C CA . LEU A 1 320 ? -6.153 6.023 0.688 1.00 87.38 320 LEU A CA 1
ATOM 2445 C C . LEU A 1 320 ? -6.605 5.811 2.136 1.00 87.38 320 LEU A C 1
ATOM 2447 O O . LEU A 1 320 ? -7.648 5.192 2.365 1.00 87.38 320 LEU A O 1
ATOM 2451 N N . LEU A 1 321 ? -5.865 6.355 3.109 1.00 89.94 321 LEU A N 1
ATOM 2452 C CA . LEU A 1 321 ? -6.206 6.229 4.528 1.00 89.94 321 LEU A CA 1
ATOM 2453 C C . LEU A 1 321 ? -7.545 6.899 4.844 1.00 89.94 321 LEU A C 1
ATOM 2455 O O . LEU A 1 321 ? -8.356 6.317 5.560 1.00 89.94 321 LEU A O 1
ATOM 2459 N N . THR A 1 322 ? -7.807 8.076 4.271 1.00 88.00 322 THR A N 1
ATOM 2460 C CA . THR A 1 322 ? -9.087 8.781 4.423 1.00 88.00 322 THR A CA 1
ATOM 2461 C C . THR A 1 322 ? -10.234 7.926 3.901 1.00 88.00 322 THR A C 1
ATOM 2463 O O . THR A 1 322 ? -11.166 7.647 4.656 1.00 88.00 322 THR A O 1
ATOM 2466 N N . SER A 1 323 ? -10.113 7.406 2.674 1.00 88.50 323 SER A N 1
ATOM 2467 C CA . SER A 1 323 ? -11.135 6.550 2.067 1.00 88.50 323 SER A CA 1
ATOM 2468 C C . SER A 1 323 ? -11.440 5.326 2.930 1.00 88.50 323 SER A C 1
ATOM 2470 O O . SER A 1 323 ? -12.603 4.986 3.108 1.00 88.50 323 SER A O 1
ATOM 2472 N N . LEU A 1 324 ? -10.426 4.689 3.524 1.00 88.94 324 LEU A N 1
ATOM 2473 C CA . LEU A 1 324 ? -10.601 3.539 4.413 1.00 88.94 324 LEU A CA 1
ATOM 2474 C C . LEU A 1 324 ? -11.304 3.923 5.720 1.00 88.94 324 LEU A C 1
ATOM 2476 O O . LEU A 1 324 ? -12.217 3.223 6.145 1.00 88.94 324 LEU A O 1
ATOM 2480 N N . THR A 1 325 ? -10.914 5.040 6.341 1.00 87.31 325 THR A N 1
ATOM 2481 C CA . THR A 1 325 ? -11.519 5.495 7.605 1.00 87.31 325 THR A CA 1
ATOM 2482 C C . THR A 1 325 ? -12.953 5.999 7.460 1.00 87.31 325 THR A C 1
ATOM 2484 O O . THR A 1 325 ? -13.724 5.946 8.420 1.00 87.31 325 THR A O 1
ATOM 2487 N N . GLU A 1 326 ? -13.305 6.513 6.283 1.00 86.62 326 GLU A N 1
ATOM 2488 C CA . GLU A 1 326 ? -14.605 7.133 6.013 1.00 86.62 326 GLU A CA 1
ATOM 2489 C C . GLU A 1 326 ? -15.575 6.179 5.300 1.00 86.62 326 GLU A C 1
ATOM 2491 O O . GLU A 1 326 ? -16.770 6.462 5.257 1.00 86.62 326 GLU A O 1
ATOM 2496 N N . THR A 1 327 ? -15.102 5.023 4.809 1.00 88.19 327 THR A N 1
ATOM 2497 C CA . THR A 1 327 ? -15.983 3.999 4.226 1.00 88.19 327 THR A CA 1
ATOM 2498 C C . THR A 1 327 ? -16.973 3.489 5.281 1.00 88.19 327 THR A C 1
ATOM 2500 O O . THR A 1 327 ? -16.578 3.034 6.358 1.00 88.19 327 THR A O 1
ATOM 2503 N N . LEU A 1 328 ? -18.260 3.517 4.931 1.00 90.81 328 LEU A N 1
ATOM 2504 C CA . LEU A 1 328 ? -19.344 2.837 5.636 1.00 90.81 328 LEU A CA 1
ATOM 2505 C C . LEU A 1 328 ? -19.815 1.657 4.789 1.00 90.81 328 LEU A C 1
ATOM 2507 O O . LEU A 1 328 ? -20.255 1.850 3.657 1.00 90.81 328 LEU A O 1
ATOM 2511 N N . TYR A 1 329 ? -19.737 0.450 5.340 1.00 91.31 329 TYR A N 1
ATOM 2512 C CA . TYR A 1 329 ? -20.269 -0.747 4.693 1.00 91.31 329 TYR A CA 1
ATOM 2513 C C . TYR A 1 329 ? -21.721 -0.963 5.114 1.00 91.31 329 TYR A C 1
ATOM 2515 O O . TYR A 1 329 ? -21.959 -1.061 6.318 1.00 91.31 329 TYR A O 1
ATOM 2523 N N . PRO A 1 330 ? -22.684 -1.022 4.177 1.00 92.31 330 PRO A N 1
ATOM 2524 C CA . PRO A 1 330 ? -24.091 -1.229 4.507 1.00 92.31 330 PRO A CA 1
ATOM 2525 C C . PRO A 1 330 ? -24.325 -2.504 5.319 1.00 92.31 330 PRO A C 1
ATOM 2527 O O . PRO A 1 330 ? -23.720 -3.540 5.041 1.00 92.31 330 PRO A O 1
ATOM 2530 N N . LEU A 1 331 ? -25.211 -2.419 6.312 1.00 90.56 331 LEU A N 1
ATOM 2531 C CA . LEU A 1 331 ? -25.677 -3.587 7.054 1.00 90.56 331 LEU A CA 1
ATOM 2532 C C . LEU A 1 331 ? -26.655 -4.413 6.206 1.00 90.56 331 LEU A C 1
ATOM 2534 O O . LEU A 1 331 ? -27.375 -3.885 5.358 1.00 90.56 331 LEU A O 1
ATOM 2538 N N . ALA A 1 332 ? -26.693 -5.722 6.460 1.00 85.81 332 ALA A N 1
ATOM 2539 C CA . ALA A 1 332 ? -27.562 -6.658 5.744 1.00 85.81 332 ALA A CA 1
ATOM 2540 C C . ALA A 1 332 ? -29.040 -6.590 6.181 1.00 85.81 332 ALA A C 1
ATOM 2542 O O . ALA A 1 332 ? -29.894 -7.183 5.529 1.00 85.81 332 ALA A O 1
ATOM 2543 N N . ASP A 1 333 ? -29.352 -5.867 7.260 1.00 86.12 333 ASP A N 1
ATOM 2544 C CA . ASP A 1 333 ? -30.703 -5.724 7.823 1.00 86.12 333 ASP A CA 1
ATOM 2545 C C . ASP A 1 333 ? -31.603 -4.740 7.070 1.00 86.12 333 ASP A C 1
ATOM 2547 O O . ASP A 1 333 ? -32.766 -4.563 7.427 1.00 86.12 333 ASP A O 1
ATOM 2551 N N . GLY A 1 334 ? -31.071 -4.076 6.041 1.00 84.50 334 GLY A N 1
ATOM 2552 C CA . GLY A 1 334 ? -31.813 -3.091 5.261 1.00 84.50 334 GLY A CA 1
ATOM 2553 C C . GLY A 1 334 ? -32.153 -1.818 6.038 1.00 84.50 334 GLY A C 1
ATOM 2554 O O . GLY A 1 334 ? -32.944 -1.012 5.559 1.00 84.50 334 GLY A O 1
ATOM 2555 N N . SER A 1 335 ? -31.549 -1.580 7.206 1.00 88.56 335 SER A N 1
ATOM 2556 C CA . SER A 1 335 ? -31.916 -0.453 8.069 1.00 88.56 335 SER A CA 1
ATOM 2557 C C . SER A 1 335 ? -31.416 0.913 7.568 1.00 88.56 335 SER A C 1
ATOM 2559 O O . SER A 1 335 ? -31.507 1.901 8.297 1.00 88.56 335 SER A O 1
ATOM 2561 N N . GLY A 1 336 ? -30.734 0.969 6.419 1.00 89.75 336 GLY A N 1
ATOM 2562 C CA . GLY A 1 336 ? -30.020 2.165 5.953 1.00 89.75 336 GLY A CA 1
ATOM 2563 C C . GLY A 1 336 ? -28.820 2.565 6.827 1.00 89.75 336 GLY A C 1
ATOM 2564 O O . GLY A 1 336 ? -28.317 3.683 6.722 1.00 89.75 336 GLY A O 1
ATOM 2565 N N . ARG A 1 337 ? -28.344 1.682 7.714 1.00 93.00 337 ARG A N 1
ATOM 2566 C CA . ARG A 1 337 ? -27.126 1.898 8.510 1.00 93.00 337 ARG A CA 1
ATOM 2567 C C . ARG A 1 337 ? -25.938 1.213 7.847 1.00 93.00 337 ARG A C 1
ATOM 2569 O O . ARG A 1 337 ? -26.089 0.285 7.056 1.00 93.00 337 ARG A O 1
ATOM 2576 N N . GLY A 1 338 ? -24.744 1.667 8.200 1.00 92.62 338 GLY A N 1
ATOM 2577 C CA . GLY A 1 338 ? -23.495 1.043 7.806 1.00 92.62 338 GLY A CA 1
ATOM 2578 C C . GLY A 1 338 ? -22.498 0.988 8.954 1.00 92.62 338 GLY A C 1
ATOM 2579 O O . GLY A 1 338 ? -22.586 1.749 9.918 1.00 92.62 338 GLY A O 1
ATOM 2580 N N . MET A 1 339 ? -21.534 0.083 8.845 1.00 92.19 339 MET A N 1
ATOM 2581 C CA . MET A 1 339 ? -20.459 -0.098 9.811 1.00 92.19 339 MET A CA 1
ATOM 2582 C C . MET A 1 339 ? -19.152 0.494 9.279 1.00 92.19 339 MET A C 1
ATOM 2584 O O . MET A 1 339 ? -18.784 0.287 8.120 1.00 92.19 339 MET A O 1
ATOM 2588 N N . ARG A 1 340 ? -18.444 1.246 10.128 1.00 93.00 340 ARG A N 1
ATOM 2589 C CA . ARG A 1 340 ? -17.105 1.772 9.824 1.00 93.00 340 ARG A CA 1
ATOM 2590 C C . ARG A 1 340 ? -16.020 0.728 10.055 1.00 93.00 340 ARG A C 1
ATOM 2592 O O . ARG A 1 340 ? -16.150 -0.147 10.906 1.00 93.00 340 ARG A O 1
ATOM 2599 N N . VAL A 1 341 ? -14.893 0.904 9.371 1.00 94.19 341 VAL A N 1
ATOM 2600 C CA . VAL A 1 341 ? -13.669 0.138 9.632 1.00 94.19 341 VAL A CA 1
ATOM 2601 C C . VAL A 1 341 ? -13.122 0.481 11.025 1.00 94.19 341 VAL A C 1
ATOM 2603 O O . VAL A 1 341 ? -12.858 1.648 11.320 1.00 94.19 341 VAL A O 1
ATOM 2606 N N . LEU A 1 342 ? -12.923 -0.537 11.871 1.00 92.44 342 LEU A N 1
ATOM 2607 C CA . LEU A 1 342 ? -12.316 -0.388 13.201 1.00 92.44 342 LEU A CA 1
ATOM 2608 C C . LEU A 1 342 ? -10.849 0.046 13.109 1.00 92.44 342 LEU A C 1
ATOM 2610 O O . LEU A 1 342 ? -10.423 0.987 13.784 1.00 92.44 342 LEU A O 1
ATOM 2614 N N . ALA A 1 343 ? -10.071 -0.684 12.306 1.00 95.25 343 ALA A N 1
ATOM 2615 C CA . ALA A 1 343 ? -8.631 -0.519 12.236 1.00 95.25 343 ALA A CA 1
ATOM 2616 C C . ALA A 1 343 ? -8.051 -0.866 10.860 1.00 95.25 343 ALA A C 1
ATOM 2618 O O . ALA A 1 343 ? -8.578 -1.707 10.137 1.00 95.25 343 ALA A O 1
ATOM 2619 N N . ILE A 1 344 ? -6.937 -0.215 10.527 1.00 96.44 344 ILE A N 1
ATOM 2620 C CA . ILE A 1 344 ? -6.232 -0.316 9.250 1.00 96.44 344 ILE A CA 1
ATOM 2621 C C . ILE A 1 344 ? -4.782 -0.719 9.522 1.00 96.44 344 ILE A C 1
ATOM 2623 O O . ILE A 1 344 ? -4.072 -0.039 10.267 1.00 96.44 344 ILE A O 1
ATOM 2627 N N . GLY A 1 345 ? -4.340 -1.799 8.883 1.00 95.19 345 GLY A N 1
ATOM 2628 C CA . GLY A 1 345 ? -2.938 -2.204 8.817 1.00 95.19 345 GLY A CA 1
ATOM 2629 C C . GLY A 1 345 ? -2.422 -2.059 7.390 1.00 95.19 345 GLY A C 1
ATOM 2630 O O . GLY A 1 345 ? -3.136 -2.393 6.447 1.00 95.19 345 GLY A O 1
ATOM 2631 N N . TYR A 1 346 ? -1.199 -1.567 7.218 1.00 92.56 346 TYR A N 1
ATOM 2632 C CA . TYR A 1 346 ? -0.546 -1.507 5.907 1.00 92.56 346 TYR A CA 1
ATOM 2633 C C . TYR A 1 346 ? 0.929 -1.873 6.022 1.00 92.56 346 TYR A C 1
ATOM 2635 O O . TYR A 1 346 ? 1.541 -1.679 7.073 1.00 92.56 346 TYR A O 1
ATOM 2643 N N . ASP A 1 347 ? 1.501 -2.407 4.947 1.00 88.00 347 ASP A N 1
ATOM 2644 C CA . ASP A 1 347 ? 2.908 -2.781 4.937 1.00 88.00 347 ASP A CA 1
ATOM 2645 C C . ASP A 1 347 ? 3.780 -1.525 4.879 1.00 88.00 347 ASP A C 1
ATOM 2647 O O . ASP A 1 347 ? 3.550 -0.605 4.092 1.00 88.00 347 ASP A O 1
ATOM 2651 N N . SER A 1 348 ? 4.766 -1.477 5.764 1.00 80.06 348 SER A N 1
ATOM 2652 C CA . SER A 1 348 ? 5.757 -0.403 5.841 1.00 80.06 348 SER A CA 1
ATOM 2653 C C . SER A 1 348 ? 7.128 -0.827 5.307 1.00 80.06 348 SER A C 1
ATOM 2655 O O . SER A 1 348 ? 8.012 0.021 5.126 1.00 80.06 348 SER A O 1
ATOM 2657 N N . GLY A 1 349 ? 7.326 -2.127 5.062 1.00 64.50 349 GLY A N 1
ATOM 2658 C CA . GLY A 1 349 ? 8.526 -2.681 4.452 1.00 64.50 349 GLY A CA 1
ATOM 2659 C C . GLY A 1 349 ? 8.537 -2.453 2.941 1.00 64.50 349 GLY A C 1
ATOM 2660 O O . GLY A 1 349 ? 7.557 -2.710 2.258 1.00 64.50 349 GLY A O 1
ATOM 2661 N N . GLY A 1 350 ? 9.647 -1.956 2.392 1.00 60.12 350 GLY A N 1
ATOM 2662 C CA . GLY A 1 350 ? 9.746 -1.745 0.950 1.00 60.12 350 GLY A CA 1
ATOM 2663 C C . GLY A 1 350 ? 11.052 -1.103 0.500 1.00 60.12 350 GLY A C 1
ATOM 2664 O O . GLY A 1 350 ? 11.983 -0.912 1.287 1.00 60.12 350 GLY A O 1
ATOM 2665 N N . SER A 1 351 ? 11.098 -0.781 -0.792 1.00 47.41 351 SER A N 1
ATOM 2666 C CA . SER A 1 351 ? 12.194 -0.084 -1.468 1.00 47.41 351 SER A CA 1
ATOM 2667 C C . SER A 1 351 ? 12.505 1.278 -0.832 1.00 47.41 351 SER A C 1
ATOM 2669 O O . SER A 1 351 ? 11.677 1.873 -0.136 1.00 47.41 351 SER A O 1
ATOM 2671 N N . GLU A 1 352 ? 13.700 1.802 -1.104 1.00 42.22 352 GLU A N 1
ATOM 2672 C CA . GLU A 1 352 ? 14.139 3.116 -0.629 1.00 42.22 352 GLU A CA 1
ATOM 2673 C C . GLU A 1 352 ? 13.110 4.217 -0.974 1.00 42.22 352 GLU A C 1
ATOM 2675 O O . GLU A 1 352 ? 12.731 4.388 -2.129 1.00 42.22 352 GLU A O 1
ATOM 2680 N N . GLY A 1 353 ? 12.607 4.925 0.048 1.00 50.44 353 GLY A N 1
ATOM 2681 C CA . GLY A 1 353 ? 11.577 5.971 -0.071 1.00 50.44 353 GLY A CA 1
ATOM 2682 C C . GLY A 1 353 ? 10.178 5.568 0.419 1.00 50.44 353 GLY A C 1
ATOM 2683 O O . GLY A 1 353 ? 9.532 6.363 1.103 1.00 50.44 353 GLY A O 1
ATOM 2684 N N . VAL A 1 354 ? 9.743 4.322 0.190 1.00 63.69 354 VAL A N 1
ATOM 2685 C CA . VAL A 1 354 ? 8.377 3.859 0.531 1.00 63.69 354 VAL A CA 1
ATOM 2686 C C . VAL A 1 354 ? 8.144 3.864 2.044 1.00 63.69 354 VAL A C 1
ATOM 2688 O O . VAL A 1 354 ? 7.147 4.400 2.521 1.00 63.69 354 VAL A O 1
ATOM 2691 N N . THR A 1 355 ? 9.104 3.356 2.824 1.00 72.94 355 THR A N 1
ATOM 2692 C CA . THR A 1 355 ? 9.015 3.350 4.295 1.00 72.94 355 THR A CA 1
ATOM 2693 C C . THR A 1 355 ? 8.915 4.765 4.874 1.00 72.94 355 THR A C 1
ATOM 2695 O O . THR A 1 355 ? 8.190 4.993 5.841 1.00 72.94 355 THR A O 1
ATOM 2698 N N . LEU A 1 356 ? 9.608 5.744 4.276 1.00 71.06 356 LEU A N 1
ATOM 2699 C CA . LEU A 1 356 ? 9.545 7.133 4.733 1.00 71.06 356 LEU A CA 1
ATOM 2700 C C . LEU A 1 356 ? 8.165 7.744 4.457 1.00 71.06 356 LEU A C 1
ATOM 2702 O O . LEU A 1 356 ? 7.627 8.436 5.323 1.00 71.06 356 LEU A O 1
ATOM 2706 N N . GLN A 1 357 ? 7.583 7.466 3.285 1.00 77.38 357 GLN A N 1
ATOM 2707 C CA . GLN A 1 357 ? 6.241 7.933 2.930 1.00 77.38 357 GLN A CA 1
ATOM 2708 C C . GLN A 1 357 ? 5.160 7.301 3.805 1.00 77.38 357 GLN A C 1
ATOM 2710 O O . GLN A 1 357 ? 4.326 8.024 4.346 1.00 77.38 357 GLN A O 1
ATOM 2715 N N . ALA A 1 358 ? 5.238 5.990 4.032 1.00 79.88 358 ALA A N 1
ATOM 2716 C CA . ALA A 1 358 ? 4.368 5.249 4.941 1.00 79.88 358 ALA A CA 1
ATOM 2717 C C . ALA A 1 358 ? 4.365 5.866 6.357 1.00 79.88 358 ALA A C 1
ATOM 2719 O O . ALA A 1 358 ? 3.323 6.207 6.918 1.00 79.88 358 ALA A O 1
ATOM 2720 N N . TYR A 1 359 ? 5.548 6.121 6.917 1.00 83.31 359 TYR A N 1
ATOM 2721 C CA . TYR A 1 359 ? 5.693 6.773 8.222 1.00 83.31 359 TYR A CA 1
ATOM 2722 C C . TYR A 1 359 ? 5.223 8.235 8.222 1.00 83.31 359 TYR A C 1
ATOM 2724 O O . TYR A 1 359 ? 4.634 8.711 9.197 1.00 83.31 359 TYR A O 1
ATOM 2732 N N . GLY A 1 360 ? 5.447 8.959 7.124 1.00 80.62 360 GLY A N 1
ATOM 2733 C CA . GLY A 1 360 ? 4.897 10.296 6.911 1.00 80.62 360 GLY A CA 1
ATOM 2734 C C . GLY A 1 360 ? 3.367 10.305 6.938 1.00 80.62 360 GLY A C 1
ATOM 2735 O O . GLY A 1 360 ? 2.779 11.137 7.633 1.00 80.62 360 GLY A O 1
ATOM 2736 N N . ALA A 1 361 ? 2.738 9.348 6.253 1.00 85.62 361 ALA A N 1
ATOM 2737 C CA . ALA A 1 361 ? 1.292 9.166 6.209 1.00 85.62 361 ALA A CA 1
ATOM 2738 C C . ALA A 1 361 ? 0.711 8.902 7.598 1.00 85.62 361 ALA A C 1
ATOM 2740 O O . ALA A 1 361 ? -0.254 9.555 7.995 1.00 85.62 361 ALA A O 1
ATOM 2741 N N . TRP A 1 362 ? 1.349 8.034 8.392 1.00 89.19 362 TRP A N 1
ATOM 2742 C CA . TRP A 1 362 ? 0.926 7.809 9.774 1.00 89.19 362 TRP A CA 1
ATOM 2743 C C . TRP A 1 362 ? 0.948 9.094 10.609 1.00 89.19 362 TRP A C 1
ATOM 2745 O O . TRP A 1 362 ? -0.029 9.412 11.286 1.00 89.19 362 TRP A O 1
ATOM 2755 N N . LYS A 1 363 ? 2.031 9.881 10.528 1.00 83.19 363 LYS A N 1
ATOM 2756 C CA . LYS A 1 363 ? 2.146 11.152 11.266 1.00 83.19 363 LYS A CA 1
ATOM 2757 C C . LYS A 1 363 ? 1.058 12.148 10.866 1.00 83.19 363 LYS A C 1
ATOM 2759 O O . LYS A 1 363 ? 0.509 12.826 11.736 1.00 83.19 363 LYS A O 1
ATOM 2764 N N . ARG A 1 364 ? 0.728 12.244 9.574 1.00 85.75 364 ARG A N 1
ATOM 2765 C CA . ARG A 1 364 ? -0.372 13.098 9.095 1.00 85.75 364 ARG A CA 1
ATOM 2766 C C . ARG A 1 364 ? -1.723 12.585 9.589 1.00 85.75 364 ARG A C 1
ATOM 2768 O O . ARG A 1 364 ? -2.467 13.353 10.195 1.00 85.75 364 ARG A O 1
ATOM 2775 N N . ALA A 1 365 ? -1.985 11.284 9.478 1.00 83.81 365 ALA A N 1
ATOM 2776 C CA . ALA A 1 365 ? -3.195 10.660 10.011 1.00 83.81 365 ALA A CA 1
ATOM 2777 C C . ALA A 1 365 ? -3.340 10.850 11.533 1.00 83.81 365 ALA A C 1
ATOM 2779 O O . ALA A 1 365 ? -4.452 11.049 12.025 1.00 83.81 365 ALA A O 1
ATOM 2780 N N . ARG A 1 366 ? -2.230 10.846 12.284 1.00 87.19 366 ARG A N 1
ATOM 2781 C CA . ARG A 1 366 ? -2.202 11.145 13.723 1.00 87.19 366 ARG A CA 1
ATOM 2782 C C . ARG A 1 366 ? -2.560 12.601 14.012 1.00 87.19 366 ARG A C 1
ATOM 2784 O O . ARG A 1 366 ? -3.390 12.847 14.881 1.00 87.19 366 ARG A O 1
ATOM 2791 N N . ARG A 1 367 ? -1.987 13.556 13.270 1.00 79.94 367 ARG A N 1
ATOM 2792 C CA . ARG A 1 367 ? -2.309 14.995 13.391 1.00 79.94 367 ARG A CA 1
ATOM 2793 C C . ARG A 1 367 ? -3.767 15.306 13.048 1.00 79.94 367 ARG A C 1
ATOM 2795 O O . ARG A 1 367 ? -4.332 16.226 13.624 1.00 79.94 367 ARG A O 1
ATOM 2802 N N . SER A 1 368 ? -4.371 14.535 12.147 1.00 76.06 368 SER A N 1
ATOM 2803 C CA . SER A 1 368 ? -5.791 14.642 11.785 1.00 76.06 368 SER A CA 1
ATOM 2804 C C . SER A 1 368 ? -6.720 13.784 12.655 1.00 76.06 368 SER A C 1
ATOM 2806 O O . SER A 1 368 ? -7.866 13.567 12.273 1.00 76.06 368 SER A O 1
ATOM 2808 N N . SER A 1 369 ? -6.247 13.247 13.786 1.00 80.81 369 SER A N 1
ATOM 2809 C CA . SER A 1 369 ? -7.030 12.404 14.709 1.00 80.81 369 SER A CA 1
ATOM 2810 C C . SER A 1 369 ? -7.639 11.131 14.092 1.00 80.81 369 SER A C 1
ATOM 2812 O O . SER A 1 369 ? -8.526 10.522 14.689 1.00 80.81 369 SER A O 1
ATOM 2814 N N . ARG A 1 370 ? -7.150 10.684 12.927 1.00 81.50 370 ARG A N 1
ATOM 2815 C CA . ARG A 1 370 ? -7.557 9.425 12.275 1.00 81.50 370 ARG A CA 1
ATOM 2816 C C . ARG A 1 370 ? -6.821 8.222 12.870 1.00 81.50 370 ARG A C 1
ATOM 2818 O O . ARG A 1 370 ? -7.437 7.193 13.144 1.00 81.50 370 ARG A O 1
ATOM 2825 N N . ALA A 1 371 ? -5.519 8.371 13.130 1.00 86.69 371 ALA A N 1
ATOM 2826 C CA . ALA A 1 371 ? -4.722 7.383 13.858 1.00 86.69 371 ALA A CA 1
ATOM 2827 C C . ALA A 1 371 ? -4.843 7.622 15.375 1.00 86.69 371 ALA A C 1
ATOM 2829 O O . ALA A 1 371 ? -4.310 8.597 15.920 1.00 86.69 371 ALA A O 1
ATOM 2830 N N . ARG A 1 372 ? -5.570 6.742 16.067 1.00 84.38 372 ARG A N 1
ATOM 2831 C CA . ARG A 1 372 ? -5.868 6.835 17.502 1.00 84.38 372 ARG A CA 1
ATOM 2832 C C . ARG A 1 372 ? -5.441 5.553 18.209 1.00 84.38 372 ARG A C 1
ATOM 2834 O O . ARG A 1 372 ? -5.677 4.468 17.689 1.00 84.38 372 ARG A O 1
ATOM 2841 N N . MET A 1 373 ? -4.831 5.696 19.382 1.00 86.12 373 MET A N 1
ATOM 2842 C CA . MET A 1 373 ? -4.628 4.592 20.317 1.00 86.12 373 MET A CA 1
ATOM 2843 C C . MET A 1 373 ? -5.914 4.464 21.131 1.00 86.12 373 MET A C 1
ATOM 2845 O O . MET A 1 373 ? -6.337 5.442 21.746 1.00 86.12 373 MET A O 1
ATOM 2849 N N . ILE A 1 374 ? -6.577 3.312 21.045 1.00 79.25 374 ILE A N 1
ATOM 2850 C CA . ILE A 1 374 ? -7.891 3.087 21.670 1.00 79.25 374 ILE A CA 1
ATOM 2851 C C . ILE A 1 374 ? -7.801 2.332 22.999 1.00 79.25 374 ILE A C 1
ATOM 2853 O O . ILE A 1 374 ? -8.795 2.230 23.710 1.00 79.25 374 ILE A O 1
ATOM 2857 N N . GLY A 1 375 ? -6.622 1.817 23.339 1.00 76.25 375 GLY A N 1
ATOM 2858 C CA . GLY A 1 375 ? -6.349 1.148 24.602 1.00 76.25 375 GLY A CA 1
ATOM 2859 C C . GLY A 1 375 ? -5.079 0.306 24.546 1.00 76.25 375 GLY A C 1
ATOM 2860 O O . GLY A 1 375 ? -4.370 0.278 23.537 1.00 76.25 375 GLY A O 1
ATOM 2861 N N . GLN A 1 376 ? -4.816 -0.407 25.637 1.00 83.94 376 GLN A N 1
ATOM 2862 C CA . GLN A 1 376 ? -3.783 -1.434 25.694 1.00 83.94 376 GLN A CA 1
ATOM 2863 C C . GLN A 1 376 ? -4.427 -2.816 25.770 1.00 83.94 376 GLN A C 1
ATOM 2865 O O . GLN A 1 376 ? -5.269 -3.069 26.628 1.00 83.94 376 GLN A O 1
ATOM 2870 N N . ILE A 1 377 ? -4.021 -3.710 24.872 1.00 81.06 377 ILE A N 1
ATOM 2871 C CA . ILE A 1 377 ? -4.539 -5.072 24.756 1.00 81.06 377 ILE A CA 1
ATOM 2872 C C . ILE A 1 377 ? -3.352 -6.028 24.777 1.00 81.06 377 ILE A C 1
ATOM 2874 O O . ILE A 1 377 ? -2.471 -5.974 23.918 1.00 81.06 377 ILE A O 1
ATOM 2878 N N . GLU A 1 378 ? -3.314 -6.896 25.790 1.00 79.19 378 GLU A N 1
ATOM 2879 C CA . GLU A 1 378 ? -2.184 -7.801 26.054 1.00 79.19 378 GLU A CA 1
ATOM 2880 C C . GLU A 1 378 ? -0.835 -7.056 26.148 1.00 79.19 378 GLU A C 1
ATOM 2882 O O . GLU A 1 378 ? 0.177 -7.497 25.607 1.00 79.19 378 GLU A O 1
ATOM 2887 N N . GLY A 1 379 ? -0.831 -5.883 26.793 1.00 77.56 379 GLY A N 1
ATOM 2888 C CA . GLY A 1 379 ? 0.368 -5.050 26.948 1.00 77.56 379 GLY A CA 1
ATOM 2889 C C . GLY A 1 379 ? 0.834 -4.350 25.665 1.00 77.56 379 GLY A C 1
ATOM 2890 O O . GLY A 1 379 ? 1.917 -3.771 25.646 1.00 77.56 379 GLY A O 1
ATOM 2891 N N . ARG A 1 380 ? 0.037 -4.391 24.590 1.00 86.56 380 ARG A N 1
ATOM 2892 C CA . ARG A 1 380 ? 0.319 -3.725 23.311 1.00 86.56 380 ARG A CA 1
ATOM 2893 C C . ARG A 1 380 ? -0.656 -2.584 23.095 1.00 86.56 380 ARG A C 1
ATOM 2895 O O . ARG A 1 380 ? -1.834 -2.704 23.412 1.00 86.56 380 ARG A O 1
ATOM 2902 N N . GLU A 1 381 ? -0.186 -1.494 22.515 1.00 85.62 381 GLU A N 1
ATOM 2903 C CA . GLU A 1 381 ? -1.053 -0.373 22.165 1.00 85.62 381 GLU A CA 1
ATOM 2904 C C . GLU A 1 381 ? -1.901 -0.709 20.936 1.00 85.62 381 GLU A C 1
ATOM 2906 O O . GLU A 1 381 ? -1.383 -0.952 19.843 1.00 85.62 381 GLU A O 1
ATOM 2911 N N . ALA A 1 382 ? -3.219 -0.700 21.113 1.00 85.94 382 ALA A N 1
ATOM 2912 C CA . ALA A 1 382 ? -4.173 -0.963 20.052 1.00 85.94 382 ALA A CA 1
ATOM 2913 C C . ALA A 1 382 ? -4.422 0.323 19.254 1.00 85.94 382 ALA A C 1
ATOM 2915 O O . ALA A 1 382 ? -5.116 1.238 19.703 1.00 85.94 382 ALA A O 1
ATOM 2916 N N . TRP A 1 383 ? -3.837 0.404 18.061 1.00 90.81 383 TRP A N 1
ATOM 2917 C CA . TRP A 1 383 ? -3.967 1.552 17.164 1.00 90.81 383 TRP A CA 1
ATOM 2918 C C . TRP A 1 383 ? -5.031 1.316 16.080 1.00 90.81 383 TRP A C 1
ATOM 2920 O O . TRP A 1 383 ? -5.137 0.222 15.522 1.00 90.81 383 TRP A O 1
ATOM 2930 N N . THR A 1 384 ? -5.798 2.357 15.735 1.00 90.88 384 THR A N 1
ATOM 2931 C CA . THR A 1 384 ? -6.750 2.331 14.602 1.00 90.88 384 THR A CA 1
ATOM 2932 C C . THR A 1 384 ? -6.055 2.373 13.245 1.00 90.88 384 THR A C 1
ATOM 2934 O O . THR A 1 384 ? -6.633 1.968 12.246 1.00 90.88 384 THR A O 1
ATOM 2937 N N . ILE A 1 385 ? -4.823 2.877 13.178 1.00 95.25 385 ILE A N 1
ATOM 2938 C CA . ILE A 1 385 ? -3.987 2.847 11.977 1.00 95.25 385 ILE A CA 1
ATOM 2939 C C . ILE A 1 385 ? -2.588 2.456 12.425 1.00 95.25 385 ILE A C 1
ATOM 2941 O O . ILE A 1 385 ? -2.005 3.151 13.262 1.00 95.25 385 ILE A O 1
ATOM 2945 N N . LEU A 1 386 ? -2.055 1.368 11.875 1.00 94.75 386 LEU A N 1
ATOM 2946 C CA . LEU A 1 386 ? -0.767 0.824 12.282 1.00 94.75 386 LEU A CA 1
ATOM 2947 C C . LEU A 1 386 ? 0.064 0.404 11.055 1.00 94.75 386 LEU A C 1
ATOM 2949 O O . LEU A 1 386 ? -0.379 -0.453 10.288 1.00 94.75 386 LEU A O 1
ATOM 2953 N N . PRO A 1 387 ? 1.271 0.965 10.865 1.00 94.25 387 PRO A N 1
ATOM 2954 C CA . PRO A 1 387 ? 2.255 0.390 9.961 1.00 94.25 387 PRO A CA 1
ATOM 2955 C C . PRO A 1 387 ? 2.662 -0.993 10.479 1.00 94.25 387 PRO A C 1
ATOM 2957 O O . PRO A 1 387 ? 2.955 -1.159 11.667 1.00 94.25 387 PRO A O 1
ATOM 2960 N N . LEU A 1 388 ? 2.699 -1.979 9.592 1.00 94.19 388 LEU A N 1
ATOM 2961 C CA . LEU A 1 388 ? 3.054 -3.358 9.902 1.00 94.19 388 LEU A CA 1
ATOM 2962 C C . LEU A 1 388 ? 4.378 -3.741 9.242 1.00 94.19 388 LEU A C 1
ATOM 2964 O O . LEU A 1 388 ? 4.760 -3.195 8.203 1.00 94.19 388 LEU A O 1
ATOM 2968 N N . LYS A 1 389 ? 5.088 -4.680 9.866 1.00 91.00 389 LYS A N 1
ATOM 2969 C CA . LYS A 1 389 ? 6.301 -5.294 9.329 1.00 91.00 389 LYS A CA 1
ATOM 2970 C C . LYS A 1 389 ? 6.416 -6.746 9.786 1.00 91.00 389 LYS A C 1
ATOM 2972 O O . LYS A 1 389 ? 6.382 -7.032 10.982 1.00 91.00 389 LYS A O 1
ATOM 2977 N N . GLY A 1 390 ? 6.643 -7.651 8.838 1.00 89.94 390 GLY A N 1
ATOM 2978 C CA . GLY A 1 390 ? 6.981 -9.039 9.143 1.00 89.94 390 GLY A CA 1
ATOM 2979 C C . GLY A 1 390 ? 8.367 -9.156 9.789 1.00 89.94 390 GLY A C 1
ATOM 2980 O O . GLY A 1 390 ? 9.350 -8.579 9.313 1.00 89.94 390 GLY A O 1
ATOM 2981 N N . ALA A 1 391 ? 8.461 -9.904 10.884 1.00 87.88 391 ALA A N 1
ATOM 2982 C CA . ALA A 1 391 ? 9.727 -10.256 11.505 1.00 87.88 391 ALA A CA 1
ATOM 2983 C C . ALA A 1 391 ? 10.503 -11.250 10.628 1.00 87.88 391 ALA A C 1
ATOM 2985 O O . ALA A 1 391 ? 9.936 -12.197 10.089 1.00 87.88 391 ALA A O 1
ATOM 2986 N N . SER A 1 392 ? 11.820 -11.061 10.520 1.00 80.56 392 SER A N 1
ATOM 2987 C CA . SER A 1 392 ? 12.703 -11.960 9.763 1.00 80.56 392 SER A CA 1
ATOM 2988 C C . SER A 1 392 ? 13.148 -13.194 10.556 1.00 80.56 392 SER A C 1
ATOM 2990 O O . SER A 1 392 ? 13.573 -14.185 9.965 1.00 80.56 392 SER A O 1
ATOM 2992 N N . ASN A 1 393 ? 13.077 -13.143 11.891 1.00 80.94 393 ASN A N 1
ATOM 2993 C CA . ASN A 1 393 ? 13.434 -14.258 12.764 1.00 80.94 393 ASN A CA 1
ATOM 2994 C C . ASN A 1 393 ? 12.235 -15.199 12.951 1.00 80.94 393 ASN A C 1
ATOM 2996 O O . ASN A 1 393 ? 11.151 -14.754 13.321 1.00 80.94 393 ASN A O 1
ATOM 3000 N N . LEU A 1 394 ? 12.457 -16.502 12.762 1.00 82.75 394 LEU A N 1
ATOM 3001 C CA . LEU A 1 394 ? 11.437 -17.542 12.907 1.00 82.75 394 LEU A CA 1
ATOM 3002 C C . LEU A 1 394 ? 10.864 -17.604 14.333 1.00 82.75 394 LEU A C 1
ATOM 3004 O O . LEU A 1 394 ? 9.665 -17.798 14.508 1.00 82.75 394 LEU A O 1
ATOM 3008 N N . ASN A 1 395 ? 11.711 -17.358 15.337 1.00 83.69 395 ASN A N 1
ATOM 3009 C CA . ASN A 1 395 ? 11.346 -17.386 16.757 1.00 83.69 395 ASN A CA 1
ATOM 3010 C C . ASN A 1 395 ? 10.903 -16.013 17.288 1.00 83.69 395 ASN A C 1
ATOM 3012 O O . ASN A 1 395 ? 10.899 -15.781 18.496 1.00 83.69 395 ASN A O 1
ATOM 3016 N N . ALA A 1 396 ? 10.579 -15.066 16.402 1.00 85.31 396 ALA A N 1
ATOM 3017 C CA . ALA A 1 396 ? 10.051 -13.777 16.821 1.00 85.31 396 ALA A CA 1
ATOM 3018 C C . ALA A 1 396 ? 8.716 -13.942 17.563 1.00 85.31 396 ALA A C 1
ATOM 3020 O O . ALA A 1 396 ? 7.927 -14.847 17.266 1.00 85.31 396 ALA A O 1
ATOM 3021 N N . ALA A 1 397 ? 8.451 -13.021 18.495 1.00 85.88 397 ALA A N 1
ATOM 3022 C CA . ALA A 1 397 ? 7.156 -12.917 19.155 1.00 85.88 397 ALA A CA 1
ATOM 3023 C C . ALA A 1 397 ? 6.025 -12.847 18.116 1.00 85.88 397 ALA A C 1
ATOM 3025 O O . ALA A 1 397 ? 6.201 -12.271 17.042 1.00 85.88 397 ALA A O 1
ATOM 3026 N N . SER A 1 398 ? 4.861 -13.416 18.452 1.00 88.25 398 SER A N 1
ATOM 3027 C CA . SER A 1 398 ? 3.719 -13.461 17.531 1.00 88.25 398 SER A CA 1
ATOM 3028 C C . SER A 1 398 ? 3.372 -12.066 17.017 1.00 88.25 398 SER A C 1
ATOM 3030 O O . SER A 1 398 ? 3.273 -11.872 15.813 1.00 88.25 398 SER A O 1
ATOM 3032 N N . LEU A 1 399 ? 3.230 -11.097 17.923 1.00 93.56 399 LEU A N 1
ATOM 3033 C CA . LEU A 1 399 ? 2.919 -9.708 17.612 1.00 93.56 399 LEU A CA 1
ATOM 3034 C C . LEU A 1 399 ? 3.424 -8.803 18.736 1.00 93.56 399 LEU A C 1
ATOM 3036 O O . LEU A 1 399 ? 3.101 -9.041 19.901 1.00 93.56 399 LEU A O 1
ATOM 3040 N N . ALA A 1 400 ? 4.160 -7.754 18.381 1.00 90.81 400 ALA A N 1
ATOM 3041 C CA . ALA A 1 400 ? 4.626 -6.712 19.287 1.00 90.81 400 ALA A CA 1
ATOM 3042 C C . ALA A 1 400 ? 4.493 -5.330 18.635 1.00 90.81 400 ALA A C 1
ATOM 3044 O O . ALA A 1 400 ? 4.631 -5.190 17.420 1.00 90.81 400 ALA A O 1
ATOM 3045 N N . VAL A 1 401 ? 4.262 -4.298 19.448 1.00 89.88 401 VAL A N 1
ATOM 3046 C CA . VAL A 1 401 ? 4.385 -2.902 19.011 1.00 89.88 401 VAL A CA 1
ATOM 3047 C C . VAL A 1 401 ? 5.769 -2.421 19.414 1.00 89.88 401 VAL A C 1
ATOM 3049 O O . VAL A 1 401 ? 6.142 -2.486 20.582 1.00 89.88 401 VAL A O 1
ATOM 3052 N N . SER A 1 402 ? 6.545 -1.979 18.433 1.00 87.69 402 SER A N 1
ATOM 3053 C CA . SER A 1 402 ? 7.876 -1.419 18.644 1.00 87.69 402 SER A CA 1
ATOM 3054 C C . SER A 1 402 ? 7.908 0.040 18.214 1.00 87.69 402 SER A C 1
ATOM 3056 O O . SER A 1 402 ? 7.130 0.456 17.360 1.00 87.69 402 SER A O 1
ATOM 3058 N N . TYR A 1 403 ? 8.842 0.794 18.780 1.00 84.25 403 TYR A N 1
ATOM 3059 C CA . TYR A 1 403 ? 9.120 2.176 18.412 1.00 84.25 403 TYR A CA 1
ATOM 3060 C C . TYR A 1 403 ? 10.551 2.247 17.885 1.00 84.25 403 TYR A C 1
ATOM 3062 O O . TYR A 1 403 ? 11.495 2.369 18.671 1.00 84.25 403 TYR A O 1
ATOM 3070 N N . PRO A 1 404 ? 10.757 2.077 16.567 1.00 69.69 404 PRO A N 1
ATOM 3071 C CA . PRO A 1 404 ? 12.095 2.006 16.004 1.00 69.69 404 PRO A CA 1
ATOM 3072 C C . PRO A 1 404 ? 12.868 3.304 16.266 1.00 69.69 404 PRO A C 1
ATOM 3074 O O . PRO A 1 404 ? 12.482 4.378 15.811 1.00 69.69 404 PRO A O 1
ATOM 3077 N N . ASN A 1 405 ? 14.000 3.194 16.962 1.00 56.06 405 ASN A N 1
ATOM 3078 C CA . ASN A 1 405 ? 15.002 4.251 17.038 1.00 56.06 405 ASN A CA 1
ATOM 3079 C C . ASN A 1 405 ? 16.055 3.983 15.962 1.00 56.06 405 ASN A C 1
ATOM 3081 O O . ASN A 1 405 ? 16.759 2.975 16.018 1.00 56.06 405 ASN A O 1
ATOM 3085 N N . THR A 1 406 ? 16.191 4.863 14.970 1.00 47.59 406 THR A N 1
ATOM 3086 C CA . THR A 1 406 ? 17.240 4.740 13.946 1.00 47.59 406 THR A CA 1
ATOM 3087 C C . THR A 1 406 ? 18.614 5.073 14.542 1.00 47.59 406 THR A C 1
ATOM 3089 O O . THR A 1 406 ? 19.143 6.161 14.341 1.00 47.59 406 THR A O 1
ATOM 3092 N N . GLN A 1 407 ? 19.215 4.140 15.287 1.00 36.69 407 GLN A N 1
ATOM 3093 C CA . GLN A 1 407 ? 20.602 4.214 15.775 1.00 36.69 407 GLN A CA 1
ATOM 3094 C C . GLN A 1 407 ? 21.629 3.789 14.699 1.00 36.69 407 GLN A C 1
ATOM 3096 O O . GLN A 1 407 ? 22.578 3.063 14.980 1.00 36.69 407 GLN A O 1
ATOM 3101 N N . ARG A 1 408 ? 21.468 4.222 13.442 1.00 39.28 408 ARG A N 1
ATOM 3102 C CA . ARG A 1 408 ? 22.541 4.142 12.432 1.00 39.28 408 ARG A CA 1
ATOM 3103 C C . ARG A 1 408 ? 22.882 5.554 11.978 1.00 39.28 408 ARG A C 1
ATOM 3105 O O . ARG A 1 408 ? 21.995 6.273 11.530 1.00 39.28 408 ARG A O 1
ATOM 3112 N N . LYS A 1 409 ? 24.161 5.925 12.119 1.00 34.81 409 LYS A N 1
ATOM 3113 C CA . LYS A 1 409 ? 24.705 7.274 11.880 1.00 34.81 409 LYS A CA 1
ATOM 3114 C C . LYS A 1 409 ? 24.486 7.812 10.455 1.00 34.81 409 LYS A C 1
ATOM 3116 O O . LYS A 1 409 ? 24.546 9.022 10.290 1.00 34.81 409 LYS A O 1
ATOM 3121 N N . ASP A 1 410 ? 24.113 6.966 9.491 1.00 35.00 410 ASP A N 1
ATOM 3122 C CA . ASP A 1 410 ? 24.099 7.341 8.067 1.00 35.00 410 ASP A CA 1
ATOM 3123 C C . ASP A 1 410 ? 22.707 7.347 7.407 1.00 35.00 410 ASP A C 1
ATOM 3125 O O . ASP A 1 410 ? 22.594 7.328 6.184 1.00 35.00 410 ASP A O 1
ATOM 3129 N N . ARG A 1 411 ? 21.608 7.377 8.179 1.00 41.94 411 ARG A N 1
ATOM 3130 C CA . ARG A 1 411 ? 20.257 7.591 7.617 1.00 41.94 411 ARG A CA 1
ATOM 3131 C C . ARG A 1 411 ? 19.485 8.650 8.405 1.00 41.94 411 ARG A C 1
ATOM 3133 O O . ARG A 1 411 ? 19.253 8.514 9.600 1.00 41.94 411 ARG A O 1
ATOM 3140 N N . ASN A 1 412 ? 19.121 9.711 7.685 1.00 38.16 412 ASN A N 1
ATOM 3141 C CA . ASN A 1 412 ? 18.574 10.988 8.145 1.00 38.16 412 ASN A CA 1
ATOM 3142 C C . ASN A 1 412 ? 17.534 10.929 9.288 1.00 38.16 412 ASN A C 1
ATOM 3144 O O . ASN A 1 412 ? 16.612 10.116 9.316 1.00 38.16 412 ASN A O 1
ATOM 3148 N N . ALA A 1 413 ? 17.678 11.895 10.198 1.00 35.38 413 ALA A N 1
ATOM 3149 C CA . ALA A 1 413 ? 17.135 12.015 11.554 1.00 35.38 413 ALA A CA 1
ATOM 3150 C C . ALA A 1 413 ? 15.611 12.281 11.712 1.00 35.38 413 ALA A C 1
ATOM 3152 O O . ALA A 1 413 ? 15.214 13.011 12.618 1.00 35.38 413 ALA A O 1
ATOM 3153 N N . ALA A 1 414 ? 14.732 11.722 10.872 1.00 39.03 414 ALA A N 1
ATOM 3154 C CA . ALA A 1 414 ? 13.324 12.161 10.792 1.00 39.03 414 ALA A CA 1
ATOM 3155 C C . ALA A 1 414 ? 12.274 11.341 11.592 1.00 39.03 414 ALA A C 1
ATOM 3157 O O . ALA A 1 414 ? 11.075 11.639 11.499 1.00 39.03 414 ALA A O 1
ATOM 3158 N N . ALA A 1 415 ? 12.674 10.313 12.353 1.00 43.34 415 ALA A N 1
ATOM 3159 C CA . ALA A 1 415 ? 11.742 9.461 13.112 1.00 43.34 415 ALA A CA 1
ATOM 3160 C C . ALA A 1 415 ? 12.390 8.836 14.365 1.00 43.34 415 ALA A C 1
ATOM 3162 O O . ALA A 1 415 ? 12.602 7.628 14.432 1.00 43.34 415 ALA A O 1
ATOM 3163 N N . ARG A 1 416 ? 12.735 9.651 15.368 1.00 47.66 416 ARG A N 1
ATOM 3164 C CA . ARG A 1 416 ? 13.147 9.132 16.683 1.00 47.66 416 ARG A CA 1
ATOM 3165 C C . ARG A 1 416 ? 11.910 8.677 17.460 1.00 47.66 416 ARG A C 1
ATOM 3167 O O . ARG A 1 416 ? 11.177 9.532 17.924 1.00 47.66 416 ARG A O 1
ATOM 3174 N N . GLY A 1 417 ? 11.670 7.370 17.588 1.00 57.28 417 GLY A N 1
ATOM 3175 C CA . GLY A 1 417 ? 10.830 6.789 18.650 1.00 57.28 417 GLY A CA 1
ATOM 3176 C C . GLY A 1 417 ? 9.351 7.206 18.723 1.00 57.28 417 GLY A C 1
ATOM 3177 O O . GLY A 1 417 ? 8.695 6.870 19.698 1.00 57.28 417 GLY A O 1
ATOM 3178 N N . GLU A 1 418 ? 8.818 7.925 17.732 1.00 69.06 418 GLU A N 1
ATOM 3179 C CA . GLU A 1 418 ? 7.457 8.495 17.767 1.00 69.06 418 GLU A CA 1
ATOM 3180 C C . GLU A 1 418 ? 6.396 7.641 17.057 1.00 69.06 418 GLU A C 1
ATOM 3182 O O . GLU A 1 418 ? 5.203 7.816 17.296 1.00 69.06 418 GLU A O 1
ATOM 3187 N N . ILE A 1 419 ? 6.806 6.763 16.137 1.00 83.44 419 ILE A N 1
ATOM 3188 C CA . ILE A 1 419 ? 5.885 6.039 15.251 1.00 83.44 419 ILE A CA 1
ATOM 3189 C C . ILE A 1 419 ? 5.791 4.582 15.711 1.00 83.44 419 ILE A C 1
ATOM 3191 O O . ILE A 1 419 ? 6.822 3.899 15.716 1.00 83.44 419 ILE A O 1
ATOM 3195 N N . PRO A 1 420 ? 4.591 4.087 16.057 1.00 90.38 420 PRO A N 1
ATOM 3196 C CA . PRO A 1 420 ? 4.401 2.689 16.398 1.00 90.38 420 PRO A CA 1
ATOM 3197 C C . PRO A 1 420 ? 4.555 1.830 15.144 1.00 90.38 420 PRO A C 1
ATOM 3199 O O . PRO A 1 420 ? 4.022 2.147 14.080 1.00 90.38 420 PRO A O 1
ATOM 3202 N N . LEU A 1 421 ? 5.263 0.716 15.281 1.00 91.94 421 LEU A N 1
ATOM 3203 C CA . LEU A 1 421 ? 5.425 -0.296 14.249 1.00 91.94 421 LEU A CA 1
ATOM 3204 C C . LEU A 1 421 ? 4.967 -1.646 14.799 1.00 91.94 421 LEU A C 1
ATOM 3206 O O . LEU A 1 421 ? 5.578 -2.178 15.731 1.00 91.94 421 LEU A O 1
ATOM 3210 N N . GLY A 1 422 ? 3.917 -2.207 14.198 1.00 93.94 422 GLY A N 1
ATOM 3211 C CA . GLY A 1 422 ? 3.460 -3.561 14.488 1.00 93.94 422 GLY A CA 1
ATOM 3212 C C . GLY A 1 422 ? 4.393 -4.583 13.851 1.00 93.94 422 GLY A C 1
ATOM 3213 O O . GLY A 1 422 ? 4.365 -4.788 12.639 1.00 93.94 422 GLY A O 1
ATOM 3214 N N . VAL A 1 423 ? 5.225 -5.226 14.665 1.00 93.12 423 VAL A N 1
ATOM 3215 C CA . VAL A 1 423 ? 6.118 -6.299 14.228 1.00 93.12 423 VAL A CA 1
ATOM 3216 C C . VAL A 1 423 ? 5.460 -7.634 14.543 1.00 93.12 423 VAL A C 1
ATOM 3218 O O . VAL A 1 423 ? 5.186 -7.927 15.707 1.00 93.12 423 VAL A O 1
ATOM 3221 N N . PHE A 1 424 ? 5.200 -8.441 13.518 1.00 94.69 424 PHE A N 1
ATOM 3222 C CA . PHE A 1 424 ? 4.496 -9.719 13.656 1.00 94.69 424 PHE A CA 1
ATOM 3223 C C . PHE A 1 424 ? 5.303 -10.879 13.077 1.00 94.69 424 PHE A C 1
ATOM 3225 O O . PHE A 1 424 ? 6.119 -10.683 12.180 1.00 94.69 424 PHE A O 1
ATOM 3232 N N . ASN A 1 425 ? 5.082 -12.093 13.580 1.00 95.06 425 ASN A N 1
ATOM 3233 C CA . ASN A 1 425 ? 5.687 -13.302 13.031 1.00 95.06 425 ASN A CA 1
ATOM 3234 C C . ASN A 1 425 ? 4.859 -13.794 11.829 1.00 95.06 425 ASN A C 1
ATOM 3236 O O . ASN A 1 425 ? 3.776 -14.347 12.038 1.00 95.06 425 ASN A O 1
ATOM 3240 N N . PRO A 1 426 ? 5.336 -13.620 10.580 1.00 92.94 426 PRO A N 1
ATOM 3241 C CA . PRO A 1 426 ? 4.545 -13.959 9.402 1.00 92.94 426 PRO A CA 1
ATOM 3242 C C . PRO A 1 426 ? 4.253 -15.457 9.311 1.00 92.94 426 PRO A C 1
ATOM 3244 O O . PRO A 1 426 ? 3.172 -15.827 8.875 1.00 92.94 426 PRO A O 1
ATOM 3247 N N . ASN A 1 427 ? 5.168 -16.320 9.766 1.00 93.00 427 ASN A N 1
ATOM 3248 C CA . ASN A 1 427 ? 4.979 -17.768 9.672 1.00 93.00 427 ASN A CA 1
ATOM 3249 C C . ASN A 1 427 ? 3.847 -18.235 10.583 1.00 93.00 427 ASN A C 1
ATOM 3251 O O . ASN A 1 427 ? 2.963 -18.953 10.138 1.00 93.00 427 ASN A O 1
ATOM 3255 N N . ARG A 1 428 ? 3.827 -17.748 11.829 1.00 93.69 428 ARG A N 1
ATOM 3256 C CA . ARG A 1 428 ? 2.774 -18.094 12.788 1.00 93.69 428 ARG A CA 1
ATOM 3257 C C . ARG A 1 428 ? 1.399 -17.605 12.337 1.00 93.69 428 ARG A C 1
ATOM 3259 O O . ARG A 1 428 ? 0.429 -18.343 12.438 1.00 93.69 428 ARG A O 1
ATOM 3266 N N . PHE A 1 429 ? 1.312 -16.379 11.819 1.00 95.38 429 PHE A N 1
ATOM 3267 C CA . PHE A 1 429 ? 0.040 -15.874 11.302 1.00 95.38 429 PHE A CA 1
ATOM 3268 C C . PHE A 1 429 ? -0.399 -16.575 10.009 1.00 95.38 429 PHE A C 1
ATOM 3270 O O . PHE A 1 429 ? -1.597 -16.728 9.800 1.00 95.38 429 PHE A O 1
ATOM 3277 N N . LYS A 1 430 ? 0.532 -17.042 9.167 1.00 94.50 430 LYS A N 1
ATOM 3278 C CA . LYS A 1 430 ? 0.204 -17.893 8.012 1.00 94.50 430 LYS A CA 1
ATOM 3279 C C . LYS A 1 430 ? -0.283 -19.278 8.447 1.00 94.50 430 LYS A C 1
ATOM 3281 O O . LYS A 1 430 ? -1.269 -19.756 7.896 1.00 94.50 430 LYS A O 1
ATOM 3286 N N . ASP A 1 431 ? 0.329 -19.875 9.472 1.00 93.69 431 ASP A N 1
ATOM 3287 C CA . ASP A 1 431 ? -0.140 -21.133 10.073 1.00 93.69 431 ASP A CA 1
ATOM 3288 C C . ASP A 1 431 ? -1.583 -20.978 10.612 1.00 93.69 431 ASP A C 1
ATOM 3290 O O . ASP A 1 431 ? -2.455 -21.808 10.335 1.00 93.69 431 ASP A O 1
ATOM 3294 N N . ASP A 1 432 ? -1.869 -19.871 11.307 1.00 92.19 432 ASP A N 1
ATOM 3295 C CA . ASP A 1 432 ? -3.217 -19.539 11.783 1.00 92.19 432 ASP A CA 1
ATOM 3296 C C . ASP A 1 432 ? -4.203 -19.317 10.625 1.00 92.19 432 ASP A C 1
ATOM 3298 O O . ASP A 1 432 ? -5.314 -19.843 10.657 1.00 92.19 432 ASP A O 1
ATOM 3302 N N . ALA A 1 433 ? -3.815 -18.553 9.598 1.00 91.94 433 ALA A N 1
ATOM 3303 C CA . ALA A 1 433 ? -4.664 -18.273 8.442 1.00 91.94 433 ALA A CA 1
ATOM 3304 C C . ALA A 1 433 ? -5.033 -19.562 7.696 1.00 91.94 433 ALA A C 1
ATOM 3306 O O . ALA A 1 433 ? -6.200 -19.782 7.387 1.00 91.94 433 ALA A O 1
ATOM 3307 N N . VAL A 1 434 ? -4.076 -20.467 7.469 1.00 90.25 434 VAL A N 1
ATOM 3308 C CA . VAL A 1 434 ? -4.359 -21.765 6.838 1.00 90.25 434 VAL A CA 1
ATOM 3309 C C . VAL A 1 434 ? -5.269 -22.632 7.701 1.00 90.25 434 VAL A C 1
ATOM 3311 O O . VAL A 1 434 ? -6.174 -23.266 7.166 1.00 90.25 434 VAL A O 1
ATOM 3314 N N . THR A 1 435 ? -5.101 -22.612 9.023 1.00 90.44 435 THR A N 1
ATOM 3315 C CA . THR A 1 435 ? -6.005 -23.327 9.939 1.00 90.44 435 THR A CA 1
ATOM 3316 C C . THR A 1 435 ? -7.449 -22.821 9.823 1.00 90.44 435 THR A C 1
ATOM 3318 O O . THR A 1 435 ? -8.386 -23.615 9.851 1.00 90.44 435 THR A O 1
ATOM 3321 N N . GLN A 1 436 ? -7.645 -21.509 9.655 1.00 91.06 436 GLN A N 1
ATOM 3322 C CA . GLN A 1 436 ? -8.969 -20.920 9.412 1.00 91.06 436 GLN A CA 1
ATOM 3323 C C . GLN A 1 436 ? -9.531 -21.343 8.046 1.00 91.06 436 GLN A C 1
ATOM 3325 O O . GLN A 1 436 ? -10.684 -21.751 7.947 1.00 91.06 436 GLN A O 1
ATOM 3330 N N . LEU A 1 437 ? -8.699 -21.314 6.999 1.00 89.94 437 LEU A N 1
ATOM 3331 C CA . LEU A 1 437 ? -9.081 -21.676 5.627 1.00 89.94 437 LEU A CA 1
ATOM 3332 C C . LEU A 1 437 ? -9.424 -23.164 5.445 1.00 89.94 437 LEU A C 1
ATOM 3334 O O . LEU A 1 437 ? -10.065 -23.522 4.462 1.00 89.94 437 LEU A O 1
ATOM 3338 N N . GLN A 1 438 ? -9.004 -24.034 6.367 1.00 88.38 438 GLN A N 1
ATOM 3339 C CA . GLN A 1 438 ? -9.359 -25.458 6.365 1.00 88.38 438 GLN A CA 1
ATOM 3340 C C . GLN A 1 438 ? -10.782 -25.732 6.878 1.00 88.38 438 GLN A C 1
ATOM 3342 O O . GLN A 1 438 ? -11.269 -26.855 6.737 1.00 88.38 438 GLN A O 1
ATOM 3347 N N . ARG A 1 439 ? -11.456 -24.744 7.480 1.00 86.69 439 ARG A N 1
ATOM 3348 C CA . ARG A 1 439 ? -12.830 -24.899 7.971 1.00 86.69 439 ARG A CA 1
ATOM 3349 C C . ARG A 1 439 ? -13.818 -24.764 6.816 1.00 86.69 439 ARG A C 1
ATOM 3351 O O . ARG A 1 439 ? -13.906 -23.709 6.200 1.00 86.69 439 ARG A O 1
ATOM 3358 N N . ALA A 1 440 ? -14.553 -25.840 6.540 1.00 78.19 440 ALA A N 1
ATOM 3359 C CA . ALA A 1 440 ? -15.567 -25.868 5.486 1.00 78.19 440 ALA A CA 1
ATOM 3360 C C . ALA A 1 440 ? -16.936 -25.358 5.965 1.00 78.19 440 ALA A C 1
ATOM 3362 O O . ALA A 1 440 ? -17.647 -24.703 5.207 1.00 78.19 440 ALA A O 1
ATOM 3363 N N . ASP A 1 441 ? -17.290 -25.651 7.216 1.00 84.38 441 ASP A N 1
ATOM 3364 C CA . ASP A 1 441 ? -18.585 -25.292 7.787 1.00 84.38 441 ASP A CA 1
ATOM 3365 C C . ASP A 1 441 ? -18.560 -23.893 8.411 1.00 84.38 441 ASP A C 1
ATOM 3367 O O . ASP A 1 441 ? -17.539 -23.444 8.944 1.00 84.38 441 ASP A O 1
ATOM 3371 N N . ALA A 1 442 ? -19.705 -23.210 8.357 1.00 88.44 442 ALA A N 1
ATOM 3372 C CA . ALA A 1 442 ? -19.907 -21.946 9.057 1.00 88.44 442 ALA A CA 1
ATOM 3373 C C . ALA A 1 442 ? -19.753 -22.130 10.578 1.00 88.44 442 ALA A C 1
ATOM 3375 O O . ALA A 1 442 ? -20.071 -23.188 11.128 1.00 88.44 442 ALA A O 1
ATOM 3376 N N . GLY A 1 443 ? -19.276 -21.089 11.256 1.00 88.38 443 GLY A N 1
ATOM 3377 C CA . GLY A 1 443 ? -19.022 -21.084 12.692 1.00 88.38 443 GLY A CA 1
ATOM 3378 C C . GLY A 1 443 ? -17.644 -20.529 13.065 1.00 88.38 443 GLY A C 1
ATOM 3379 O O . GLY A 1 443 ? -16.984 -19.877 12.249 1.00 88.38 443 GLY A O 1
ATOM 3380 N N . PRO A 1 444 ? -17.181 -20.788 14.305 1.00 91.62 444 PRO A N 1
ATOM 3381 C CA . PRO A 1 444 ? -15.957 -20.202 14.844 1.00 91.62 444 PRO A CA 1
ATOM 3382 C C . PRO A 1 444 ? -14.779 -20.316 13.878 1.00 91.62 444 PRO A C 1
ATOM 3384 O O . PRO A 1 444 ? -14.509 -21.400 13.354 1.00 91.62 444 PRO A O 1
ATOM 3387 N N . TRP A 1 445 ? -14.061 -19.214 13.666 1.00 92.50 445 TRP A N 1
ATOM 3388 C CA . TRP A 1 445 ? -12.878 -19.136 12.797 1.00 92.50 445 TRP A CA 1
ATOM 3389 C C . TRP A 1 445 ? -13.087 -19.471 11.310 1.00 92.50 445 TRP A C 1
ATOM 3391 O O . TRP A 1 445 ? -12.100 -19.587 10.582 1.00 92.50 445 TRP A O 1
ATOM 3401 N N . CYS A 1 446 ? -14.327 -19.631 10.839 1.00 93.31 446 CYS A N 1
ATOM 3402 C CA . CYS A 1 446 ? -14.606 -19.823 9.418 1.00 93.31 446 CYS A CA 1
ATOM 3403 C C . CYS A 1 446 ? -14.348 -18.529 8.621 1.00 93.31 446 CYS A C 1
ATOM 3405 O O . CYS A 1 446 ? -14.526 -17.412 9.124 1.00 93.31 446 CYS A O 1
ATOM 3407 N N . VAL A 1 447 ? -13.904 -18.674 7.369 1.00 93.44 447 VAL A N 1
ATOM 3408 C CA . VAL A 1 447 ? -13.669 -17.554 6.446 1.00 93.44 447 VAL A CA 1
ATOM 3409 C C . VAL A 1 447 ? -14.640 -17.643 5.279 1.00 93.44 447 VAL A C 1
ATOM 3411 O O . VAL A 1 447 ? -14.544 -18.523 4.428 1.00 93.44 447 VAL A O 1
ATOM 3414 N N . HIS A 1 448 ? -15.550 -16.681 5.215 1.00 92.50 448 HIS A N 1
ATOM 3415 C CA . HIS A 1 448 ? -16.548 -16.563 4.165 1.00 92.50 448 HIS A CA 1
ATOM 3416 C C . HIS A 1 448 ? -16.034 -15.712 3.009 1.00 92.50 448 HIS A C 1
ATOM 3418 O O . HIS A 1 448 ? -15.530 -14.598 3.194 1.00 92.50 448 HIS A O 1
ATOM 3424 N N . PHE A 1 449 ? -16.229 -16.217 1.793 1.00 90.38 449 PHE A N 1
ATOM 3425 C CA . PHE A 1 449 ? -15.826 -15.554 0.558 1.00 90.38 449 PHE A CA 1
ATOM 3426 C C . PHE A 1 449 ? -17.053 -15.158 -0.268 1.00 90.38 449 PHE A C 1
ATOM 3428 O O . PHE A 1 449 ? -17.884 -16.015 -0.575 1.00 90.38 449 PHE A O 1
ATOM 3435 N N . PRO A 1 450 ? -17.165 -13.890 -0.699 1.00 86.88 450 PRO A N 1
ATOM 3436 C CA . PRO A 1 450 ? -18.159 -13.494 -1.679 1.00 86.88 450 PRO A CA 1
ATOM 3437 C C . PRO A 1 450 ? -17.998 -14.286 -2.971 1.00 86.88 450 PRO A C 1
ATOM 3439 O O . PRO A 1 450 ? -16.891 -14.416 -3.501 1.00 86.88 450 PRO A O 1
ATOM 3442 N N . TYR A 1 451 ? -19.125 -14.713 -3.537 1.00 81.62 451 TYR A N 1
ATOM 3443 C CA . TYR A 1 451 ? -19.164 -15.397 -4.829 1.00 81.62 451 TYR A CA 1
ATOM 3444 C C . TYR A 1 451 ? -18.417 -14.622 -5.934 1.00 81.62 451 TYR A C 1
ATOM 3446 O O . TYR A 1 451 ? -17.752 -15.224 -6.771 1.00 81.62 451 TYR A O 1
ATOM 3454 N N . ALA A 1 452 ? -18.449 -13.285 -5.888 1.00 79.62 452 ALA A N 1
ATOM 3455 C CA . ALA A 1 452 ? -17.786 -12.402 -6.851 1.00 79.62 452 ALA A CA 1
ATOM 3456 C C . ALA A 1 452 ? -16.246 -12.508 -6.885 1.00 79.62 452 ALA A C 1
ATOM 3458 O O . ALA A 1 452 ? -15.630 -12.035 -7.837 1.00 79.62 452 ALA A O 1
ATOM 3459 N N . LEU A 1 453 ? -15.604 -13.111 -5.875 1.00 80.19 453 LEU A N 1
ATOM 3460 C CA . LEU A 1 453 ? -14.153 -13.354 -5.890 1.00 80.19 453 LEU A CA 1
ATOM 3461 C C . LEU A 1 453 ? -13.761 -14.530 -6.793 1.00 80.19 453 LEU A C 1
ATOM 3463 O O . LEU A 1 453 ? -12.594 -14.664 -7.171 1.00 80.19 453 LEU A O 1
ATOM 3467 N N . ARG A 1 454 ? -14.729 -15.381 -7.145 1.00 81.38 454 ARG A N 1
ATOM 3468 C CA . ARG A 1 454 ? -14.549 -16.478 -8.090 1.00 81.38 454 ARG A CA 1
ATOM 3469 C C . ARG A 1 454 ? -14.613 -15.929 -9.515 1.00 81.38 454 ARG A C 1
ATOM 3471 O O . ARG A 1 454 ? -15.605 -15.315 -9.901 1.00 81.38 454 ARG A O 1
ATOM 3478 N N . ALA A 1 455 ? -13.573 -16.178 -10.309 1.00 66.31 455 ALA A N 1
ATOM 3479 C CA . ALA A 1 455 ? -13.649 -15.945 -11.753 1.00 66.31 455 ALA A CA 1
ATOM 3480 C C . ALA A 1 455 ? -14.631 -16.943 -12.397 1.00 66.31 455 ALA A C 1
ATOM 3482 O O . ALA A 1 455 ? -14.845 -18.026 -11.856 1.00 66.31 455 ALA A O 1
ATOM 3483 N N . ALA A 1 456 ? -15.230 -16.591 -13.538 1.00 70.25 456 ALA A N 1
ATOM 3484 C CA . ALA A 1 456 ? -16.187 -17.470 -14.221 1.00 70.25 456 ALA A CA 1
ATOM 3485 C C . ALA A 1 456 ? -15.565 -18.829 -14.596 1.00 70.25 456 ALA A C 1
ATOM 3487 O O . ALA A 1 456 ? -16.208 -19.864 -14.441 1.00 70.25 456 ALA A O 1
ATOM 3488 N N . GLU A 1 457 ? -14.294 -18.813 -14.997 1.00 58.31 457 GLU A N 1
ATOM 3489 C CA . GLU A 1 457 ? -13.472 -19.985 -15.291 1.00 58.31 457 GLU A CA 1
ATOM 3490 C C . GLU A 1 457 ? -12.090 -19.814 -14.633 1.00 58.31 457 GLU A C 1
ATOM 3492 O O . GLU A 1 457 ? -11.685 -18.675 -14.368 1.00 58.31 457 GLU A O 1
ATOM 3497 N N . PRO A 1 458 ? -11.361 -20.905 -14.333 1.00 53.75 458 PRO A N 1
ATOM 3498 C CA . PRO A 1 458 ? -9.960 -20.827 -13.935 1.00 53.75 458 PRO A CA 1
ATOM 3499 C C . PRO A 1 458 ? -9.097 -20.127 -15.007 1.00 53.75 458 PRO A C 1
ATOM 3501 O O . PRO A 1 458 ? -9.366 -20.284 -16.198 1.00 53.75 458 PRO A O 1
ATOM 3504 N N . PRO A 1 459 ? -8.027 -19.406 -14.630 1.00 65.69 459 PRO A N 1
ATOM 3505 C CA . PRO A 1 459 ? -7.503 -19.247 -13.276 1.00 65.69 459 PRO A CA 1
ATOM 3506 C C . PRO A 1 459 ? -8.411 -18.414 -12.367 1.00 65.69 459 PRO A C 1
ATOM 3508 O O . PRO A 1 459 ? -9.152 -17.547 -12.827 1.00 65.69 459 PRO A O 1
ATOM 3511 N N . HIS A 1 460 ? -8.342 -18.659 -11.058 1.00 71.56 460 HIS A N 1
ATOM 3512 C CA . HIS A 1 460 ? -9.078 -17.891 -10.050 1.00 71.56 460 HIS A CA 1
ATOM 3513 C C . HIS A 1 460 ? -8.104 -16.995 -9.269 1.00 71.56 460 HIS A C 1
ATOM 3515 O O . HIS A 1 460 ? -7.608 -17.405 -8.217 1.00 71.56 460 HIS A O 1
ATOM 3521 N N . PRO A 1 461 ? -7.822 -15.755 -9.722 1.00 76.50 461 PRO A N 1
ATOM 3522 C CA . PRO A 1 461 ? -6.628 -15.024 -9.291 1.00 76.50 461 PRO A CA 1
ATOM 3523 C C . PRO A 1 461 ? -6.600 -14.677 -7.803 1.00 76.50 461 PRO A C 1
ATOM 3525 O O . PRO A 1 461 ? -5.526 -14.480 -7.243 1.00 76.50 461 PRO A O 1
ATOM 3528 N N . PHE A 1 462 ? -7.766 -14.553 -7.167 1.00 81.94 462 PHE A N 1
ATOM 3529 C CA . PHE A 1 462 ? -7.858 -14.339 -5.726 1.00 81.94 462 PHE A CA 1
ATOM 3530 C C . PHE A 1 462 ? -7.422 -15.593 -4.954 1.00 81.94 462 PHE A C 1
ATOM 3532 O O . PHE A 1 462 ? -6.526 -15.525 -4.117 1.00 81.94 462 PHE A O 1
ATOM 3539 N N . PHE A 1 463 ? -8.009 -16.746 -5.284 1.00 84.38 463 PHE A N 1
ATOM 3540 C CA . PHE A 1 463 ? -7.747 -18.015 -4.604 1.00 84.38 463 PHE A CA 1
ATOM 3541 C C . PHE A 1 463 ? -6.351 -18.570 -4.911 1.00 84.38 463 PHE A C 1
ATOM 3543 O O . PHE A 1 463 ? -5.697 -19.094 -4.016 1.00 84.38 463 PHE A O 1
ATOM 3550 N N . GLU A 1 464 ? -5.839 -18.379 -6.127 1.00 84.56 464 GLU A N 1
ATOM 3551 C CA . GLU A 1 464 ? -4.467 -18.766 -6.487 1.00 84.56 464 GLU A CA 1
ATOM 3552 C C . GLU A 1 464 ? -3.410 -18.020 -5.673 1.00 84.56 464 GLU A C 1
ATOM 3554 O O . GLU A 1 464 ? -2.402 -18.604 -5.281 1.00 84.56 464 GLU A O 1
ATOM 3559 N N . GLN A 1 465 ? -3.650 -16.742 -5.366 1.00 86.25 465 GLN A N 1
ATOM 3560 C CA . GLN A 1 465 ? -2.748 -15.966 -4.516 1.00 86.25 465 GLN A CA 1
ATOM 3561 C C . GLN A 1 465 ? -2.787 -16.419 -3.052 1.00 86.25 465 GLN A C 1
ATOM 3563 O O . GLN A 1 465 ? -1.758 -16.343 -2.381 1.00 86.25 465 GLN A O 1
ATOM 3568 N N . ILE A 1 466 ? -3.925 -16.924 -2.558 1.00 86.75 466 ILE A N 1
ATOM 3569 C CA . ILE A 1 466 ? -4.035 -17.499 -1.204 1.00 86.75 466 ILE A CA 1
ATOM 3570 C C . ILE A 1 466 ? -3.140 -18.735 -1.055 1.00 86.75 466 ILE A C 1
ATOM 3572 O O . ILE A 1 466 ? -2.489 -18.897 -0.028 1.00 86.75 466 ILE A O 1
ATOM 3576 N N . VAL A 1 467 ? -3.069 -19.584 -2.083 1.00 85.56 467 VAL A N 1
ATOM 3577 C CA . VAL A 1 467 ? -2.303 -20.847 -2.063 1.00 85.56 467 VAL A CA 1
ATOM 3578 C C . VAL A 1 467 ? -0.909 -20.726 -2.689 1.00 85.56 467 VAL A C 1
ATOM 3580 O O . VAL A 1 467 ? -0.250 -21.725 -2.957 1.00 85.56 467 VAL A O 1
ATOM 3583 N N . SER A 1 468 ? -0.450 -19.499 -2.937 1.00 84.00 468 SER A N 1
ATOM 3584 C CA . SER A 1 468 ? 0.799 -19.201 -3.654 1.00 84.00 468 SER A CA 1
ATOM 3585 C C . SER A 1 468 ? 2.080 -19.488 -2.865 1.00 84.00 468 SER A C 1
ATOM 3587 O O . SER A 1 468 ? 3.182 -19.434 -3.422 1.00 84.00 468 SER A O 1
ATOM 3589 N N . GLU A 1 469 ? 1.951 -19.799 -1.578 1.00 89.31 469 GLU A N 1
ATOM 3590 C CA . GLU A 1 469 ? 3.042 -20.164 -0.687 1.00 89.31 469 GLU A CA 1
ATOM 3591 C C . GLU A 1 469 ? 2.801 -21.528 -0.052 1.00 89.31 469 GLU A C 1
ATOM 3593 O O . GLU A 1 469 ? 1.667 -21.944 0.181 1.00 89.31 469 GLU A O 1
ATOM 3598 N N . ARG A 1 470 ? 3.896 -22.208 0.281 1.00 89.88 470 ARG A N 1
ATOM 3599 C CA . ARG A 1 470 ? 3.882 -23.477 0.993 1.00 89.88 470 ARG A CA 1
ATOM 3600 C C . ARG A 1 470 ? 4.745 -23.399 2.240 1.00 89.88 470 ARG A C 1
ATOM 3602 O O . ARG A 1 470 ? 5.848 -22.847 2.239 1.00 89.88 470 ARG A O 1
ATOM 3609 N N . ARG A 1 471 ? 4.246 -24.043 3.291 1.00 91.75 471 ARG A N 1
ATOM 3610 C CA . ARG A 1 471 ? 4.993 -24.317 4.507 1.00 91.75 471 ARG A CA 1
ATOM 3611 C C . ARG A 1 471 ? 6.082 -25.362 4.247 1.00 91.75 471 ARG A C 1
ATOM 3613 O O . ARG A 1 471 ? 5.780 -26.499 3.890 1.00 91.75 471 ARG A O 1
ATOM 3620 N N . GLN A 1 472 ? 7.337 -24.962 4.419 1.00 91.81 472 GLN A N 1
ATOM 3621 C CA . GLN A 1 472 ? 8.513 -25.828 4.325 1.00 91.81 472 GLN A CA 1
ATOM 3622 C C . GLN A 1 472 ? 8.763 -26.552 5.650 1.00 91.81 472 GLN A C 1
ATOM 3624 O O . GLN A 1 472 ? 8.375 -26.053 6.711 1.00 91.81 472 GLN A O 1
ATOM 3629 N N . ASP A 1 473 ? 9.504 -27.659 5.616 1.00 87.00 473 ASP A N 1
ATOM 3630 C CA . ASP A 1 473 ? 9.902 -28.412 6.819 1.00 87.00 473 ASP A CA 1
ATOM 3631 C C . ASP A 1 473 ? 10.733 -27.556 7.792 1.00 87.00 473 ASP A C 1
ATOM 3633 O O . ASP A 1 473 ? 10.705 -27.750 9.005 1.00 87.00 473 ASP A O 1
ATOM 3637 N N . SER A 1 474 ? 11.420 -26.538 7.264 1.00 85.88 474 SER A N 1
ATOM 3638 C CA . SER A 1 474 ? 12.288 -25.618 8.007 1.00 85.88 474 SER A CA 1
ATOM 3639 C C . SER A 1 474 ? 11.575 -24.708 9.008 1.00 85.88 474 SER A C 1
ATOM 3641 O O . SER A 1 474 ? 12.242 -24.020 9.780 1.00 85.88 474 SER A O 1
ATOM 3643 N N . GLY A 1 475 ? 10.246 -24.618 8.974 1.00 85.50 475 GLY A N 1
ATOM 3644 C CA . GLY A 1 475 ? 9.531 -23.582 9.725 1.00 85.50 475 GLY A CA 1
ATOM 3645 C C . GLY A 1 475 ? 8.952 -22.470 8.853 1.00 85.50 475 GLY A C 1
ATOM 3646 O O . GLY A 1 475 ? 8.042 -21.761 9.278 1.00 85.50 475 GLY A O 1
ATOM 3647 N N . ARG A 1 476 ? 9.504 -22.280 7.652 1.00 88.62 476 ARG A N 1
ATOM 3648 C CA . ARG A 1 476 ? 9.261 -21.079 6.849 1.00 88.62 476 ARG A CA 1
ATOM 3649 C C . ARG A 1 476 ? 8.167 -21.279 5.816 1.00 88.62 476 ARG A C 1
ATOM 3651 O O . ARG A 1 476 ? 8.029 -22.356 5.243 1.00 88.62 476 ARG A O 1
ATOM 3658 N N . TRP A 1 477 ? 7.426 -20.213 5.561 1.00 89.25 477 TRP A N 1
ATOM 3659 C CA . TRP A 1 477 ? 6.575 -20.096 4.387 1.00 89.25 477 TRP A CA 1
ATOM 3660 C C . TRP A 1 477 ? 7.380 -19.541 3.217 1.00 89.25 477 TRP A C 1
ATOM 3662 O O . TRP A 1 477 ? 8.083 -18.538 3.356 1.00 89.25 477 TRP A O 1
ATOM 3672 N N . GLU A 1 478 ? 7.298 -20.216 2.075 1.00 89.25 478 GLU A N 1
ATOM 3673 C CA . GLU A 1 478 ? 8.004 -19.831 0.856 1.00 89.25 478 GLU A CA 1
ATOM 3674 C C . GLU A 1 478 ? 7.071 -19.908 -0.349 1.00 89.25 478 GLU A C 1
ATOM 3676 O O . GLU A 1 478 ? 6.210 -20.785 -0.430 1.00 89.25 478 GLU A O 1
ATOM 3681 N N . LYS A 1 479 ? 7.256 -18.995 -1.305 1.00 83.62 479 LYS A N 1
ATOM 3682 C CA . LYS A 1 479 ? 6.486 -18.977 -2.552 1.00 83.62 479 LYS A CA 1
ATOM 3683 C C . LYS A 1 479 ? 6.714 -20.257 -3.351 1.00 83.62 479 LYS A C 1
ATOM 3685 O O . LYS A 1 479 ? 7.849 -20.707 -3.480 1.00 83.62 479 LYS A O 1
ATOM 3690 N N . LEU A 1 480 ? 5.645 -20.787 -3.948 1.00 72.38 480 LEU A N 1
ATOM 3691 C CA . LEU A 1 480 ? 5.701 -21.957 -4.832 1.00 72.38 480 LEU A CA 1
ATOM 3692 C C . LEU A 1 480 ? 6.647 -21.722 -6.015 1.00 72.38 480 LEU A C 1
ATOM 3694 O O . LEU A 1 480 ? 7.422 -22.597 -6.392 1.00 72.38 480 LEU A O 1
ATOM 3698 N N . THR A 1 481 ? 6.600 -20.518 -6.581 1.00 68.31 481 THR A N 1
ATOM 3699 C CA . THR A 1 481 ? 7.558 -20.042 -7.578 1.00 68.31 481 THR A CA 1
ATOM 3700 C C . THR A 1 481 ? 7.939 -18.598 -7.278 1.00 68.31 481 THR A C 1
ATOM 3702 O O . THR A 1 481 ? 7.161 -17.840 -6.698 1.00 68.31 481 THR A O 1
ATOM 3705 N N . SER A 1 482 ? 9.118 -18.168 -7.723 1.00 67.69 482 SER A N 1
ATOM 3706 C CA . SER A 1 482 ? 9.573 -16.782 -7.539 1.00 67.69 482 SER A CA 1
ATOM 3707 C C . SER A 1 482 ? 8.669 -15.739 -8.213 1.00 67.69 482 SER A C 1
ATOM 3709 O O . SER A 1 482 ? 8.656 -14.586 -7.790 1.00 67.69 482 SER A O 1
ATOM 3711 N N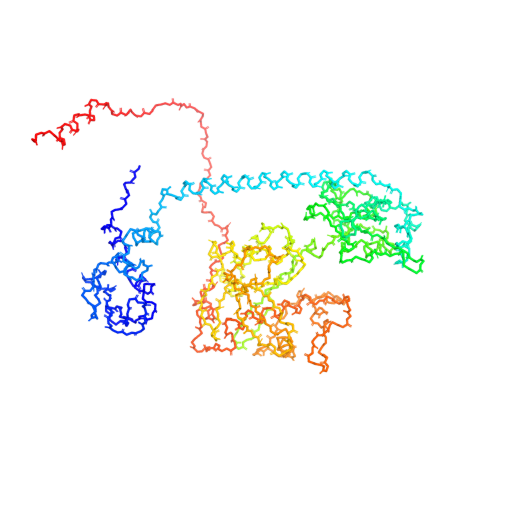 . SER A 1 483 ? 7.898 -16.131 -9.234 1.00 64.31 483 SER A N 1
ATOM 3712 C CA . SER A 1 483 ? 6.926 -15.278 -9.927 1.00 64.31 483 SER A CA 1
ATOM 3713 C C . SER A 1 483 ? 5.522 -15.310 -9.318 1.00 64.31 483 SER A C 1
ATOM 3715 O O . SER A 1 483 ? 4.662 -14.544 -9.758 1.00 64.31 483 SER A O 1
ATOM 3717 N N . SER A 1 484 ? 5.270 -16.179 -8.334 1.00 68.00 484 SER A N 1
ATOM 3718 C CA . SER A 1 484 ? 3.956 -16.298 -7.705 1.00 68.00 484 SER A CA 1
ATOM 3719 C C . SER A 1 484 ? 3.595 -15.018 -6.946 1.00 68.00 484 SER A C 1
ATOM 3721 O O . SER A 1 484 ? 4.364 -14.497 -6.127 1.00 68.00 484 SER A O 1
ATOM 3723 N N . ARG A 1 485 ? 2.396 -14.513 -7.236 1.00 75.44 485 ARG A N 1
ATOM 3724 C CA . ARG A 1 485 ? 1.756 -13.413 -6.509 1.00 75.44 485 ARG A CA 1
ATOM 3725 C C . ARG A 1 485 ? 1.123 -13.958 -5.235 1.00 75.44 485 ARG A C 1
ATOM 3727 O O . ARG A 1 485 ? 0.513 -15.019 -5.283 1.00 75.44 485 ARG A O 1
ATOM 3734 N N . ASN A 1 486 ? 1.284 -13.248 -4.129 1.00 85.19 486 ASN A N 1
ATOM 3735 C CA . ASN A 1 486 ? 0.884 -13.663 -2.779 1.00 85.19 486 ASN A CA 1
ATOM 3736 C C . ASN A 1 486 ? 0.220 -12.522 -1.989 1.00 85.19 486 ASN A C 1
ATOM 3738 O O . ASN A 1 486 ? -0.024 -12.648 -0.793 1.00 85.19 486 ASN A O 1
ATOM 3742 N N . GLU A 1 487 ? -0.090 -11.409 -2.652 1.00 88.38 487 GLU A N 1
ATOM 3743 C CA . GLU A 1 487 ? -0.568 -10.185 -2.018 1.00 88.38 487 GLU A CA 1
ATOM 3744 C C . GLU A 1 487 ? -1.893 -10.412 -1.278 1.00 88.38 487 GLU A C 1
ATOM 3746 O O . GLU A 1 487 ? -2.112 -9.836 -0.217 1.00 88.38 487 GLU A O 1
ATOM 3751 N N . VAL A 1 488 ? -2.762 -11.296 -1.788 1.00 89.94 488 VAL A N 1
ATOM 3752 C CA . VAL A 1 488 ? -4.008 -11.678 -1.100 1.00 89.94 488 VAL A CA 1
ATOM 3753 C C . VAL A 1 488 ? -3.730 -12.417 0.212 1.00 89.94 488 VAL A C 1
ATOM 3755 O O . VAL A 1 488 ? -4.359 -12.096 1.219 1.00 89.94 488 VAL A O 1
ATOM 3758 N N . LEU A 1 489 ? -2.794 -13.376 0.223 1.00 92.62 489 LEU A N 1
ATOM 3759 C CA . LEU A 1 489 ? -2.417 -14.108 1.438 1.00 92.62 489 LEU A CA 1
ATOM 3760 C C . LEU A 1 489 ? -1.821 -13.156 2.480 1.00 92.62 489 LEU A C 1
ATOM 3762 O O . LEU A 1 489 ? -2.210 -13.195 3.646 1.00 92.62 489 LEU A O 1
ATOM 3766 N N . ASP A 1 490 ? -0.914 -12.276 2.055 1.00 92.50 490 ASP A N 1
ATOM 3767 C CA . ASP A 1 490 ? -0.279 -11.307 2.949 1.00 92.50 490 ASP A CA 1
ATOM 3768 C C . ASP A 1 490 ? -1.309 -10.316 3.523 1.00 92.50 490 ASP A C 1
ATOM 3770 O O . ASP A 1 490 ? -1.285 -10.026 4.720 1.00 92.50 490 ASP A O 1
ATOM 3774 N N . LEU A 1 491 ? -2.276 -9.855 2.719 1.00 93.44 491 LEU A N 1
ATOM 3775 C CA . LEU A 1 491 ? -3.370 -9.007 3.201 1.00 93.44 491 LEU A CA 1
ATOM 3776 C C . LEU A 1 491 ? -4.305 -9.744 4.167 1.00 93.44 491 LEU A C 1
ATOM 3778 O O . LEU A 1 491 ? -4.704 -9.158 5.174 1.00 93.44 491 LEU A O 1
ATOM 3782 N N . LEU A 1 492 ? -4.632 -11.015 3.907 1.00 94.38 492 LEU A N 1
ATOM 3783 C CA . LEU A 1 492 ? -5.431 -11.833 4.824 1.00 94.38 492 LEU A CA 1
ATOM 3784 C C . LEU A 1 492 ? -4.733 -11.929 6.189 1.00 94.38 492 LEU A C 1
ATOM 3786 O O . LEU A 1 492 ? -5.314 -11.550 7.206 1.00 94.38 492 LEU A O 1
ATOM 3790 N N . VAL A 1 493 ? -3.446 -12.278 6.179 1.00 96.00 493 VAL A N 1
ATOM 3791 C CA . VAL A 1 493 ? -2.581 -12.315 7.365 1.00 96.00 493 VAL A CA 1
ATOM 3792 C C . VAL A 1 493 ? -2.547 -10.969 8.085 1.00 96.00 493 VAL A C 1
ATOM 3794 O O . VAL A 1 493 ? -2.668 -10.909 9.306 1.00 96.00 493 VAL A O 1
ATOM 3797 N N . MET A 1 494 ? -2.420 -9.857 7.365 1.00 96.19 494 MET A N 1
ATOM 3798 C CA . MET A 1 494 ? -2.409 -8.533 7.987 1.00 96.19 494 MET A CA 1
ATOM 3799 C C . MET A 1 494 ? -3.758 -8.168 8.622 1.00 96.19 494 MET A C 1
ATOM 3801 O O . MET A 1 494 ? -3.774 -7.507 9.663 1.00 96.19 494 MET A O 1
ATOM 3805 N N . THR A 1 495 ? -4.886 -8.623 8.065 1.00 96.50 495 THR A N 1
ATOM 3806 C CA . THR A 1 495 ? -6.186 -8.473 8.740 1.00 96.50 495 THR A CA 1
ATOM 3807 C C . THR A 1 495 ? -6.271 -9.306 10.020 1.00 96.50 495 THR A C 1
ATOM 3809 O O . THR A 1 495 ? -6.770 -8.791 11.021 1.00 96.50 495 THR A O 1
ATOM 3812 N N . ASP A 1 496 ? -5.716 -10.526 10.044 1.00 95.75 496 ASP A N 1
ATOM 3813 C CA . ASP A 1 496 ? -5.593 -11.344 11.264 1.00 95.75 496 ASP A CA 1
ATOM 3814 C C . ASP A 1 496 ? -4.710 -10.664 12.321 1.00 95.75 496 ASP A C 1
ATOM 3816 O O . ASP A 1 496 ? -5.023 -10.680 13.517 1.00 95.75 496 ASP A O 1
ATOM 3820 N N . VAL A 1 497 ? -3.611 -10.037 11.887 1.00 96.50 497 VAL A N 1
ATOM 3821 C CA . VAL A 1 497 ? -2.707 -9.265 12.751 1.00 96.50 497 VAL A CA 1
ATOM 3822 C C . VAL A 1 497 ? -3.456 -8.112 13.407 1.00 96.50 497 VAL A C 1
ATOM 3824 O O . VAL A 1 497 ? -3.379 -7.955 14.626 1.00 96.50 497 VAL A O 1
ATOM 3827 N N . MET A 1 498 ? -4.212 -7.329 12.632 1.00 96.88 498 MET A N 1
ATOM 3828 C CA . MET A 1 498 ? -5.000 -6.222 13.176 1.00 96.88 498 MET A CA 1
ATOM 3829 C C . MET A 1 498 ? -6.118 -6.719 14.097 1.00 96.88 498 MET A C 1
ATOM 3831 O O . MET A 1 498 ? -6.296 -6.167 15.179 1.00 96.88 498 MET A O 1
ATOM 3835 N N . ALA A 1 499 ? -6.821 -7.792 13.742 1.00 94.94 499 ALA A N 1
ATOM 3836 C CA . ALA A 1 499 ? -7.841 -8.382 14.608 1.00 94.94 499 ALA A CA 1
ATOM 3837 C C . ALA A 1 499 ? -7.254 -8.879 15.942 1.00 94.94 499 ALA A C 1
ATOM 3839 O O . ALA A 1 499 ? -7.812 -8.640 17.014 1.00 94.94 499 ALA A O 1
ATOM 3840 N N . THR A 1 500 ? -6.075 -9.503 15.892 1.00 93.56 500 THR A N 1
ATOM 3841 C CA . THR A 1 500 ? -5.338 -9.948 17.083 1.00 93.56 500 THR A CA 1
ATOM 3842 C C . THR A 1 500 ? -4.845 -8.764 17.917 1.00 93.56 500 THR A C 1
ATOM 3844 O O . THR A 1 500 ? -4.933 -8.810 19.143 1.00 93.56 500 THR A O 1
ATOM 3847 N N . MET A 1 501 ? -4.387 -7.677 17.280 1.00 93.06 501 MET A N 1
ATOM 3848 C CA . MET A 1 501 ? -4.021 -6.430 17.966 1.00 93.06 501 MET A CA 1
ATOM 3849 C C . MET A 1 501 ? -5.192 -5.866 18.777 1.00 93.06 501 MET A C 1
ATOM 3851 O O . MET A 1 501 ? -4.997 -5.374 19.885 1.00 93.06 501 MET A O 1
ATOM 3855 N N . HIS A 1 502 ? -6.408 -5.986 18.240 1.00 92.12 502 HIS A N 1
ATOM 3856 C CA . HIS A 1 502 ? -7.649 -5.547 18.880 1.00 92.12 502 HIS A CA 1
ATOM 3857 C C . HIS A 1 502 ? -8.283 -6.606 19.797 1.00 92.12 502 HIS A C 1
ATOM 3859 O O . HIS A 1 502 ? -9.388 -6.413 20.292 1.00 92.12 502 HIS A O 1
ATOM 3865 N N . GLY A 1 503 ? -7.574 -7.701 20.092 1.00 91.12 503 GLY A N 1
ATOM 3866 C CA . GLY A 1 503 ? -7.969 -8.658 21.128 1.00 91.12 503 GLY A CA 1
ATOM 3867 C C . GLY A 1 503 ? -9.062 -9.644 20.726 1.00 91.12 503 GLY A C 1
ATOM 3868 O O . GLY A 1 503 ? -9.618 -10.287 21.611 1.00 91.12 503 GLY A O 1
ATOM 3869 N N . LEU A 1 504 ? -9.340 -9.812 19.424 1.00 91.56 504 LEU A N 1
ATOM 3870 C CA . LEU A 1 504 ? -10.422 -10.669 18.912 1.00 91.56 504 LEU A CA 1
ATOM 3871 C C . LEU A 1 504 ? -10.466 -12.061 19.569 1.00 91.56 504 LEU A C 1
ATOM 3873 O O . LEU A 1 504 ? -11.524 -12.536 19.958 1.00 91.56 504 LEU A O 1
ATOM 3877 N N . ARG A 1 505 ? -9.302 -12.695 19.751 1.00 88.50 505 ARG A N 1
ATOM 3878 C CA . ARG A 1 505 ? -9.168 -14.052 20.315 1.00 88.50 505 ARG A CA 1
ATOM 3879 C C . ARG A 1 505 ? -9.585 -14.181 21.783 1.00 88.50 505 ARG A C 1
ATOM 3881 O O . ARG A 1 505 ? -9.678 -15.300 22.273 1.00 88.50 505 ARG A O 1
ATOM 3888 N N . ARG A 1 506 ? -9.744 -13.067 22.502 1.00 86.50 506 ARG A N 1
ATOM 3889 C CA . ARG A 1 506 ? -10.043 -13.032 23.943 1.00 86.50 506 ARG A CA 1
ATOM 3890 C C . ARG A 1 506 ? -11.271 -12.191 24.273 1.00 86.50 506 ARG A C 1
ATOM 3892 O O . ARG A 1 506 ? -11.445 -11.812 25.430 1.00 86.50 506 ARG A O 1
ATOM 3899 N N . ILE A 1 507 ? -12.088 -11.854 23.276 1.00 87.38 507 ILE A N 1
ATOM 3900 C CA . ILE A 1 507 ? -13.342 -11.153 23.536 1.00 87.38 507 ILE A CA 1
ATOM 3901 C C . ILE A 1 507 ? -14.202 -12.035 24.439 1.00 87.38 507 ILE A C 1
ATOM 3903 O O . ILE A 1 507 ? -14.427 -13.206 24.146 1.00 87.38 507 ILE A O 1
ATOM 3907 N N . ASN A 1 508 ? -14.681 -11.457 25.539 1.00 85.50 508 ASN A N 1
ATOM 3908 C CA . ASN A 1 508 ? -15.784 -12.037 26.281 1.00 85.50 508 ASN A CA 1
ATOM 3909 C C . ASN A 1 508 ? -17.083 -11.643 25.572 1.00 85.50 508 ASN A C 1
ATOM 3911 O O . ASN A 1 508 ? -17.495 -10.490 25.664 1.00 85.50 508 ASN A O 1
ATOM 3915 N N . TRP A 1 509 ? -17.718 -12.576 24.867 1.00 85.62 509 TRP A N 1
ATOM 3916 C CA . TRP A 1 509 ? -18.950 -12.301 24.121 1.00 85.62 509 TRP A CA 1
ATOM 3917 C C . TRP A 1 509 ? -20.183 -12.086 25.007 1.00 85.62 509 TRP A C 1
ATOM 3919 O O . TRP A 1 509 ? -21.178 -11.560 24.523 1.00 85.62 509 TRP A O 1
ATOM 3929 N N . GLU A 1 510 ? -20.112 -12.391 26.307 1.00 84.75 510 GLU A N 1
ATOM 3930 C CA . GLU A 1 510 ? -21.144 -11.990 27.279 1.00 84.75 510 GLU A CA 1
ATOM 3931 C C . GLU A 1 510 ? -21.038 -10.504 27.662 1.00 84.75 510 GLU A C 1
ATOM 3933 O O . GLU A 1 510 ? -21.996 -9.902 28.141 1.00 84.75 510 GLU A O 1
ATOM 3938 N N . ALA A 1 511 ? -19.865 -9.898 27.456 1.00 84.19 511 ALA A N 1
ATOM 3939 C CA . ALA A 1 511 ? -19.596 -8.489 27.720 1.00 84.19 511 ALA A CA 1
ATOM 3940 C C . ALA A 1 511 ? -18.619 -7.924 26.669 1.00 84.19 511 ALA A C 1
ATOM 3942 O O . ALA A 1 511 ? -17.480 -7.570 27.006 1.00 84.19 511 ALA A O 1
ATOM 3943 N N . PRO A 1 512 ? -19.025 -7.878 25.383 1.00 84.88 512 PRO A N 1
ATOM 3944 C CA . PRO A 1 512 ? -18.125 -7.510 24.305 1.00 84.88 512 PRO A CA 1
ATOM 3945 C C . PRO A 1 512 ? -17.752 -6.023 24.393 1.00 84.88 512 PRO A C 1
ATOM 3947 O O . PRO A 1 512 ? -18.512 -5.203 24.917 1.00 84.88 512 PRO A O 1
ATOM 3950 N N . PRO A 1 513 ? -16.578 -5.626 23.872 1.00 83.38 513 PRO A N 1
ATOM 3951 C CA . PRO A 1 513 ? -16.252 -4.213 23.750 1.00 83.38 513 PRO A CA 1
ATOM 3952 C C . PRO A 1 513 ? -17.261 -3.523 22.826 1.00 83.38 513 PRO A C 1
ATOM 3954 O O . PRO A 1 513 ? -17.764 -4.130 21.887 1.00 83.38 513 PRO A O 1
ATOM 3957 N N . GLY A 1 514 ? -17.496 -2.223 23.025 1.00 85.88 514 GLY A N 1
ATOM 3958 C CA . GLY A 1 514 ? -18.542 -1.484 22.302 1.00 85.88 514 GLY A CA 1
ATOM 3959 C C . GLY A 1 514 ? -18.466 -1.537 20.768 1.00 85.88 514 GLY A C 1
ATOM 3960 O O . GLY A 1 514 ? -19.456 -1.274 20.103 1.00 85.88 514 GLY A O 1
ATOM 3961 N N . TRP A 1 515 ? -17.314 -1.860 20.177 1.00 85.94 515 TRP A N 1
ATOM 3962 C CA . TRP A 1 515 ? -17.158 -2.037 18.725 1.00 85.94 515 TRP A CA 1
ATOM 3963 C C . TRP A 1 515 ? -17.498 -3.452 18.227 1.00 85.94 515 TRP A C 1
ATOM 3965 O O . TRP A 1 515 ? -17.596 -3.657 17.020 1.00 85.94 515 TRP A O 1
ATOM 3975 N N . ALA A 1 516 ? -17.674 -4.408 19.139 1.00 87.31 516 ALA A N 1
ATOM 3976 C CA . ALA A 1 516 ? -18.040 -5.801 18.887 1.00 87.31 516 ALA A CA 1
ATOM 3977 C C . ALA A 1 516 ? -19.451 -6.152 19.398 1.00 87.31 516 ALA A C 1
ATOM 3979 O O . ALA A 1 516 ? -19.865 -7.298 19.272 1.00 87.31 516 ALA A O 1
ATOM 3980 N N . CYS A 1 517 ? -20.183 -5.195 19.979 1.00 87.50 517 CYS A N 1
ATOM 3981 C CA . CYS A 1 517 ? -21.592 -5.381 20.327 1.00 87.50 517 CYS A CA 1
ATOM 3982 C C . CYS A 1 517 ? -22.473 -5.560 19.078 1.00 87.50 517 CYS A C 1
ATOM 3984 O O . CYS A 1 517 ? -22.072 -5.211 17.960 1.00 87.50 517 CYS A O 1
ATOM 3986 N N . ASP A 1 518 ? -23.712 -6.002 19.301 1.00 87.50 518 ASP A N 1
ATOM 3987 C CA . ASP A 1 518 ? -24.779 -5.997 18.297 1.00 87.50 518 ASP A CA 1
ATOM 3988 C C . ASP A 1 518 ? -25.028 -4.603 17.714 1.00 87.50 518 ASP A C 1
ATOM 3990 O O . ASP A 1 518 ? -24.712 -3.580 18.329 1.00 87.50 518 ASP A O 1
ATOM 3994 N N . TRP A 1 519 ? -25.628 -4.557 16.521 1.00 87.06 519 TRP A N 1
ATOM 3995 C CA . TRP A 1 519 ? -25.728 -3.351 15.693 1.00 87.06 519 TRP A CA 1
ATOM 3996 C C . TRP A 1 519 ? -26.237 -2.104 16.422 1.00 87.06 519 TRP A C 1
ATOM 3998 O O . TRP A 1 519 ? -25.705 -1.019 16.192 1.00 87.06 519 TRP A O 1
ATOM 4008 N N . ASP A 1 520 ? -27.224 -2.246 17.307 1.00 85.31 520 ASP A N 1
ATOM 4009 C CA . ASP A 1 520 ? -27.843 -1.119 18.019 1.00 85.31 520 ASP A CA 1
ATOM 4010 C C . ASP A 1 520 ? -26.924 -0.488 19.071 1.00 85.31 520 ASP A C 1
ATOM 4012 O O . ASP A 1 520 ? -27.025 0.704 19.360 1.00 85.31 520 ASP A O 1
ATOM 4016 N N . GLN A 1 521 ? -26.005 -1.276 19.629 1.00 85.06 521 GLN A N 1
ATOM 4017 C CA . GLN A 1 521 ? -25.049 -0.837 20.648 1.00 85.06 521 GLN A CA 1
ATOM 4018 C C . GLN A 1 521 ? -23.641 -0.642 20.072 1.00 85.06 521 GLN A C 1
ATOM 4020 O O . GLN A 1 521 ? -22.754 -0.117 20.750 1.00 85.06 521 GLN A O 1
ATOM 4025 N N . ASN A 1 522 ? -23.423 -1.047 18.819 1.00 85.44 522 ASN A N 1
ATOM 4026 C CA . ASN A 1 522 ? -22.116 -1.032 18.198 1.00 85.44 522 ASN A CA 1
ATOM 4027 C C . ASN A 1 522 ? -21.667 0.393 17.850 1.00 85.44 522 ASN A C 1
ATOM 4029 O O . ASN A 1 522 ? -22.228 1.065 16.980 1.00 85.44 522 ASN A O 1
ATOM 4033 N N . VAL A 1 523 ? -20.577 0.849 18.468 1.00 86.31 523 VAL A N 1
ATOM 4034 C CA . VAL A 1 523 ? -20.065 2.218 18.286 1.00 86.31 523 VAL A CA 1
ATOM 4035 C C . VAL A 1 523 ? -19.595 2.517 16.857 1.00 86.31 523 VAL A C 1
ATOM 4037 O O . VAL A 1 523 ? -19.497 3.695 16.488 1.00 86.31 523 VAL A O 1
ATOM 4040 N N . LEU A 1 524 ? -19.313 1.487 16.050 1.00 88.00 524 LEU A N 1
ATOM 4041 C CA . LEU A 1 524 ? -18.902 1.605 14.648 1.00 88.00 524 LEU A CA 1
ATOM 4042 C C . LEU A 1 524 ? -20.082 1.719 13.682 1.00 88.00 524 LEU A C 1
ATOM 4044 O O . LEU A 1 524 ? -19.878 2.151 12.545 1.00 88.00 524 LEU A O 1
ATOM 4048 N N . VAL A 1 525 ? -21.295 1.369 14.117 1.00 89.88 525 VAL A N 1
ATOM 4049 C CA . VAL A 1 525 ? -22.505 1.493 13.305 1.00 89.88 525 VAL A CA 1
ATOM 4050 C C . VAL A 1 525 ? -22.964 2.953 13.289 1.00 89.88 525 VAL A C 1
ATOM 4052 O O . VAL A 1 525 ? -22.980 3.652 14.312 1.00 89.88 525 VAL A O 1
ATOM 4055 N N . LYS A 1 526 ? -23.268 3.449 12.088 1.00 90.56 526 LYS A N 1
ATOM 4056 C CA . LYS A 1 526 ? -23.720 4.817 11.808 1.00 90.56 526 LYS A CA 1
ATOM 4057 C C . LYS A 1 526 ? -24.814 4.800 10.734 1.00 90.56 526 LYS A C 1
ATOM 4059 O O . LYS A 1 526 ? -24.805 3.909 9.889 1.00 90.56 526 LYS A O 1
ATOM 4064 N N . PRO A 1 527 ? -25.735 5.775 10.724 1.00 88.56 527 PRO A N 1
ATOM 4065 C CA . PRO A 1 527 ? -26.651 5.951 9.601 1.00 88.56 527 PRO A CA 1
ATOM 4066 C C . PRO A 1 527 ? -25.871 6.273 8.318 1.00 88.56 527 PRO A C 1
ATOM 4068 O O . PRO A 1 527 ? -24.898 7.033 8.356 1.00 88.56 527 PRO A O 1
ATOM 4071 N N . ILE A 1 528 ? -26.291 5.699 7.189 1.00 85.19 528 ILE A N 1
ATOM 4072 C CA . ILE A 1 528 ? -25.814 6.101 5.865 1.00 85.19 528 ILE A CA 1
ATOM 4073 C C . ILE A 1 528 ? -26.655 7.308 5.462 1.00 85.19 528 ILE A C 1
ATOM 4075 O O . ILE A 1 528 ? -27.846 7.181 5.197 1.00 85.19 528 ILE A O 1
ATOM 4079 N N . VAL 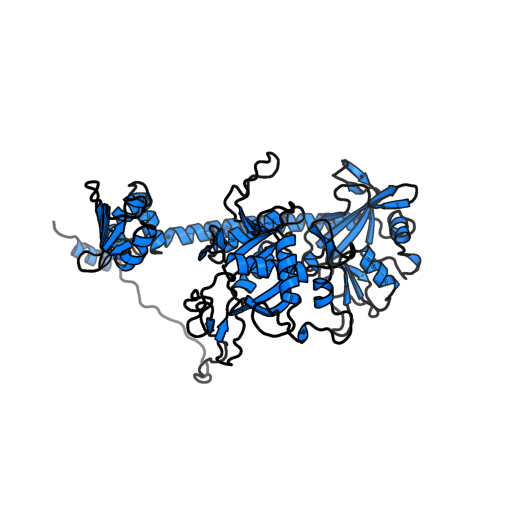A 1 529 ? -26.051 8.494 5.450 1.00 71.56 529 VAL A N 1
ATOM 4080 C CA . VAL A 1 529 ? -26.720 9.687 4.924 1.00 71.56 529 VAL A CA 1
ATOM 4081 C C . VAL A 1 529 ? -26.681 9.592 3.403 1.00 71.56 529 VAL A C 1
ATOM 4083 O O . VAL A 1 529 ? -25.641 9.812 2.786 1.00 71.56 529 VAL A O 1
ATOM 4086 N N . THR A 1 530 ? -27.798 9.205 2.798 1.00 50.66 530 THR A N 1
ATOM 4087 C CA . THR A 1 530 ? -28.019 9.357 1.360 1.00 50.66 530 THR A CA 1
ATOM 4088 C C . THR A 1 530 ? -28.474 10.791 1.106 1.00 50.66 530 THR A C 1
ATOM 4090 O O . THR A 1 530 ? -29.470 11.214 1.689 1.00 50.66 530 THR A O 1
ATOM 4093 N N . ASP A 1 531 ? -27.780 11.538 0.241 1.00 41.09 531 ASP A N 1
ATOM 4094 C CA . ASP A 1 531 ? -28.210 12.853 -0.277 1.00 41.09 531 ASP A CA 1
ATOM 4095 C C . ASP A 1 531 ? -29.451 12.714 -1.188 1.00 41.09 531 ASP A C 1
ATOM 4097 O O . ASP A 1 531 ? -29.462 13.064 -2.366 1.00 41.09 531 ASP A O 1
ATOM 4101 N N . THR A 1 532 ? -30.529 12.160 -0.647 1.00 38.00 532 THR A N 1
ATOM 4102 C CA . THR A 1 532 ? -31.828 12.020 -1.298 1.00 38.00 532 THR A CA 1
ATOM 4103 C C . THR A 1 532 ? -32.914 12.318 -0.282 1.00 38.00 532 THR A C 1
ATOM 4105 O O . THR A 1 532 ? -33.655 11.428 0.102 1.00 38.00 532 THR A O 1
ATOM 4108 N N . GLU A 1 533 ? -32.973 13.570 0.172 1.00 30.97 533 GLU A N 1
ATOM 4109 C CA . GLU A 1 533 ? -34.199 14.234 0.631 1.00 30.97 533 GLU A CA 1
ATOM 4110 C C . GLU A 1 533 ? -33.907 15.725 0.862 1.00 30.97 533 GLU A C 1
ATOM 4112 O O . GLU A 1 533 ? -33.713 16.206 1.974 1.00 30.97 533 GLU A O 1
ATOM 4117 N N . VAL A 1 534 ? -33.862 16.487 -0.234 1.00 31.22 534 VAL A N 1
ATOM 4118 C CA . VAL A 1 534 ? -34.139 17.926 -0.168 1.00 31.22 534 VAL A CA 1
ATOM 4119 C C . VAL A 1 534 ? -35.659 18.055 -0.031 1.00 31.22 534 VAL A C 1
ATOM 4121 O O . VAL A 1 534 ? -36.371 17.616 -0.941 1.00 31.22 534 VAL A O 1
ATOM 4124 N N . PRO A 1 535 ? -36.203 18.640 1.052 1.00 32.47 535 PRO A N 1
ATOM 4125 C CA . PRO A 1 535 ? -37.628 18.920 1.121 1.00 32.47 535 PRO A CA 1
ATOM 4126 C C . PRO A 1 535 ? -38.004 19.869 -0.021 1.00 32.47 535 PRO A C 1
ATOM 4128 O O . PRO A 1 535 ? -37.433 20.953 -0.159 1.00 32.47 535 PRO A O 1
ATOM 4131 N N . LYS A 1 536 ? -38.962 19.454 -0.858 1.00 36.38 536 LYS A N 1
ATOM 4132 C CA . LYS A 1 536 ? -39.560 20.283 -1.912 1.00 36.38 536 LYS A CA 1
ATOM 4133 C C . LYS A 1 536 ? -40.199 21.533 -1.295 1.00 36.38 536 LYS A C 1
ATOM 4135 O O . LYS A 1 536 ? -41.346 21.497 -0.861 1.00 36.38 536 LYS A O 1
ATOM 4140 N N . GLY A 1 537 ? -39.470 22.644 -1.314 1.00 30.33 537 GLY A N 1
ATOM 4141 C CA . GLY A 1 537 ? -39.990 23.992 -1.102 1.00 30.33 537 GLY A CA 1
ATOM 4142 C C . GLY A 1 537 ? -40.033 24.764 -2.420 1.00 30.33 537 GLY A C 1
ATOM 4143 O O . GLY A 1 537 ? -39.002 25.239 -2.875 1.00 30.33 537 GLY A O 1
ATOM 4144 N N . SER A 1 538 ? -41.230 24.842 -3.013 1.00 28.41 538 SER A N 1
ATOM 4145 C CA . SER A 1 538 ? -41.742 25.842 -3.977 1.00 28.41 538 SER A CA 1
ATOM 4146 C C . SER A 1 538 ? -40.871 26.325 -5.159 1.00 28.41 538 SER A C 1
ATOM 4148 O O . SER A 1 538 ? -39.835 26.963 -5.004 1.00 28.41 538 SER A O 1
ATOM 4150 N N . ALA A 1 539 ? -41.422 26.110 -6.358 1.00 29.73 539 ALA A N 1
ATOM 4151 C CA . ALA A 1 539 ? -40.975 26.557 -7.678 1.00 29.73 539 ALA A CA 1
ATOM 4152 C C . ALA A 1 539 ? -40.820 28.099 -7.829 1.00 29.73 539 ALA A C 1
ATOM 4154 O O . ALA A 1 539 ? -41.345 28.860 -7.013 1.00 29.73 539 ALA A O 1
ATOM 4155 N N . PRO A 1 540 ? -40.109 28.573 -8.875 1.00 28.69 540 PRO A N 1
ATOM 4156 C CA . PRO A 1 540 ? -39.475 29.887 -8.914 1.00 28.69 540 PRO A CA 1
ATOM 4157 C C . PRO A 1 540 ? -40.431 31.005 -9.352 1.00 28.69 540 PRO A C 1
ATOM 4159 O O . PRO A 1 540 ? -40.983 30.990 -10.451 1.00 28.69 540 PRO A O 1
ATOM 4162 N N . GLY A 1 541 ? -40.571 32.019 -8.498 1.00 27.19 541 GLY A N 1
ATOM 4163 C CA . GLY A 1 541 ? -41.224 33.284 -8.820 1.00 27.19 541 GLY A CA 1
ATOM 4164 C C . GLY A 1 541 ? -40.253 34.270 -9.473 1.00 27.19 541 GLY A C 1
ATOM 4165 O O . GLY A 1 541 ? -39.314 34.732 -8.836 1.00 27.19 541 GLY A O 1
ATOM 4166 N N . ASN A 1 542 ? -40.506 34.538 -10.752 1.00 27.81 542 ASN A N 1
ATOM 4167 C CA . ASN A 1 542 ? -40.184 35.712 -11.572 1.00 27.81 542 ASN A CA 1
ATOM 4168 C C . ASN A 1 542 ? -39.237 36.794 -10.994 1.00 27.81 542 ASN A C 1
ATOM 4170 O O . ASN A 1 542 ? -39.544 37.451 -10.003 1.00 27.81 542 ASN A O 1
ATOM 4174 N N . ILE A 1 543 ? -38.146 37.069 -11.716 1.00 26.09 543 ILE A N 1
ATOM 4175 C CA . ILE A 1 543 ? -37.224 38.194 -11.486 1.00 26.09 543 ILE A CA 1
ATOM 4176 C C . ILE A 1 543 ? -37.788 39.472 -12.133 1.00 26.09 543 ILE A C 1
ATOM 4178 O O . ILE A 1 543 ? -37.972 39.484 -13.352 1.00 26.09 543 ILE A O 1
ATOM 4182 N N . PRO A 1 544 ? -37.905 40.596 -11.401 1.00 25.56 544 PRO A N 1
ATOM 4183 C CA . PRO A 1 544 ? -37.806 41.926 -11.991 1.00 25.56 544 PRO A CA 1
ATOM 4184 C C . PRO A 1 544 ? -36.444 42.566 -11.682 1.00 25.56 544 PRO A C 1
ATOM 4186 O O . PRO A 1 544 ? -35.904 42.471 -10.582 1.00 25.56 544 PRO A O 1
ATOM 4189 N N . ARG A 1 545 ? -35.888 43.234 -12.697 1.00 26.33 545 ARG A N 1
ATOM 4190 C CA . ARG A 1 545 ? -34.596 43.933 -12.686 1.00 26.33 545 ARG A CA 1
ATOM 4191 C C . ARG A 1 545 ? -34.589 45.190 -11.792 1.00 26.33 545 ARG A C 1
ATOM 4193 O O . ARG A 1 545 ? -35.486 46.014 -11.893 1.00 26.33 545 ARG A O 1
ATOM 4200 N N . ASN A 1 546 ? -33.464 45.356 -11.084 1.00 30.98 546 ASN A N 1
ATOM 4201 C CA . ASN A 1 546 ? -32.769 46.578 -10.630 1.00 30.98 546 ASN A CA 1
ATOM 4202 C C . ASN A 1 546 ? -33.511 47.687 -9.850 1.00 30.98 546 ASN A C 1
ATOM 4204 O O . ASN A 1 546 ? -34.269 48.456 -10.433 1.00 30.98 546 ASN A O 1
ATOM 4208 N N . ARG A 1 547 ? -33.025 47.965 -8.624 1.00 24.06 547 ARG A N 1
ATOM 4209 C CA . ARG A 1 547 ? -32.428 49.269 -8.235 1.00 24.06 547 ARG A CA 1
ATOM 4210 C C . ARG A 1 547 ? -31.705 49.192 -6.881 1.00 24.06 547 ARG A C 1
ATOM 4212 O O . ARG A 1 547 ? -32.127 48.479 -5.982 1.00 24.06 547 ARG A O 1
ATOM 4219 N N . VAL A 1 548 ? -30.604 49.933 -6.777 1.00 29.59 548 VAL A N 1
ATOM 4220 C CA . VAL A 1 548 ? -29.735 50.078 -5.596 1.00 29.59 548 VAL A CA 1
ATOM 4221 C C . VAL A 1 548 ? -30.116 51.328 -4.781 1.00 29.59 548 VAL A C 1
ATOM 4223 O O . VAL A 1 548 ? -30.527 52.321 -5.380 1.00 29.59 548 VAL A O 1
ATOM 4226 N N . ALA A 1 549 ? -29.834 51.248 -3.465 1.00 26.06 549 ALA A N 1
ATOM 4227 C CA . ALA A 1 549 ? -29.579 52.288 -2.435 1.00 26.06 549 ALA A CA 1
ATOM 4228 C C . ALA A 1 549 ? -30.706 52.548 -1.401 1.00 26.06 549 ALA A C 1
ATOM 4230 O O . ALA A 1 549 ? -31.871 52.437 -1.777 1.00 26.06 549 ALA A O 1
ATOM 4231 N N . PRO A 1 550 ? -30.415 52.991 -0.146 1.00 28.08 550 PRO A N 1
ATOM 4232 C CA . PRO A 1 550 ? -29.133 53.095 0.578 1.00 28.08 550 PRO A CA 1
ATOM 4233 C C . PRO A 1 550 ? -29.121 52.488 2.011 1.00 28.08 550 PRO A C 1
ATOM 4235 O O . PRO A 1 550 ? -30.139 52.182 2.624 1.00 28.08 550 PRO A O 1
ATOM 4238 N N . THR A 1 551 ? -27.902 52.349 2.532 1.00 33.50 551 THR A N 1
ATOM 4239 C CA . THR A 1 551 ? -27.473 52.023 3.905 1.00 33.50 551 THR A CA 1
ATOM 4240 C C . THR A 1 551 ? -27.912 53.044 4.964 1.00 33.50 551 THR A C 1
ATOM 4242 O O . THR A 1 551 ? -27.859 54.243 4.708 1.00 33.50 551 THR A O 1
ATOM 4245 N N . ALA A 1 552 ? -28.234 52.579 6.178 1.00 31.78 552 ALA A N 1
ATOM 4246 C CA . ALA A 1 552 ? -28.392 53.433 7.361 1.00 31.78 552 ALA A CA 1
ATOM 4247 C C . ALA A 1 552 ? -27.026 53.853 7.947 1.00 31.78 552 ALA A C 1
ATOM 4249 O O . ALA A 1 552 ? -26.086 53.056 7.992 1.00 31.78 552 ALA A O 1
ATOM 4250 N N . GLU A 1 553 ? -26.933 55.116 8.367 1.00 30.50 553 GLU A N 1
ATOM 4251 C CA . GLU A 1 553 ? -25.699 55.829 8.719 1.00 30.50 553 GLU A CA 1
ATOM 4252 C C . GLU A 1 553 ? -25.062 55.412 10.064 1.00 30.50 553 GLU A C 1
ATOM 4254 O O . GLU A 1 553 ? -25.758 55.062 11.021 1.00 30.50 553 GLU A O 1
ATOM 4259 N N . PRO A 1 554 ? -23.722 55.495 10.183 1.00 34.16 554 PRO A N 1
ATOM 4260 C CA . PRO A 1 554 ? -23.012 55.294 11.441 1.00 34.16 554 PRO A CA 1
ATOM 4261 C C . PRO A 1 554 ? -23.065 56.545 12.339 1.00 34.16 554 PRO A C 1
ATOM 4263 O O . PRO A 1 554 ? -22.786 57.654 11.893 1.00 34.16 554 PRO A O 1
ATOM 4266 N N . LYS A 1 555 ? -23.331 56.345 13.640 1.00 39.69 555 LYS A N 1
ATOM 4267 C CA . LYS A 1 555 ? -23.377 57.402 14.677 1.00 39.69 555 LYS A CA 1
ATOM 4268 C C . LYS A 1 555 ? -22.142 58.311 14.657 1.00 39.69 555 LYS A C 1
ATOM 4270 O O . LYS A 1 555 ? -21.019 57.810 14.528 1.00 39.69 555 LYS A O 1
ATOM 4275 N N . SER A 1 556 ? -22.319 59.611 14.875 1.00 36.03 556 SER A N 1
ATOM 4276 C CA . SER A 1 556 ? -21.239 60.605 14.833 1.00 36.03 556 SER A CA 1
ATOM 4277 C C . SER A 1 556 ? -20.251 60.465 16.004 1.00 36.03 556 SER A C 1
ATOM 4279 O O . SER A 1 556 ? -20.557 59.907 17.061 1.00 36.03 556 SER A O 1
ATOM 4281 N N . ALA A 1 557 ? -19.029 60.976 15.833 1.00 33.31 557 ALA A N 1
ATOM 4282 C CA . ALA A 1 557 ? -18.002 60.956 16.879 1.00 33.31 557 ALA A CA 1
ATOM 4283 C C . ALA A 1 557 ? -18.382 61.809 18.109 1.00 33.31 557 ALA A C 1
ATOM 4285 O O . ALA A 1 557 ? -18.014 61.457 19.228 1.00 33.31 557 ALA A O 1
ATOM 4286 N N . ALA A 1 558 ? -19.173 62.871 17.920 1.00 37.88 558 ALA A N 1
ATOM 4287 C CA . ALA A 1 558 ? -19.699 63.700 19.005 1.00 37.88 558 ALA A CA 1
ATOM 4288 C C . ALA A 1 558 ? -20.676 62.921 19.908 1.00 37.88 558 ALA A C 1
ATOM 4290 O O . ALA A 1 558 ? -20.623 63.042 21.131 1.00 37.88 558 ALA A O 1
ATOM 4291 N N . GLU A 1 559 ? -21.498 62.042 19.328 1.00 42.78 559 GLU A N 1
ATOM 4292 C CA . GLU A 1 559 ? -22.441 61.192 20.070 1.00 42.78 559 GLU A CA 1
ATOM 4293 C C . GLU A 1 559 ? -21.732 60.072 20.845 1.00 42.78 559 GLU A C 1
ATOM 4295 O O . GLU A 1 559 ? -22.108 59.768 21.976 1.00 42.78 559 GLU A O 1
ATOM 4300 N N . ARG A 1 560 ? -20.645 59.508 20.296 1.00 42.56 560 ARG A N 1
ATOM 4301 C CA . ARG A 1 560 ? -19.808 58.515 21.002 1.00 42.56 560 ARG A CA 1
ATOM 4302 C C . ARG A 1 560 ? -18.993 59.145 22.138 1.00 42.56 560 ARG A C 1
ATOM 4304 O O . ARG A 1 560 ? -18.754 58.498 23.156 1.00 42.56 560 ARG A O 1
ATOM 4311 N N . MET A 1 561 ? -18.594 60.410 21.990 1.00 37.81 561 MET A N 1
ATOM 4312 C CA . MET A 1 561 ? -17.867 61.163 23.018 1.00 37.81 561 MET A CA 1
ATOM 4313 C C . MET A 1 561 ? -18.770 61.623 24.169 1.00 37.81 561 MET A C 1
ATOM 4315 O O . MET A 1 561 ? -18.339 61.587 25.320 1.00 37.81 561 MET A O 1
ATOM 4319 N N . ALA A 1 562 ? -20.034 61.956 23.895 1.00 47.00 562 ALA A N 1
ATOM 4320 C CA . ALA A 1 562 ? -21.032 62.260 24.923 1.00 47.00 562 ALA A CA 1
ATOM 4321 C C . ALA A 1 562 ? -21.393 61.032 25.788 1.00 47.00 562 ALA A C 1
ATOM 4323 O O . ALA A 1 562 ? -21.609 61.164 26.993 1.00 47.00 562 ALA A O 1
ATOM 4324 N N . GLU A 1 563 ? -21.405 59.827 25.205 1.00 44.12 563 GLU A N 1
ATOM 4325 C CA . GLU A 1 563 ? -21.617 58.568 25.940 1.00 44.12 563 GLU A CA 1
ATOM 4326 C C . GLU A 1 563 ? -20.408 58.184 26.813 1.00 44.12 563 GLU A C 1
ATOM 4328 O O . GLU A 1 563 ? -20.581 57.704 27.933 1.00 44.12 563 GLU A O 1
ATOM 4333 N N . LEU A 1 564 ? -19.181 58.458 26.350 1.00 41.31 564 LEU A N 1
ATOM 4334 C CA . LEU A 1 564 ? -17.944 58.247 27.115 1.00 41.31 564 LEU A CA 1
ATOM 4335 C C . LEU A 1 564 ? -17.764 59.272 28.250 1.00 41.31 564 LEU A C 1
ATOM 4337 O O . LEU A 1 564 ? -17.330 58.893 29.336 1.00 41.31 564 LEU A O 1
ATOM 4341 N N . ALA A 1 565 ? -18.180 60.528 28.052 1.00 43.97 565 ALA A N 1
ATOM 4342 C CA . ALA A 1 565 ? -18.208 61.555 29.099 1.00 43.97 565 ALA A CA 1
ATOM 4343 C C . ALA A 1 565 ? -19.263 61.271 30.190 1.00 43.97 565 ALA A C 1
ATOM 4345 O O . ALA A 1 565 ? -19.054 61.612 31.349 1.00 43.97 565 ALA A O 1
ATOM 4346 N N . LYS A 1 566 ? -20.360 60.575 29.851 1.00 50.56 566 LYS A N 1
ATOM 4347 C CA . LYS A 1 566 ? -21.350 60.059 30.820 1.00 50.56 566 LYS A CA 1
ATOM 4348 C C . LYS A 1 566 ? -20.879 58.823 31.592 1.00 50.56 566 LYS A C 1
ATOM 4350 O O . LYS A 1 566 ? -21.403 58.553 32.667 1.00 50.56 566 LYS A O 1
ATOM 4355 N N . LYS A 1 567 ? -19.937 58.053 31.037 1.00 44.94 567 LYS A N 1
ATOM 4356 C CA . LYS A 1 567 ? -19.456 56.786 31.614 1.00 44.94 567 LYS A CA 1
ATOM 4357 C C . LYS A 1 567 ? -18.197 56.949 32.479 1.00 44.94 567 LYS A C 1
ATOM 4359 O O . LYS A 1 567 ? -17.917 56.059 33.274 1.00 44.94 567 LYS A O 1
ATOM 4364 N N . TYR A 1 568 ? -17.475 58.070 32.348 1.00 48.94 568 TYR A N 1
ATOM 4365 C CA . TYR A 1 568 ? -16.207 58.331 33.052 1.00 48.94 568 TYR A CA 1
ATOM 4366 C C . TYR A 1 568 ? -16.016 59.791 33.529 1.00 48.94 568 TYR A C 1
ATOM 4368 O O . TYR A 1 568 ? -14.896 60.185 33.842 1.00 48.94 568 TYR A O 1
ATOM 4376 N N . GLY A 1 569 ? -17.071 60.613 33.569 1.00 39.94 569 GLY A N 1
ATOM 4377 C CA . GLY A 1 569 ? -17.012 61.984 34.095 1.00 39.94 569 GLY A CA 1
ATOM 4378 C C . GLY A 1 569 ? -17.404 62.062 35.577 1.00 39.94 569 GLY A C 1
ATOM 4379 O O . GLY A 1 569 ? -18.499 61.626 35.920 1.00 39.94 569 GLY A O 1
ATOM 4380 N N . SER A 1 570 ? -16.529 62.672 36.394 1.00 38.97 570 SER A N 1
ATOM 4381 C CA . SER A 1 570 ? -16.610 62.920 37.857 1.00 38.97 570 SER A CA 1
ATOM 4382 C C . SER A 1 570 ? -16.335 61.676 38.728 1.00 38.97 570 SER A C 1
ATOM 4384 O O . SER A 1 570 ? -17.169 60.781 38.796 1.00 38.97 570 SER A O 1
ATOM 4386 N N . ASN A 1 571 ? -15.208 61.516 39.428 1.00 39.53 571 ASN A N 1
ATOM 4387 C CA . ASN A 1 571 ? -14.179 62.434 39.938 1.00 39.53 571 ASN A CA 1
ATOM 4388 C C . ASN A 1 571 ? -12.783 61.842 39.727 1.00 39.53 571 ASN A C 1
ATOM 4390 O O . ASN A 1 571 ? -12.655 60.608 39.905 1.00 39.53 571 ASN A O 1
#

pLDDT: mean 79.89, std 17.87, range [24.06, 98.31]

Nearest PDB structures (foldseek):
  5vaz-assembly2_B  TM=4.046E-01  e=2.186E-01  Pseudomonas aeruginosa PAO1
  5guj-assembly1_A  TM=5.669E-01  e=7.657E-01  Bacillus subtilis subsp. subtilis str. 168
  6z1p-assembly1_At  TM=2.207E-01  e=5.019E+00  Tetrahymena thermophila SB210

Solvent-accessible surface area (backbone atoms only — not comparable to full-atom values): 32302 Å² total; per-residue (Å²): 136,81,79,80,81,49,73,67,56,51,27,54,57,46,32,79,44,21,66,60,51,50,43,71,52,23,67,44,34,46,81,55,90,49,29,38,23,13,40,38,62,87,11,42,62,47,76,34,22,42,32,26,47,43,71,101,56,42,21,34,36,39,36,74,83,50,95,52,64,42,45,43,48,51,48,40,5,55,40,75,44,79,59,36,57,71,57,20,51,55,50,49,35,55,76,71,67,65,60,63,72,65,49,53,56,50,47,50,53,50,48,52,49,50,50,50,52,47,52,52,50,51,50,51,51,49,52,35,19,49,52,23,43,50,57,57,69,76,28,41,66,75,36,75,96,34,70,54,36,50,27,37,40,73,71,75,39,60,63,84,80,38,100,59,69,43,80,34,41,27,32,30,75,69,36,76,36,82,90,76,74,42,65,33,33,25,40,35,31,42,24,23,38,73,92,62,49,62,33,17,25,39,39,33,37,40,33,77,56,96,88,40,43,41,68,27,97,52,99,69,36,62,50,68,41,48,67,53,74,87,25,30,28,54,57,39,52,25,72,80,63,45,55,82,82,67,57,58,95,86,60,65,72,49,75,36,43,42,63,69,64,34,49,50,48,47,71,75,39,74,55,44,20,30,28,16,32,73,37,63,46,56,69,20,44,78,47,73,44,72,49,75,52,74,72,53,14,32,35,54,76,45,77,49,73,41,85,36,35,59,58,82,37,68,64,40,42,48,51,51,53,47,52,52,63,67,41,62,48,73,51,92,81,71,78,55,30,15,38,40,59,77,60,46,66,46,80,36,74,67,62,96,51,27,36,58,40,46,53,49,39,49,54,52,34,37,76,69,65,63,35,40,75,81,49,70,40,96,90,28,75,23,49,29,48,34,42,28,39,71,46,89,51,90,87,45,63,67,68,46,69,43,52,62,61,75,89,51,100,86,60,82,92,82,58,73,54,76,58,67,33,39,37,27,19,53,49,63,42,46,55,51,48,52,60,26,68,69,44,86,60,88,51,71,37,14,66,44,73,54,73,83,61,54,50,97,55,85,76,36,74,55,61,52,14,54,63,23,50,42,81,45,96,87,66,44,67,41,60,76,40,97,83,54,56,40,67,55,35,54,48,52,36,43,52,52,50,50,40,52,45,69,36,58,92,70,62,48,80,93,67,45,57,52,74,67,38,62,73,93,64,14,72,42,47,42,77,57,86,68,101,78,75,79,80,90,74,79,84,88,80,82,89,81,85,88,85,86,88,83,84,86,82,80,84,54,72,70,61,58,48,55,54,49,49,71,72,73,57,86,133

Sequence (571 aa):
MTAAPTAKEVSQMLTASMPTLARECLPGGQKRGNEWTAGSLAGEPGTRVSVRIAGSKVGTWKNFASEEGGDALDLVSACLTGGDLKQAFKWACNWLGLSSERVEERRVELKEKAETEKRAAEQDAAKRRLRARDIWLGSREDIRATPVDLYLRSRGIDLTRFDHPPHALRFAPEHYCTEIEAPLPAMLAAITNLEGRIVAVHQTWLGQHGGQWSKAKLECSKKVLGTFAGSGIRLRRGQSGKALKQVSPDEMVAIGEGIETCLSVALACPELRILAAVSLSNLGTIRLTRAWGVDGESWIIEHRRVPADPATSPEDWDTLLTSLTETLYPLADGSGRGMRVLAIGYDSGGSEGVTLQAYGAWKRARRSSRARMIGQIEGREAWTILPLKGASNLNAASLAVSYPNTQRKDRNAAARGEIPLGVFNPNRFKDDAVTQLQRADAGPWCVHFPYALRAAEPPHPFFEQIVSERRQDSGRWEKLTSSSRNEVLDLLVMTDVMATMHGLRRINWEAPPGWACDWDQNVLVKPIVTDTEVPKGSAPGNIPRNRVAPTAEPKSAAERMAELAKKYGSN

Secondary structure (DSSP, 8-state):
-PPPPPHHHHHHHHHTTHHHHHHHH-TT-EEETTEEEESSTT--SSSSEEEE-SSTTTT-EEESSSS-EE-HHHHHHHHHSTT-HHHHHHHHHHHTT---HHHHHHHHHHHHHHHHHHHHHHHHHHHHHHHHHHHHHTSBS--TTSHHHHHHHTTT--GGGSSS--TTEEEEEEEEETTTTEEEEEEEEEEE-TT--EEEEEEEEEEEETTEEEE-S-TTSEEEEE--TT-BEEEEE-TT---GGG--TTS-EEEESSHHHHHHHHHH-TTSEEEE-SSGGGG-EEEEEEEE-GGG-EEEEEEEEE---TTT-HHHHHHHHHHHHH-EEEPTT-SSEEEEP--EEEE---STTHHHHHHHHHHHHHHTT-S-EEEEETTEEEESEEEEEE-SSTT--SEEEE------TTS-SS-SS-S-EEEE-HHHHHHHHHHHHT--SSSTT-EE--GGGS-SSS--HHHHHHTSEEE-TTS-EEESSTT---HHHHHHHHHHHHHHHTTGGG--TTS--TTTS-TTT-TTEEE---S-----------PPP-----PPPPPPHHHHHHHHHHHH---

Mean predicted aligned error: 19.12 Å

Organism: Acetobacter aceti (NCBI:txid435)

Foldseek 3Di:
DPDQDDPVRLLVLLLVVQVVLLCVQQVQWDDDPQWTAAPDSQNHRDHQKIAGNDDPRGQWIAGNVDRDIDGVLQSQCVRPVVNPSVVSSVVSCVVSVNPDPVVVVVVVVVVVVVVVVVVVVVVVLVVLQVVQVVVLVPFAQDCPPHLNQLALVVLVQHCVLDPHFQRQWTWDCFCQDPQVRGTAIWIKGFKAALVRRGRKIKIAGWDADPNGIYTPPGPDRIDMRHDRANIWGFRACAPVVDRNNPDDPPADEAEEADPSVQSVVCSVCVRHGTTHLVHVLNVADWDWDKDAAPQGEIETPDIDGHRARLQPDLVSLLVVLCCQQPDFDDDPPPPLKGFHQQADEDELDDDPRNVVSLQVSLVVCVVVVNWDQPDADPNATQIRYAHEDEDPDLPDDQKHWFQDAPPDPPDDDDGGRDHTYIYHHLLVLLVLLVVLPPDPDDDRSHYHYDPVQADPDDPSLLVQLLVQWDQDPVSDIDGPDPPRHNVNNVNSSRVVSSCVSVVVNPAPPVDGDQCRDPQVSHPRMDRNDDPPDDDDDDDDDDDDDDDDDDDDDDDDPVVVVVVVCVVDPDD

InterPro domains:
  IPR046454 Terminase large subunit GpA, endonuclease domain [PF20454] (290-509)
  IPR055570 Domain of unknown function DUF7146 [PF23639] (127-235)

Radius of gyration: 31.96 Å; Cα contacts (8 Å, |Δi|>4): 930; chains: 1; bounding box: 73×92×90 Å